Protein AF-A0A0F9AYC5-F1 (afdb_monomer)

Solvent-accessible surface area (backbone atoms only — not comparable to full-atom values): 26060 Å² total; per-residue (Å²): 105,60,63,74,72,41,50,49,54,46,50,55,50,34,51,52,49,29,73,63,34,49,80,50,63,61,68,61,50,50,51,48,46,47,48,50,52,51,50,44,52,50,49,51,49,54,47,21,60,77,69,74,45,88,66,80,61,65,71,42,62,68,53,42,28,44,46,46,37,63,72,67,58,41,81,72,24,74,43,34,25,76,64,33,43,73,74,34,75,64,17,49,72,69,50,29,37,83,46,49,92,22,28,37,76,47,64,68,44,44,49,55,38,32,73,77,52,73,48,92,62,52,61,46,45,43,51,46,45,52,45,49,48,49,37,37,58,48,37,55,26,75,75,101,34,28,49,54,81,50,44,46,96,88,40,23,36,54,62,81,66,69,88,80,73,49,102,63,80,52,65,22,23,29,46,58,85,39,24,39,38,35,54,71,23,79,39,44,71,87,77,64,57,78,64,39,53,26,37,14,42,34,64,87,79,63,20,26,38,82,24,40,27,74,43,78,48,72,52,74,41,61,54,21,27,38,35,40,76,82,51,103,47,99,72,47,56,65,45,66,24,24,58,61,18,26,31,31,26,26,37,100,88,37,86,52,44,79,42,41,35,65,75,34,32,84,89,54,68,52,23,39,34,30,30,36,36,46,71,65,66,28,81,50,96,54,51,36,56,57,30,21,51,46,24,33,47,67,60,59,32,42,83,43,72,46,98,85,72,48,31,24,39,36,36,68,46,62,52,69,68,48,50,51,53,48,52,66,62,40,72,90,49,80,63,48,78,48,78,47,101,79,65,34,41,36,40,38,32,43,51,91,62,31,40,86,46,49,70,58,60,35,61,89,37,31,28,31,48,61,56,27,31,25,65,64,16,48,50,33,18,50,53,31,36,44,57,63,51,34,46,81,41,84,53,104,85,49,78,37,40,31,40,62,32,66,51,65,45,56,42,52,26,50,53,52,46,36,30,45,68,26,35,15,51,38,57,45,80,36,80,95,76,53,33,36,37,36,39,40,40,89,55,34,55,44,44,26,20,48,41,78,51,62,90,87,54,72,65,45,60,22,32,37,52,29,33,75,52,47,20,33,35,36,36,41,96,58,32,46,32,37,31,34,31,40,67,83,79,81,92,72,134

Structure (mmCIF, N/CA/C/O backbone):
data_AF-A0A0F9AYC5-F1
#
_entry.id   AF-A0A0F9AYC5-F1
#
loop_
_atom_site.group_PDB
_atom_site.id
_atom_site.type_symbol
_atom_site.label_atom_id
_atom_site.label_alt_id
_atom_site.label_comp_id
_atom_site.label_asym_id
_atom_site.label_entity_id
_atom_site.label_seq_id
_atom_site.pdbx_PDB_ins_code
_atom_site.Cartn_x
_atom_site.Cartn_y
_atom_site.Cartn_z
_atom_site.occupancy
_atom_site.B_iso_or_equiv
_atom_site.auth_seq_id
_atom_site.auth_comp_id
_atom_site.auth_asym_id
_atom_site.auth_atom_id
_atom_site.pdbx_PDB_model_num
ATOM 1 N N . TRP A 1 1 ? 1.144 -31.407 -7.374 1.00 57.25 1 TRP A N 1
ATOM 2 C CA . TRP A 1 1 ? 0.155 -31.360 -8.473 1.00 57.25 1 TRP A CA 1
ATOM 3 C C . TRP A 1 1 ? 0.592 -30.400 -9.582 1.00 57.25 1 TRP A C 1
ATOM 5 O O . TRP A 1 1 ? 0.811 -30.867 -10.691 1.00 57.25 1 TRP A O 1
ATOM 15 N N . VAL A 1 2 ? 0.846 -29.119 -9.272 1.00 44.66 2 VAL A N 1
ATOM 16 C CA . VAL A 1 2 ? 1.325 -28.078 -10.215 1.00 44.66 2 VAL A CA 1
ATOM 17 C C . VAL A 1 2 ? 2.497 -28.538 -11.087 1.00 44.66 2 VAL A C 1
ATOM 19 O O . VAL A 1 2 ? 2.420 -28.449 -12.305 1.00 44.66 2 VAL A O 1
ATOM 22 N N . TYR A 1 3 ? 3.537 -29.134 -10.496 1.00 45.19 3 TYR A N 1
ATOM 23 C CA . TYR A 1 3 ? 4.684 -29.637 -11.261 1.00 45.19 3 TYR A CA 1
ATOM 24 C C . TYR A 1 3 ? 4.287 -30.627 -12.372 1.00 45.19 3 TYR A C 1
ATOM 26 O O . TYR A 1 3 ? 4.729 -30.508 -13.511 1.00 45.19 3 TYR A O 1
ATOM 34 N N . ARG A 1 4 ? 3.406 -31.586 -12.060 1.00 46.69 4 ARG A N 1
ATOM 35 C CA . ARG A 1 4 ? 3.007 -32.651 -12.993 1.00 46.69 4 ARG A CA 1
ATOM 36 C C . ARG A 1 4 ? 1.921 -32.220 -13.980 1.00 46.69 4 ARG A C 1
ATOM 38 O O . ARG A 1 4 ? 1.931 -32.705 -15.104 1.00 46.69 4 ARG A O 1
ATOM 45 N N . ASN A 1 5 ? 1.026 -31.320 -13.574 1.00 62.94 5 ASN A N 1
ATOM 46 C CA . ASN A 1 5 ? -0.180 -30.968 -14.335 1.00 62.94 5 ASN A CA 1
ATOM 47 C C . ASN A 1 5 ? -0.142 -29.570 -14.969 1.00 62.94 5 ASN A C 1
ATOM 49 O O . ASN A 1 5 ? -0.966 -29.282 -15.827 1.00 62.94 5 ASN A O 1
ATOM 53 N N . ILE A 1 6 ? 0.812 -28.718 -14.584 1.00 57.12 6 ILE A N 1
ATOM 54 C CA . ILE A 1 6 ? 1.003 -27.378 -15.155 1.00 57.12 6 ILE A CA 1
ATOM 55 C C . ILE A 1 6 ? 2.431 -27.230 -15.658 1.00 57.12 6 ILE A C 1
ATOM 57 O O . ILE A 1 6 ? 2.618 -27.029 -16.848 1.00 57.12 6 ILE A O 1
ATOM 61 N N . SER A 1 7 ? 3.448 -27.388 -14.805 1.00 59.41 7 SER A N 1
ATOM 62 C CA . SER A 1 7 ? 4.835 -27.111 -15.200 1.00 59.41 7 SER A CA 1
ATOM 63 C C . SER A 1 7 ? 5.314 -28.043 -16.315 1.00 59.41 7 SER A C 1
ATOM 65 O O . SER A 1 7 ? 5.821 -27.564 -17.321 1.00 59.41 7 SER A O 1
ATOM 67 N N . ILE A 1 8 ? 5.107 -29.360 -16.196 1.00 62.12 8 ILE A N 1
ATOM 68 C CA . ILE A 1 8 ? 5.484 -30.316 -17.252 1.00 62.12 8 ILE A CA 1
ATOM 69 C C . ILE A 1 8 ? 4.686 -30.080 -18.553 1.00 62.12 8 ILE A C 1
ATOM 71 O O . ILE A 1 8 ? 5.314 -30.003 -19.612 1.00 62.12 8 ILE A O 1
ATOM 75 N N . PRO A 1 9 ? 3.345 -29.933 -18.536 1.00 72.12 9 P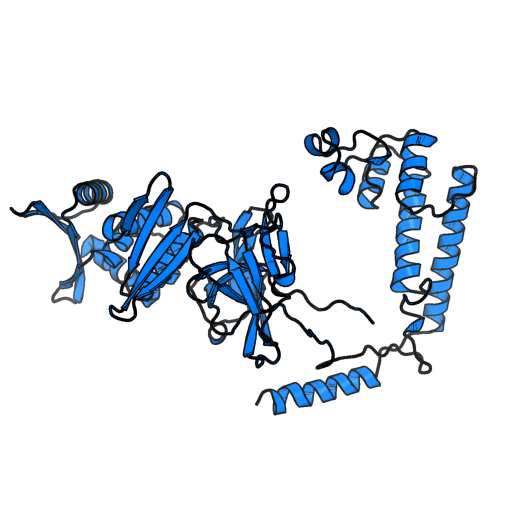RO A N 1
ATOM 76 C CA . PRO A 1 9 ? 2.588 -29.583 -19.739 1.00 72.12 9 PRO A CA 1
ATOM 77 C C . PRO A 1 9 ? 2.984 -28.237 -20.352 1.00 72.12 9 PRO A C 1
ATOM 79 O O . PRO A 1 9 ? 3.137 -28.155 -21.566 1.00 72.12 9 PRO A O 1
ATOM 82 N N . LEU A 1 10 ? 3.222 -27.209 -19.536 1.00 64.62 10 LEU A N 1
ATOM 83 C CA . LEU A 1 10 ? 3.634 -25.881 -19.986 1.00 64.62 10 LEU A CA 1
ATOM 84 C C . LEU A 1 10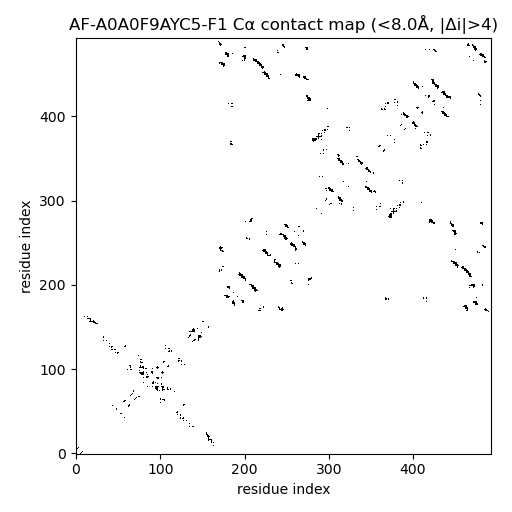 ? 5.027 -25.909 -20.603 1.00 64.62 10 LEU A C 1
ATOM 86 O O . LEU A 1 10 ? 5.206 -25.323 -21.660 1.00 64.62 10 LEU A O 1
ATOM 90 N N . ILE A 1 11 ? 5.985 -26.623 -20.005 1.00 64.38 11 ILE A N 1
ATOM 91 C CA . ILE A 1 11 ? 7.311 -26.835 -20.601 1.00 64.38 11 ILE A CA 1
ATOM 92 C C . ILE A 1 11 ? 7.153 -27.509 -21.964 1.00 64.38 11 ILE A C 1
ATOM 94 O O . ILE A 1 11 ? 7.730 -27.044 -22.936 1.00 64.38 11 ILE A O 1
ATOM 98 N N . ARG A 1 12 ? 6.307 -28.540 -22.079 1.00 73.81 12 ARG A N 1
ATOM 99 C CA . ARG A 1 12 ? 6.036 -29.197 -23.369 1.00 73.81 12 ARG A CA 1
ATOM 100 C C . ARG A 1 12 ? 5.403 -28.243 -24.388 1.00 73.81 12 ARG A C 1
ATOM 102 O O . ARG A 1 12 ? 5.756 -28.302 -25.562 1.00 73.81 12 ARG A O 1
ATOM 109 N N . CYS A 1 13 ? 4.488 -27.370 -23.968 1.00 74.12 13 CYS A N 1
ATOM 110 C CA . CYS A 1 13 ? 3.899 -26.342 -24.829 1.00 74.12 13 CYS A CA 1
ATOM 111 C C . CYS A 1 13 ? 4.930 -25.285 -25.243 1.00 74.12 13 CYS A C 1
ATOM 113 O O . CYS A 1 13 ? 5.028 -24.972 -26.423 1.00 74.12 13 CYS A O 1
ATOM 115 N N . ALA A 1 14 ? 5.724 -24.781 -24.300 1.00 70.19 14 ALA A N 1
ATOM 116 C CA . ALA A 1 14 ? 6.788 -23.810 -24.520 1.00 70.19 14 ALA A CA 1
ATOM 117 C C . ALA A 1 14 ? 7.842 -24.358 -25.486 1.00 70.19 14 ALA A C 1
ATOM 119 O O . ALA A 1 14 ? 8.167 -23.689 -26.456 1.00 70.19 14 ALA A O 1
ATOM 120 N N . THR A 1 15 ? 8.282 -25.608 -25.310 1.00 69.31 15 THR A N 1
ATOM 121 C CA . THR A 1 15 ? 9.172 -26.295 -26.256 1.00 69.31 15 THR A CA 1
ATOM 122 C C . THR A 1 15 ? 8.555 -26.356 -27.650 1.00 69.31 15 THR A C 1
ATOM 124 O O . THR A 1 15 ? 9.210 -25.985 -28.616 1.00 69.31 15 THR A O 1
ATOM 127 N N . LYS A 1 16 ? 7.269 -26.711 -27.774 1.00 78.38 16 LYS A N 1
ATOM 128 C CA . LYS A 1 16 ? 6.584 -26.709 -29.076 1.00 78.38 16 LYS A CA 1
ATOM 129 C C . LYS A 1 16 ? 6.458 -25.309 -29.689 1.00 78.38 16 LYS A C 1
ATOM 131 O O . LYS A 1 16 ? 6.497 -25.185 -30.909 1.00 78.38 16 LYS A O 1
ATOM 136 N N . LEU A 1 17 ? 6.294 -24.261 -28.880 1.00 77.56 17 LEU A N 1
ATOM 137 C CA . LEU A 1 17 ? 6.263 -22.867 -29.340 1.00 77.56 17 LEU A CA 1
ATOM 138 C C . LEU A 1 17 ? 7.651 -22.388 -29.790 1.00 77.56 17 LEU A C 1
ATOM 140 O O . LEU A 1 17 ? 7.750 -21.741 -30.832 1.00 77.56 17 LEU A O 1
ATOM 144 N N . GLU A 1 18 ? 8.706 -22.736 -29.045 1.00 74.94 18 GLU A N 1
ATOM 145 C CA . GLU A 1 18 ? 10.106 -22.490 -29.416 1.00 74.94 18 GLU A CA 1
ATOM 146 C C . GLU A 1 18 ? 10.457 -23.181 -30.730 1.00 74.94 18 GLU A C 1
ATOM 148 O O . GLU A 1 18 ? 10.979 -22.539 -31.635 1.00 74.94 18 GLU A O 1
ATOM 153 N N . GLU A 1 19 ? 10.156 -24.475 -30.851 1.00 77.12 19 GLU A N 1
ATOM 154 C CA . GLU A 1 19 ? 10.407 -25.270 -32.056 1.00 77.12 19 GLU A CA 1
ATOM 155 C C . GLU A 1 19 ? 9.624 -24.724 -33.245 1.00 77.12 19 GLU A C 1
ATOM 157 O O . GLU A 1 19 ? 10.171 -24.590 -34.337 1.00 77.12 19 GLU A O 1
ATOM 162 N N . ARG A 1 20 ? 8.350 -24.367 -33.034 1.00 87.88 20 ARG A N 1
ATOM 163 C CA . ARG A 1 20 ? 7.496 -23.864 -34.107 1.00 87.88 20 ARG A CA 1
ATOM 164 C C . ARG A 1 20 ? 7.942 -22.496 -34.594 1.00 87.88 20 ARG A C 1
ATOM 166 O O . ARG A 1 20 ? 7.904 -22.289 -35.797 1.00 87.88 20 ARG A O 1
ATOM 173 N N . GLY A 1 21 ? 8.288 -21.565 -33.707 1.00 85.06 21 GLY A N 1
ATOM 174 C CA . GLY A 1 21 ? 8.652 -20.194 -34.070 1.00 85.06 21 GLY A CA 1
ATOM 175 C C . GLY A 1 21 ? 7.550 -19.407 -34.802 1.00 85.06 21 GLY A C 1
ATOM 176 O O . GLY A 1 21 ? 6.527 -19.937 -35.261 1.00 85.06 21 GLY A O 1
ATOM 177 N N . VAL A 1 22 ? 7.767 -18.104 -34.950 1.00 87.19 22 VAL A N 1
ATOM 178 C CA . VAL A 1 22 ? 6.884 -17.208 -35.709 1.00 87.19 22 VAL A CA 1
ATOM 179 C C . VAL A 1 22 ? 7.478 -16.995 -37.092 1.00 87.19 22 VAL A C 1
ATOM 181 O O . VAL A 1 22 ? 8.618 -16.555 -37.212 1.00 87.19 22 VAL A O 1
ATOM 184 N N . TYR A 1 23 ? 6.717 -17.337 -38.131 1.00 91.62 23 TYR A N 1
ATOM 185 C CA . TYR A 1 23 ? 7.157 -17.156 -39.510 1.00 91.62 23 TYR A CA 1
ATOM 186 C C . TYR A 1 23 ? 7.268 -15.675 -39.859 1.00 91.62 23 TYR A C 1
ATOM 188 O O . TYR A 1 23 ? 6.360 -14.901 -39.553 1.00 91.62 23 TYR A O 1
ATOM 196 N N . ILE A 1 24 ? 8.367 -15.311 -40.518 1.00 88.31 24 ILE A N 1
ATOM 197 C CA . ILE A 1 24 ? 8.591 -13.975 -41.051 1.00 88.31 24 ILE A CA 1
ATOM 198 C C . ILE A 1 24 ? 8.628 -14.068 -42.571 1.00 88.31 24 ILE A C 1
ATOM 200 O O .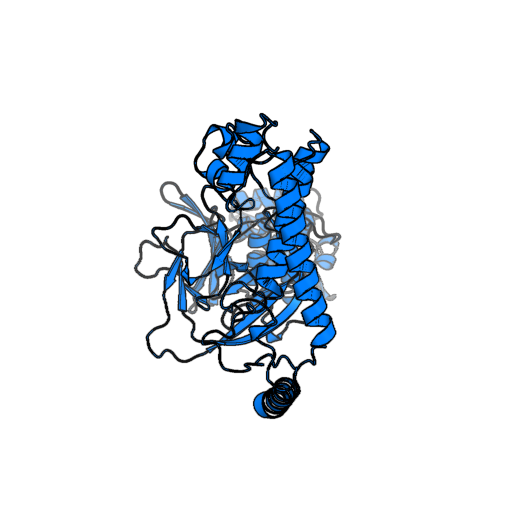 ILE A 1 24 ? 9.457 -14.776 -43.144 1.00 88.31 24 ILE A O 1
ATOM 204 N N . ASP A 1 25 ? 7.752 -13.309 -43.220 1.00 90.69 25 ASP A N 1
ATOM 205 C CA . ASP A 1 25 ? 7.832 -13.078 -44.658 1.00 90.69 25 ASP A CA 1
ATOM 206 C C . ASP A 1 25 ? 9.119 -12.296 -44.962 1.00 90.69 25 ASP A C 1
ATOM 208 O O . ASP A 1 25 ? 9.213 -11.091 -44.718 1.00 90.69 25 ASP A O 1
ATOM 212 N N . GLN A 1 26 ? 10.132 -13.004 -45.459 1.00 84.06 26 GLN A N 1
ATOM 213 C CA . GLN A 1 26 ? 11.471 -12.465 -45.701 1.00 84.06 26 GLN A CA 1
ATOM 214 C C . GLN A 1 26 ? 11.497 -11.406 -46.791 1.00 84.06 26 GLN A C 1
ATOM 216 O O . GLN A 1 26 ? 12.275 -10.449 -46.719 1.00 84.06 26 GLN A O 1
ATOM 221 N N . GLU A 1 27 ? 10.667 -11.587 -47.814 1.00 89.12 27 GLU A N 1
ATOM 222 C CA . GLU A 1 27 ? 10.610 -10.676 -48.942 1.00 89.12 27 GLU A CA 1
ATOM 223 C C . GLU A 1 27 ? 9.975 -9.363 -48.490 1.00 89.12 27 GLU A C 1
ATOM 225 O O . GLU A 1 27 ? 10.550 -8.290 -48.697 1.00 89.12 27 GLU A O 1
ATOM 230 N N . HIS A 1 28 ? 8.838 -9.446 -47.794 1.00 89.31 28 HIS A N 1
ATOM 231 C CA . HIS A 1 28 ? 8.188 -8.281 -47.211 1.00 89.31 28 HIS A CA 1
ATOM 232 C C . HIS A 1 28 ? 9.082 -7.597 -46.173 1.00 89.31 28 HIS A C 1
ATOM 234 O O . HIS A 1 28 ? 9.269 -6.383 -46.229 1.00 89.31 28 HIS A O 1
ATOM 240 N N . PHE A 1 29 ? 9.702 -8.359 -45.271 1.00 87.44 29 PHE A N 1
ATOM 241 C CA . PHE A 1 29 ? 10.587 -7.823 -44.240 1.00 87.44 29 PHE A CA 1
ATOM 242 C C . PHE A 1 29 ? 11.813 -7.126 -44.845 1.00 87.44 29 PHE A C 1
ATOM 244 O O . PHE A 1 29 ? 12.192 -6.038 -44.414 1.00 87.44 29 PHE A O 1
ATOM 251 N N . SER A 1 30 ? 12.399 -7.684 -45.906 1.00 85.94 30 SER A N 1
ATOM 252 C CA . SER A 1 30 ? 13.521 -7.056 -46.609 1.00 85.94 30 SER A CA 1
ATOM 253 C C . SER A 1 30 ? 13.123 -5.790 -47.354 1.00 85.94 30 SER A C 1
ATOM 255 O O . SER A 1 30 ? 13.856 -4.797 -47.291 1.00 85.94 30 SER A O 1
ATOM 257 N N . LYS A 1 31 ? 11.947 -5.787 -47.996 1.00 89.38 31 LYS A N 1
ATOM 258 C CA . LYS A 1 31 ? 11.353 -4.577 -48.581 1.00 89.38 31 LYS A CA 1
ATOM 259 C C . LYS A 1 31 ? 11.111 -3.515 -47.513 1.00 89.38 31 LYS A C 1
ATOM 261 O O . LYS A 1 31 ? 11.447 -2.358 -47.740 1.00 89.38 31 LYS A O 1
ATOM 266 N N . LEU A 1 32 ? 10.616 -3.905 -46.340 1.00 88.06 32 LEU A N 1
ATOM 267 C CA . LEU A 1 32 ? 10.364 -3.011 -45.215 1.00 88.06 32 LEU A CA 1
ATOM 268 C C . LEU A 1 32 ? 11.666 -2.400 -44.677 1.00 88.06 32 LEU A C 1
ATOM 270 O O . LEU A 1 32 ? 11.770 -1.182 -44.560 1.00 88.06 32 LEU A O 1
ATOM 274 N N . CYS A 1 33 ? 12.698 -3.210 -44.422 1.00 86.25 33 CYS A N 1
ATOM 275 C CA . CYS A 1 33 ? 14.011 -2.715 -43.998 1.00 86.25 33 CYS A CA 1
ATOM 276 C C . CYS A 1 33 ? 14.603 -1.730 -45.012 1.00 86.25 33 CYS A C 1
ATOM 278 O O . CYS A 1 33 ? 15.106 -0.678 -44.620 1.00 86.25 33 CYS A O 1
ATOM 280 N N . ARG A 1 34 ? 14.526 -2.054 -46.309 1.00 88.19 34 ARG A N 1
ATOM 281 C CA . ARG A 1 34 ? 14.991 -1.166 -47.378 1.00 88.19 34 ARG A CA 1
ATOM 282 C C . ARG A 1 34 ? 14.186 0.129 -47.413 1.00 88.19 34 ARG A C 1
ATOM 284 O O . ARG A 1 34 ? 14.785 1.193 -47.446 1.00 88.19 34 ARG A O 1
ATOM 291 N N . TYR A 1 35 ? 12.861 0.044 -47.321 1.00 89.56 35 TYR A N 1
ATOM 292 C CA . TYR A 1 35 ? 11.978 1.205 -47.267 1.00 89.56 35 TYR A CA 1
ATOM 293 C C . TYR A 1 35 ? 12.368 2.160 -46.135 1.00 89.56 35 TYR A C 1
ATOM 295 O O . TYR A 1 35 ? 12.577 3.344 -46.386 1.00 89.56 35 TYR A O 1
ATOM 303 N N . TYR A 1 36 ? 12.539 1.660 -44.907 1.00 88.62 36 TYR A N 1
ATOM 304 C CA . TYR A 1 36 ? 12.936 2.499 -43.774 1.00 88.62 36 TYR A CA 1
ATOM 305 C C . TYR A 1 36 ? 14.351 3.063 -43.929 1.00 88.62 36 TYR A C 1
ATOM 307 O O . TYR A 1 36 ? 14.572 4.226 -43.598 1.00 88.62 36 TYR A O 1
ATOM 315 N N . LYS A 1 37 ? 15.299 2.274 -44.450 1.00 87.56 37 LYS A N 1
ATOM 316 C CA . LYS A 1 37 ? 16.677 2.717 -44.700 1.00 87.56 37 LYS A CA 1
ATOM 317 C C . LYS A 1 37 ? 16.738 3.833 -45.742 1.00 87.56 37 LYS A C 1
ATOM 319 O O . LYS A 1 37 ? 17.366 4.860 -45.492 1.00 87.56 37 LYS A O 1
ATOM 324 N N . ASP A 1 38 ? 16.077 3.634 -46.877 1.00 90.94 38 ASP A N 1
ATOM 325 C CA . ASP A 1 38 ? 16.048 4.583 -47.989 1.00 90.94 38 ASP A CA 1
ATOM 326 C C . ASP A 1 38 ? 15.300 5.854 -47.558 1.00 90.94 38 ASP A C 1
ATOM 328 O O . ASP A 1 38 ? 15.823 6.953 -47.711 1.00 90.94 38 ASP A O 1
ATOM 332 N N . THR A 1 39 ? 14.151 5.713 -46.886 1.00 92.06 39 THR A N 1
ATOM 333 C CA . THR A 1 39 ? 13.386 6.848 -46.334 1.00 92.06 39 THR A CA 1
ATOM 334 C C . THR A 1 39 ? 14.210 7.645 -45.324 1.00 92.06 39 THR A C 1
ATOM 336 O O . THR A 1 39 ? 14.217 8.874 -45.355 1.00 92.06 39 THR A O 1
ATOM 339 N N . LEU A 1 40 ? 14.944 6.966 -44.438 1.00 90.88 40 LEU A N 1
ATOM 340 C CA . LEU A 1 40 ? 15.828 7.616 -43.476 1.00 90.88 40 LEU A CA 1
ATOM 341 C C . LEU A 1 40 ? 16.963 8.380 -44.175 1.00 90.88 40 LEU A C 1
ATOM 343 O O . LEU A 1 40 ? 17.291 9.492 -43.761 1.00 90.88 40 LEU A O 1
ATOM 347 N N . ALA A 1 41 ? 17.557 7.806 -45.224 1.00 91.06 41 ALA A N 1
ATOM 348 C CA . ALA A 1 41 ? 18.588 8.467 -46.021 1.00 91.06 41 ALA A CA 1
ATOM 349 C C . ALA A 1 41 ? 18.034 9.705 -46.743 1.00 91.06 41 ALA A C 1
ATOM 351 O O . ALA A 1 41 ? 18.644 10.771 -46.667 1.00 91.06 41 ALA A O 1
ATOM 352 N N . THR A 1 42 ? 16.851 9.596 -47.356 1.00 94.44 42 THR A N 1
ATOM 353 C CA . THR A 1 42 ? 16.145 10.717 -47.991 1.00 94.44 42 THR A CA 1
ATOM 354 C C . THR A 1 42 ? 15.860 11.831 -46.990 1.00 94.44 42 THR A C 1
ATOM 356 O O . THR A 1 42 ? 16.248 12.970 -47.227 1.00 94.44 42 THR A O 1
ATOM 359 N N . ARG A 1 43 ? 15.279 11.517 -45.824 1.00 94.38 43 ARG A N 1
ATOM 360 C CA . ARG A 1 43 ? 14.992 12.524 -44.788 1.00 94.38 43 ARG A CA 1
ATOM 361 C C . ARG A 1 43 ? 16.257 13.200 -44.261 1.00 94.38 43 ARG A C 1
ATOM 363 O O . ARG A 1 43 ? 16.250 14.405 -44.025 1.00 94.38 43 ARG A O 1
ATOM 370 N N . LYS A 1 44 ? 17.365 12.463 -44.116 1.00 93.62 44 LYS A N 1
ATOM 371 C CA . LYS A 1 44 ? 18.669 13.046 -43.754 1.00 93.62 44 LYS A CA 1
ATOM 372 C C . LYS A 1 44 ? 19.220 13.969 -44.842 1.00 93.62 44 LYS A C 1
ATOM 374 O O . LYS A 1 44 ? 19.770 15.012 -44.505 1.00 93.62 44 LYS A O 1
ATOM 379 N N . ALA A 1 45 ? 19.072 13.612 -46.117 1.00 93.88 45 ALA A N 1
ATOM 380 C CA . ALA A 1 45 ? 19.483 14.463 -47.231 1.00 93.88 45 ALA A CA 1
ATOM 381 C C . ALA A 1 45 ? 18.652 15.755 -47.289 1.00 93.88 45 ALA A C 1
ATOM 383 O O . ALA A 1 45 ? 19.230 16.836 -47.359 1.00 93.88 45 ALA A O 1
ATOM 384 N N . GLU A 1 46 ? 17.327 15.655 -47.148 1.00 95.25 46 GLU A N 1
ATOM 385 C CA . GLU A 1 46 ? 16.425 16.813 -47.058 1.00 95.25 46 GLU A CA 1
ATOM 386 C C . GLU A 1 46 ? 16.786 17.723 -45.875 1.00 95.25 46 GLU A C 1
ATOM 388 O O . GLU A 1 46 ? 16.802 18.948 -46.000 1.00 95.25 46 GLU A O 1
ATOM 393 N N . LEU A 1 47 ? 17.116 17.134 -44.719 1.00 94.56 47 LEU A N 1
ATOM 394 C CA . LEU A 1 47 ? 17.587 17.887 -43.560 1.00 94.56 47 LEU A CA 1
ATOM 395 C C . LEU A 1 47 ? 18.902 18.622 -43.870 1.00 94.56 47 LEU A C 1
ATOM 397 O O . LEU A 1 47 ? 19.017 19.808 -43.566 1.00 94.56 47 LEU A O 1
ATOM 401 N N . ASN A 1 48 ? 19.876 17.944 -44.481 1.00 93.56 48 ASN A N 1
ATOM 402 C CA . ASN A 1 48 ? 21.166 18.539 -44.841 1.00 93.56 48 ASN A CA 1
ATOM 403 C C . ASN A 1 48 ? 21.011 19.686 -45.849 1.00 93.56 48 ASN A C 1
ATOM 405 O O . ASN A 1 48 ? 21.681 20.707 -45.713 1.00 93.56 48 ASN A O 1
ATOM 409 N N . GLU A 1 49 ? 20.115 19.544 -46.827 1.00 94.25 49 GLU A N 1
ATOM 410 C CA . GLU A 1 49 ? 19.797 20.591 -47.801 1.00 94.25 49 GLU A CA 1
ATOM 411 C C . GLU A 1 49 ? 19.192 21.818 -47.112 1.00 94.25 49 GLU A C 1
ATOM 413 O O . GLU A 1 49 ? 19.680 22.932 -47.296 1.00 94.25 49 GLU A O 1
ATOM 418 N N . LYS A 1 50 ? 18.186 21.623 -46.246 1.00 92.38 50 LYS A N 1
ATOM 419 C CA . LYS A 1 50 ? 17.550 22.732 -45.514 1.00 92.38 50 LYS A CA 1
ATOM 420 C C . LYS A 1 50 ? 18.494 23.449 -44.557 1.00 92.38 50 LYS A C 1
ATOM 422 O O . LYS A 1 50 ? 18.317 24.637 -44.308 1.00 92.38 50 LYS A O 1
ATOM 427 N N . VAL A 1 51 ? 19.458 22.729 -43.993 1.00 92.00 51 VAL A N 1
ATOM 428 C CA . VAL A 1 51 ? 20.457 23.291 -43.075 1.00 92.00 51 VAL A CA 1
ATOM 429 C C . VAL A 1 51 ? 21.675 23.845 -43.836 1.00 92.00 51 VAL A C 1
ATOM 431 O O . VAL A 1 51 ? 22.452 24.612 -43.274 1.00 92.00 51 VAL A O 1
ATOM 434 N N . GLY A 1 52 ? 21.842 23.505 -45.119 1.00 90.94 52 GLY A N 1
ATOM 435 C CA . GLY A 1 52 ? 22.941 23.964 -45.974 1.00 90.94 52 GLY A CA 1
ATOM 436 C C . GLY A 1 52 ? 24.292 23.291 -45.700 1.00 90.94 52 GLY A C 1
ATOM 437 O O . GLY A 1 52 ? 25.322 23.757 -46.185 1.00 90.94 52 GLY A O 1
ATOM 438 N N . ARG A 1 53 ? 24.318 22.215 -44.904 1.00 90.75 53 ARG A N 1
ATOM 439 C CA . ARG A 1 53 ? 25.525 21.439 -44.576 1.00 90.75 53 ARG A CA 1
ATOM 440 C C . ARG A 1 53 ? 25.168 20.037 -44.100 1.00 90.75 53 ARG A C 1
ATOM 442 O O . ARG A 1 53 ? 24.072 19.793 -43.604 1.00 90.75 53 ARG A O 1
ATOM 449 N N . GLU A 1 54 ? 26.133 19.128 -44.174 1.00 90.19 54 GLU A N 1
ATOM 450 C CA . GLU A 1 54 ? 25.973 17.778 -43.639 1.00 90.19 54 GLU A CA 1
ATOM 451 C C . GLU A 1 54 ? 25.969 17.772 -42.099 1.00 90.19 54 GLU A C 1
ATOM 453 O O . GLU A 1 54 ? 26.901 18.259 -41.447 1.00 90.19 54 GLU A O 1
ATOM 458 N N . LEU A 1 55 ? 24.927 17.182 -41.505 1.00 86.56 55 LEU A N 1
ATOM 459 C CA . LEU A 1 55 ? 24.809 16.992 -40.061 1.00 86.56 55 LEU A CA 1
ATOM 460 C C . LEU A 1 55 ? 25.160 15.561 -39.656 1.00 86.56 55 LEU A C 1
ATOM 462 O O . LEU A 1 55 ? 24.397 14.616 -39.866 1.00 86.56 55 LEU A O 1
ATOM 466 N N . LYS A 1 56 ? 26.297 15.404 -38.974 1.00 84.56 56 LYS A N 1
ATOM 467 C CA . LYS A 1 56 ? 26.661 14.131 -38.341 1.00 84.56 56 LYS A CA 1
ATOM 468 C C . LYS A 1 56 ? 25.768 13.874 -37.126 1.00 84.56 56 LYS A C 1
ATOM 470 O O . LYS A 1 56 ? 25.646 14.729 -36.251 1.00 84.56 56 LYS A O 1
ATOM 475 N N . SER A 1 57 ? 25.175 12.683 -37.051 1.00 84.44 57 SER A N 1
ATOM 476 C CA . SER A 1 57 ? 24.302 12.244 -35.946 1.00 84.44 57 SER A CA 1
ATOM 477 C C . SER A 1 57 ? 23.182 13.251 -35.619 1.00 84.44 57 SER A C 1
ATOM 479 O O . SER A 1 57 ? 23.159 13.811 -34.518 1.00 84.44 57 SER A O 1
ATOM 481 N N . PRO A 1 58 ? 22.243 13.493 -36.554 1.00 85.81 58 PRO A N 1
ATOM 482 C CA . PRO A 1 58 ? 21.222 14.541 -36.438 1.00 85.81 58 PRO A CA 1
ATOM 483 C C . PRO A 1 58 ? 20.179 14.283 -35.338 1.00 85.81 58 PRO A C 1
ATOM 485 O O . PRO A 1 58 ? 19.355 15.143 -35.054 1.00 85.81 58 PRO A O 1
ATOM 488 N N . THR A 1 59 ? 20.205 13.115 -34.696 1.00 84.62 59 THR A N 1
ATOM 489 C CA . THR A 1 59 ? 19.301 12.736 -33.600 1.00 84.62 59 THR A CA 1
ATOM 490 C C . THR A 1 59 ? 19.943 12.848 -32.218 1.00 84.62 59 THR A C 1
ATOM 492 O O . THR A 1 59 ? 19.229 12.822 -31.206 1.00 84.62 59 THR A O 1
ATOM 495 N N . TYR A 1 60 ? 21.269 13.021 -32.158 1.00 88.75 60 TYR A N 1
ATOM 496 C CA . TYR A 1 60 ? 22.007 13.193 -30.913 1.00 88.75 60 TYR A CA 1
ATOM 497 C C . TYR A 1 60 ? 21.641 14.526 -30.256 1.00 88.75 60 TYR A C 1
ATOM 499 O O . TYR A 1 60 ? 21.688 15.584 -30.883 1.00 88.75 60 TYR A O 1
ATOM 507 N N . TYR A 1 61 ? 21.271 14.476 -28.976 1.00 84.19 61 TYR A N 1
ATOM 508 C CA . TYR A 1 61 ? 20.590 15.584 -28.304 1.00 84.19 61 TYR A CA 1
ATOM 509 C C . TYR A 1 61 ? 21.380 16.902 -28.328 1.00 84.19 61 TYR A C 1
ATOM 511 O O . TYR A 1 61 ? 20.777 17.951 -28.529 1.00 84.19 61 TYR A O 1
ATOM 519 N N . GLN A 1 62 ? 22.711 16.867 -28.196 1.00 89.62 62 GLN A N 1
ATOM 520 C CA . GLN A 1 62 ? 23.537 18.083 -28.228 1.00 89.62 62 GLN A CA 1
ATOM 521 C C . GLN A 1 62 ? 23.581 18.713 -29.625 1.00 89.62 62 GLN A C 1
ATOM 523 O O . GLN A 1 62 ? 23.567 19.936 -29.744 1.00 89.62 62 GLN A O 1
ATOM 528 N N . ASN A 1 63 ? 23.590 17.893 -30.681 1.00 91.62 63 ASN A N 1
ATOM 529 C CA . ASN A 1 63 ? 23.587 18.381 -32.062 1.00 91.62 63 ASN A CA 1
ATOM 530 C C . ASN A 1 63 ? 22.246 19.038 -32.392 1.00 91.62 63 ASN A C 1
ATOM 532 O O . ASN A 1 63 ? 22.225 20.125 -32.961 1.00 91.62 63 ASN A O 1
ATOM 536 N N . VAL A 1 64 ? 21.140 18.430 -31.948 1.00 93.25 64 VAL A N 1
ATOM 537 C CA . VAL A 1 64 ? 19.794 19.004 -32.088 1.00 93.25 64 VAL A CA 1
ATOM 538 C C . VAL A 1 64 ? 19.673 20.322 -31.316 1.00 93.25 64 VAL A C 1
ATOM 540 O O . VAL A 1 64 ? 19.206 21.309 -31.873 1.00 93.25 64 VAL A O 1
ATOM 543 N N . GLN A 1 65 ? 20.132 20.370 -30.059 1.00 94.31 65 GLN A N 1
ATOM 544 C CA . GLN A 1 65 ? 20.104 21.591 -29.244 1.00 94.31 65 GLN A CA 1
ATOM 545 C C . GLN A 1 65 ? 20.914 22.732 -29.872 1.00 94.31 65 GLN A C 1
ATOM 547 O O . GLN A 1 65 ? 20.462 23.876 -29.886 1.00 94.31 65 GLN A O 1
ATOM 552 N N . ASN A 1 66 ? 22.116 22.435 -30.375 1.00 94.44 66 ASN A N 1
ATOM 553 C CA . ASN A 1 66 ? 22.959 23.434 -31.027 1.00 94.44 66 ASN A CA 1
ATOM 554 C C . ASN A 1 66 ? 22.303 23.954 -32.313 1.00 94.44 66 ASN A C 1
ATOM 556 O O . ASN A 1 66 ? 22.181 25.165 -32.477 1.00 94.44 66 ASN A O 1
ATOM 560 N N . LEU A 1 67 ? 21.818 23.056 -33.171 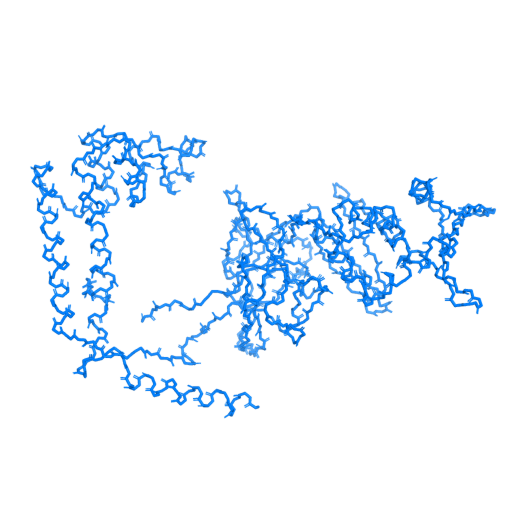1.00 94.31 67 LEU A N 1
ATOM 561 C CA . LEU A 1 67 ? 21.175 23.434 -34.425 1.00 94.31 67 LEU A CA 1
ATOM 562 C C . LEU A 1 67 ? 19.924 24.290 -34.193 1.00 94.31 67 LEU A C 1
ATOM 564 O O . LEU A 1 67 ? 19.823 25.391 -34.723 1.00 94.31 67 LEU A O 1
ATOM 568 N N . LEU A 1 68 ? 18.973 23.804 -33.391 1.00 95.31 68 LEU A N 1
ATOM 569 C CA . LEU A 1 68 ? 17.673 24.460 -33.250 1.00 95.31 68 LEU A CA 1
ATOM 570 C C . LEU A 1 68 ? 17.769 25.776 -32.475 1.00 95.31 68 LEU A C 1
ATOM 572 O O . LEU A 1 68 ? 17.215 26.783 -32.904 1.00 95.31 68 LEU A O 1
ATOM 576 N N . PHE A 1 69 ? 18.479 25.784 -31.347 1.00 96.12 69 PHE A N 1
ATOM 577 C CA . PHE A 1 69 ? 18.410 26.908 -30.409 1.00 96.12 69 PHE A CA 1
ATOM 578 C C . PHE A 1 69 ? 19.576 27.888 -30.528 1.00 96.12 69 PHE A C 1
ATOM 580 O O . PHE A 1 69 ? 19.441 29.028 -30.094 1.00 96.12 69 PHE A O 1
ATOM 587 N N . LYS A 1 70 ? 20.735 27.465 -31.057 1.00 93.56 70 LYS A N 1
ATOM 588 C CA . LYS A 1 70 ? 21.890 28.364 -31.229 1.00 93.56 70 LYS A CA 1
ATOM 589 C C . LYS A 1 70 ? 22.040 28.838 -32.666 1.00 93.56 70 LYS A C 1
ATOM 591 O O . LYS A 1 70 ? 22.207 30.030 -32.873 1.00 93.56 70 LYS A O 1
ATOM 596 N N . GLU A 1 71 ? 22.002 27.924 -33.633 1.00 93.50 71 GLU A N 1
ATOM 597 C CA . GLU A 1 71 ? 22.226 28.267 -35.045 1.00 93.50 71 GLU A CA 1
ATOM 598 C C . GLU A 1 71 ? 20.973 28.876 -35.682 1.00 93.50 71 GLU A C 1
ATOM 600 O O . GLU A 1 71 ? 21.045 29.950 -36.269 1.00 93.50 71 GLU A O 1
ATOM 605 N N . LEU A 1 72 ? 19.818 28.224 -35.524 1.00 92.56 72 LEU A N 1
ATOM 606 C CA . LEU A 1 72 ? 18.544 28.693 -36.084 1.00 92.56 72 LEU A CA 1
ATOM 607 C C . LEU A 1 72 ? 17.814 29.701 -35.183 1.00 92.56 72 LEU A C 1
ATOM 609 O O . LEU A 1 72 ? 16.825 30.293 -35.604 1.00 92.56 72 LEU A O 1
ATOM 613 N N . GLY A 1 73 ? 18.280 29.888 -33.944 1.00 93.38 73 GLY A N 1
ATOM 614 C CA . GLY A 1 73 ? 17.722 30.865 -33.007 1.00 93.38 73 GLY A CA 1
ATOM 615 C C . GLY A 1 73 ? 16.264 30.610 -32.610 1.00 93.38 73 GLY A C 1
ATOM 616 O O . GLY A 1 73 ? 15.572 31.548 -32.212 1.00 93.38 73 GLY A O 1
ATOM 617 N N . LEU A 1 74 ? 15.778 29.367 -32.717 1.00 95.50 74 LEU A N 1
ATOM 618 C CA . LEU A 1 74 ? 14.417 29.025 -32.308 1.00 95.50 74 LEU A CA 1
ATOM 619 C C . LEU A 1 74 ? 14.243 29.189 -30.792 1.00 95.50 74 LEU A C 1
ATOM 621 O O . LEU A 1 74 ? 15.197 28.989 -30.028 1.00 95.50 74 LEU A O 1
ATOM 625 N N . PRO A 1 75 ? 13.018 29.500 -30.328 1.00 95.12 75 PRO A N 1
ATOM 626 C CA . PRO A 1 75 ? 12.738 29.537 -28.904 1.00 95.12 75 PRO A CA 1
ATOM 627 C C . PRO A 1 75 ? 12.990 28.166 -28.272 1.00 95.12 75 PRO A C 1
ATOM 629 O O . PRO A 1 75 ? 12.820 27.119 -28.895 1.00 95.12 75 PRO A O 1
ATOM 632 N N . LEU A 1 76 ? 13.385 28.169 -27.002 1.00 95.94 76 LEU A N 1
ATOM 633 C CA . LEU A 1 76 ? 13.616 26.931 -26.264 1.00 95.94 76 LEU A CA 1
ATOM 634 C C . LEU A 1 76 ? 12.302 26.162 -26.074 1.00 95.94 76 LEU A C 1
ATOM 636 O O . LEU A 1 76 ? 11.244 26.769 -25.908 1.00 95.94 76 LEU A O 1
ATOM 640 N N . THR A 1 77 ? 12.360 24.832 -26.032 1.00 92.62 77 THR A N 1
ATOM 641 C CA . THR A 1 77 ? 11.194 23.991 -25.698 1.00 92.62 77 THR A CA 1
ATOM 642 C C . THR A 1 77 ? 10.596 24.366 -24.345 1.00 92.62 77 THR A C 1
ATOM 644 O O . THR A 1 77 ? 11.315 24.834 -23.461 1.00 92.62 77 THR A O 1
ATOM 647 N N . ALA A 1 78 ? 9.302 24.112 -24.125 1.00 90.69 78 ALA A N 1
ATOM 648 C CA . ALA A 1 78 ? 8.676 24.402 -22.829 1.00 90.69 78 ALA A CA 1
ATOM 649 C C . ALA A 1 78 ? 9.351 23.667 -21.656 1.00 90.69 78 ALA A C 1
ATOM 651 O O . ALA A 1 78 ? 9.393 24.172 -20.531 1.00 90.69 78 ALA A O 1
ATOM 652 N N . GLN A 1 79 ? 9.904 22.483 -21.928 1.00 91.69 79 GLN A N 1
ATOM 653 C CA . GLN A 1 79 ? 10.466 21.581 -20.933 1.00 91.69 79 GLN A CA 1
ATOM 654 C C . GLN A 1 79 ? 11.999 21.577 -20.951 1.00 91.69 79 GLN A C 1
ATOM 656 O O . GLN A 1 79 ? 12.637 21.446 -21.999 1.00 91.69 79 GLN A O 1
ATOM 661 N N . ALA A 1 80 ? 12.607 21.663 -19.763 1.00 90.81 80 ALA A N 1
ATOM 662 C CA . ALA A 1 80 ? 14.042 21.434 -19.590 1.00 90.81 80 ALA A CA 1
ATOM 663 C C . ALA A 1 80 ? 14.381 19.931 -19.535 1.00 90.81 80 ALA A C 1
ATOM 665 O O . ALA A 1 80 ? 13.566 19.133 -19.057 1.00 90.81 80 ALA A O 1
ATOM 666 N N . THR A 1 81 ? 15.599 19.544 -19.934 1.00 88.06 81 THR A N 1
ATOM 667 C CA . THR A 1 81 ? 16.120 18.174 -19.799 1.00 88.06 81 THR A CA 1
ATOM 668 C C . THR A 1 81 ? 16.151 17.724 -18.337 1.00 88.06 81 THR A C 1
ATOM 670 O O . THR A 1 81 ? 16.285 18.527 -17.408 1.00 88.06 81 THR A O 1
ATOM 673 N N . LYS A 1 82 ? 16.075 16.406 -18.110 1.00 83.12 82 LYS A N 1
ATOM 674 C CA . LYS A 1 82 ? 16.128 15.823 -16.757 1.00 83.12 82 LYS A CA 1
ATOM 675 C C . LYS A 1 82 ? 17.408 16.212 -16.001 1.00 83.12 82 LYS A C 1
ATOM 677 O O . LYS A 1 82 ? 17.338 16.495 -14.807 1.00 83.12 82 LYS A O 1
ATOM 682 N N . SER A 1 83 ? 18.554 16.266 -16.686 1.00 82.06 83 SER A N 1
ATOM 683 C CA . SER A 1 83 ? 19.829 16.714 -16.107 1.00 82.06 83 SER A CA 1
ATOM 684 C C . SER A 1 83 ? 19.805 18.205 -15.765 1.00 82.06 83 SER A C 1
ATOM 686 O O . SER A 1 83 ? 20.130 18.571 -14.638 1.00 82.06 83 SER A O 1
ATOM 688 N N . ALA A 1 84 ? 19.306 19.065 -16.658 1.00 84.56 84 ALA A N 1
ATOM 689 C CA . ALA A 1 84 ? 19.205 20.498 -16.388 1.00 84.56 84 ALA A CA 1
ATOM 690 C C . ALA A 1 84 ? 18.277 20.824 -15.208 1.00 84.56 84 ALA A C 1
ATOM 692 O O . ALA A 1 84 ? 18.607 21.676 -14.388 1.00 84.56 84 ALA A O 1
ATOM 693 N N . ARG A 1 85 ? 17.155 20.109 -15.042 1.00 82.81 85 ARG A N 1
ATOM 694 C CA . ARG A 1 85 ? 16.291 20.255 -13.850 1.00 82.81 85 ARG A CA 1
ATOM 695 C C . ARG A 1 85 ? 16.986 19.840 -12.553 1.00 82.81 85 ARG A C 1
ATOM 697 O O . ARG A 1 85 ? 16.634 20.319 -11.476 1.00 82.81 85 ARG A O 1
ATOM 704 N N . LYS A 1 86 ? 17.959 18.932 -12.643 1.00 80.25 86 LYS A N 1
ATOM 705 C CA . LYS A 1 86 ? 18.724 18.430 -11.499 1.00 80.25 86 LYS A CA 1
ATOM 706 C C . LYS A 1 86 ? 19.869 19.371 -11.113 1.00 80.25 86 LYS A C 1
ATOM 708 O O . LYS A 1 86 ? 20.136 19.517 -9.917 1.00 80.25 86 LYS A O 1
ATOM 713 N N . GLU A 1 87 ? 20.528 19.969 -12.103 1.00 85.31 87 GLU A N 1
ATOM 714 C CA . GLU A 1 87 ? 21.825 20.649 -11.962 1.00 85.31 87 GLU A CA 1
ATOM 715 C C . GLU A 1 87 ? 21.742 22.180 -12.103 1.00 85.31 87 GLU A C 1
ATOM 717 O O . GLU A 1 87 ? 22.581 22.884 -11.548 1.00 85.31 87 GLU A O 1
ATOM 722 N N . CYS A 1 88 ? 20.706 22.729 -12.749 1.00 88.12 88 CYS A N 1
ATOM 723 C CA . CYS A 1 88 ? 20.521 24.172 -12.914 1.00 88.12 88 CYS A CA 1
ATOM 724 C C . CYS A 1 88 ? 19.427 24.727 -11.987 1.00 88.12 88 CYS A C 1
ATOM 726 O O . CYS A 1 88 ? 18.252 24.366 -12.081 1.00 88.12 88 CYS A O 1
ATOM 728 N N . ASN A 1 89 ? 19.797 25.679 -11.124 1.00 87.12 89 ASN A N 1
ATOM 729 C CA . ASN A 1 89 ? 18.881 26.302 -10.162 1.00 87.12 89 ASN A CA 1
ATOM 730 C C . ASN A 1 89 ? 17.699 27.036 -10.819 1.00 87.12 89 ASN A C 1
ATOM 732 O O . ASN A 1 89 ? 16.599 27.001 -10.271 1.00 87.12 89 ASN A O 1
ATOM 736 N N . GLN A 1 90 ? 17.912 27.690 -11.966 1.00 86.69 90 GLN A N 1
ATOM 737 C CA . GLN A 1 90 ? 16.857 28.422 -12.671 1.00 86.69 90 GLN A CA 1
ATOM 738 C C . GLN A 1 90 ? 15.863 27.454 -13.322 1.00 86.69 90 GLN A C 1
ATOM 740 O O . GLN A 1 90 ? 14.676 27.522 -13.019 1.00 86.69 90 GLN A O 1
ATOM 745 N N . CYS A 1 91 ? 16.357 26.467 -14.082 1.00 88.81 91 CYS A N 1
ATOM 746 C CA . CYS A 1 91 ? 15.516 25.443 -14.720 1.00 88.81 91 CYS A CA 1
ATOM 747 C C . CYS A 1 91 ? 14.713 24.616 -13.708 1.00 88.81 91 CYS A C 1
ATOM 749 O O . CYS A 1 91 ? 13.592 24.204 -13.988 1.00 88.81 91 CYS A O 1
ATOM 751 N N . ARG A 1 92 ? 15.273 24.370 -12.516 1.00 87.19 92 ARG A N 1
ATOM 752 C CA . ARG A 1 92 ? 14.581 23.658 -11.433 1.00 87.19 92 ARG A CA 1
ATOM 753 C C . ARG A 1 92 ? 13.385 24.434 -10.876 1.00 87.19 92 ARG A C 1
ATOM 755 O O . ARG A 1 92 ? 12.429 23.812 -10.432 1.00 87.19 92 ARG A O 1
ATOM 762 N N . LYS A 1 93 ? 13.452 25.769 -10.851 1.00 86.19 93 LYS A N 1
ATOM 763 C CA . LYS A 1 93 ? 12.383 26.626 -10.313 1.00 86.19 93 LYS A CA 1
ATOM 764 C C . LYS A 1 93 ? 11.271 26.860 -11.330 1.00 86.19 93 LYS A C 1
ATOM 766 O O . LYS A 1 93 ? 10.105 26.802 -10.966 1.00 86.19 93 LYS A O 1
ATOM 771 N N . THR A 1 94 ? 11.633 27.130 -12.582 1.00 83.31 94 THR A N 1
ATOM 772 C CA . THR A 1 94 ? 10.674 27.487 -13.638 1.00 83.31 94 THR A CA 1
ATOM 773 C C . THR A 1 94 ? 10.159 26.285 -14.420 1.00 83.31 94 THR A C 1
ATOM 775 O O . THR A 1 94 ? 9.226 26.445 -15.192 1.00 83.31 94 THR A O 1
ATOM 778 N N . TYR A 1 95 ? 10.776 25.103 -14.281 1.00 81.25 95 TYR A N 1
ATOM 779 C CA . TYR A 1 95 ? 10.563 23.896 -15.106 1.00 81.25 95 TYR A CA 1
ATOM 780 C C . TYR A 1 95 ? 10.873 24.061 -16.608 1.00 81.25 95 TYR A C 1
ATOM 782 O O . TYR A 1 95 ? 11.067 23.068 -17.316 1.00 81.25 95 TYR A O 1
ATOM 790 N N . SER A 1 96 ? 11.033 25.301 -17.064 1.00 87.94 96 SER A N 1
ATOM 791 C CA . SER A 1 96 ? 11.472 25.684 -18.400 1.00 87.94 96 SER A CA 1
ATOM 792 C C . SER A 1 96 ? 12.990 25.853 -18.495 1.00 87.94 96 SER A C 1
ATOM 794 O O . SER A 1 96 ? 13.637 26.245 -17.517 1.00 87.94 96 SER A O 1
ATOM 796 N N . PRO A 1 97 ? 13.584 25.557 -19.660 1.00 92.38 97 PRO A N 1
ATOM 797 C CA . PRO A 1 97 ? 15.020 25.663 -19.864 1.00 92.38 97 PRO A CA 1
ATOM 798 C C . PRO A 1 97 ? 15.474 27.125 -19.845 1.00 92.38 97 PRO A C 1
ATOM 800 O O . PRO A 1 97 ? 14.864 27.991 -20.461 1.00 92.38 97 PRO A O 1
ATOM 803 N N . CYS A 1 98 ? 16.580 27.399 -19.156 1.00 92.31 98 CYS A N 1
ATOM 804 C CA . CYS A 1 98 ? 17.193 28.729 -19.107 1.00 92.31 98 CYS A CA 1
ATOM 805 C C . CYS A 1 98 ? 18.293 28.923 -20.163 1.00 92.31 98 CYS A C 1
ATOM 807 O O . CYS A 1 98 ? 18.890 29.991 -20.239 1.00 92.31 98 CYS A O 1
ATOM 809 N N . SER A 1 99 ? 18.630 27.875 -20.922 1.00 93.00 99 SER A N 1
ATOM 810 C CA . SER A 1 99 ? 19.646 27.917 -21.973 1.00 93.00 99 SER A CA 1
ATOM 811 C C . SER A 1 99 ? 19.417 26.809 -23.016 1.00 93.00 99 SER A C 1
ATOM 813 O O . SER A 1 99 ? 18.782 25.797 -22.701 1.00 93.00 99 SER A O 1
ATOM 815 N N . PRO A 1 100 ? 19.987 26.939 -24.229 1.00 93.69 100 PRO A N 1
ATOM 816 C CA . PRO A 1 100 ? 19.972 25.903 -25.267 1.00 93.69 100 PRO A CA 1
ATOM 817 C C . PRO A 1 100 ? 20.390 24.504 -24.800 1.00 93.69 100 PRO A C 1
ATOM 819 O O . PRO A 1 100 ? 19.749 23.514 -25.136 1.00 93.69 100 PRO A O 1
ATOM 822 N N . ALA A 1 101 ? 21.441 24.410 -23.978 1.00 90.69 101 ALA A N 1
ATOM 823 C CA . ALA A 1 101 ? 21.942 23.130 -23.468 1.00 90.69 101 ALA A CA 1
ATOM 824 C C . ALA A 1 101 ? 20.961 22.456 -22.491 1.00 90.69 101 ALA A C 1
ATOM 826 O O . ALA A 1 101 ? 21.035 21.251 -22.239 1.00 90.69 101 ALA A O 1
ATOM 827 N N . HIS A 1 102 ? 20.039 23.237 -21.927 1.00 93.06 102 HIS A N 1
ATOM 828 C CA . HIS A 1 102 ? 19.053 22.773 -20.965 1.00 93.06 102 HIS A CA 1
ATOM 829 C C . HIS A 1 102 ? 17.713 22.408 -21.604 1.00 93.06 102 HIS A C 1
ATOM 831 O O . HIS A 1 102 ? 16.898 21.791 -20.925 1.00 93.06 102 HIS A O 1
ATOM 837 N N . ALA A 1 103 ? 17.469 22.750 -22.870 1.00 93.56 103 ALA A N 1
ATOM 838 C CA . ALA A 1 103 ? 16.213 22.461 -23.557 1.00 93.56 103 ALA A CA 1
ATOM 839 C C . ALA A 1 103 ? 16.081 20.976 -23.914 1.00 93.56 103 ALA A C 1
ATOM 841 O O . ALA A 1 103 ? 17.028 20.348 -24.393 1.00 93.56 103 ALA A O 1
ATOM 842 N N . SER A 1 104 ? 14.912 20.394 -23.657 1.00 91.25 104 SER A N 1
ATOM 843 C CA . SER A 1 104 ? 14.623 19.022 -24.065 1.00 91.25 104 SER A CA 1
ATOM 844 C C . SER A 1 104 ? 14.539 18.902 -25.589 1.00 91.25 104 SER A C 1
ATOM 846 O O . SER A 1 104 ? 14.233 19.856 -26.290 1.00 91.25 104 SER A O 1
ATOM 848 N N . THR A 1 105 ? 14.854 17.721 -26.118 1.00 91.94 105 THR A N 1
ATOM 849 C CA . THR A 1 105 ? 14.771 17.413 -27.562 1.00 91.94 105 THR A CA 1
ATOM 850 C C . THR A 1 105 ? 14.096 16.059 -27.795 1.00 91.94 105 THR A C 1
ATOM 852 O O . THR A 1 105 ? 14.469 15.289 -28.693 1.00 91.94 105 THR A O 1
ATOM 855 N N . SER A 1 106 ? 13.139 15.730 -26.918 1.00 88.19 106 SER A N 1
ATOM 856 C CA . SER A 1 106 ? 12.245 14.585 -27.103 1.00 88.19 106 SER A CA 1
ATOM 857 C C . SER A 1 106 ? 11.294 14.844 -28.277 1.00 88.19 106 SER A C 1
ATOM 859 O O . SER A 1 106 ? 11.134 15.988 -28.698 1.00 88.19 106 SER A O 1
ATOM 861 N N . ALA A 1 107 ? 10.687 13.793 -28.833 1.00 85.19 107 ALA A N 1
ATOM 862 C CA . ALA A 1 107 ? 9.745 13.958 -29.940 1.00 85.19 107 ALA A CA 1
ATOM 863 C C . ALA A 1 107 ? 8.558 14.851 -29.538 1.00 85.19 107 ALA A C 1
ATOM 865 O O . ALA A 1 107 ? 8.215 15.762 -30.284 1.00 85.19 107 ALA A O 1
ATOM 866 N N . ASP A 1 108 ? 8.013 14.653 -28.336 1.00 86.44 108 ASP A N 1
ATOM 867 C CA . ASP A 1 108 ? 6.868 15.417 -27.827 1.00 86.44 108 ASP A CA 1
ATOM 868 C C . ASP A 1 108 ? 7.227 16.896 -27.619 1.00 86.44 108 ASP A C 1
ATOM 870 O O . ASP A 1 108 ? 6.497 17.781 -28.055 1.00 86.44 108 ASP A O 1
ATOM 874 N N . ASP A 1 109 ? 8.399 17.177 -27.037 1.00 91.88 109 ASP A N 1
ATOM 875 C CA . ASP A 1 109 ? 8.851 18.557 -26.801 1.00 91.88 109 ASP A CA 1
ATOM 876 C C . ASP A 1 109 ? 9.171 19.296 -28.111 1.00 91.88 109 ASP A C 1
ATOM 878 O O . ASP A 1 109 ? 8.948 20.499 -28.226 1.00 91.88 109 ASP A O 1
ATOM 882 N N . LEU A 1 110 ? 9.709 18.589 -29.112 1.00 92.81 110 LEU A N 1
ATOM 883 C CA . LEU A 1 110 ? 9.950 19.164 -30.437 1.00 92.81 110 LEU A CA 1
ATOM 884 C C . LEU A 1 110 ? 8.646 19.367 -31.218 1.00 92.81 110 LEU A C 1
ATOM 886 O O . LEU A 1 110 ? 8.565 20.308 -32.003 1.00 92.81 110 LEU A O 1
ATOM 890 N N . THR A 1 111 ? 7.639 18.518 -30.995 1.00 92.75 111 THR A N 1
ATOM 891 C CA . THR A 1 111 ? 6.301 18.678 -31.582 1.00 92.75 111 THR A CA 1
ATOM 892 C C . THR A 1 111 ? 5.634 19.930 -31.017 1.00 92.75 111 THR A C 1
ATOM 894 O O . THR A 1 111 ? 5.269 20.810 -31.787 1.00 92.75 111 THR A O 1
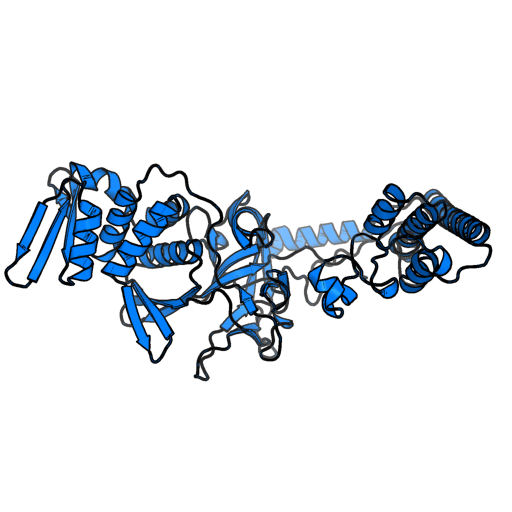ATOM 897 N N . GLU A 1 112 ? 5.617 20.087 -29.686 1.00 94.44 112 GLU A N 1
ATOM 898 C CA . GLU A 1 112 ? 5.124 21.302 -29.012 1.00 94.44 112 GLU A CA 1
ATOM 899 C C . GLU A 1 112 ? 5.825 22.567 -29.514 1.00 94.44 112 GLU A C 1
ATOM 901 O O . GLU A 1 112 ? 5.180 23.573 -29.817 1.00 94.44 112 GLU A O 1
ATOM 906 N N . LEU A 1 113 ? 7.154 22.517 -29.641 1.00 94.44 113 LEU A N 1
ATOM 907 C CA . LEU A 1 113 ? 7.927 23.630 -30.177 1.00 94.44 113 LEU A CA 1
ATOM 908 C C . LEU A 1 113 ? 7.526 23.969 -31.613 1.00 94.44 113 LEU A C 1
ATOM 910 O O . LEU A 1 113 ? 7.412 25.148 -31.935 1.00 94.44 113 LEU A O 1
ATOM 914 N N . ASN A 1 114 ? 7.336 22.965 -32.469 1.00 95.06 114 ASN A N 1
ATOM 915 C CA . ASN A 1 114 ? 6.947 23.184 -33.856 1.00 95.06 114 ASN A CA 1
ATOM 916 C C . ASN A 1 114 ? 5.517 23.725 -33.977 1.00 95.06 114 ASN A C 1
ATOM 918 O O . ASN A 1 114 ? 5.265 24.556 -34.841 1.00 95.06 114 ASN A O 1
ATOM 922 N N . ASP A 1 115 ? 4.605 23.314 -33.100 1.00 93.56 115 ASP A N 1
ATOM 923 C CA . ASP A 1 115 ? 3.241 23.850 -33.067 1.00 93.56 115 ASP A CA 1
ATOM 924 C C . ASP A 1 115 ? 3.242 25.328 -32.655 1.00 93.56 115 ASP A C 1
ATOM 926 O O . ASP A 1 115 ? 2.539 26.156 -33.237 1.00 93.56 115 ASP A O 1
ATOM 930 N N . ARG A 1 116 ? 4.081 25.685 -31.675 1.00 94.06 116 ARG A N 1
ATOM 931 C CA . ARG A 1 116 ? 4.220 27.065 -31.191 1.00 94.06 116 ARG A CA 1
ATOM 932 C C . ARG A 1 116 ? 5.024 27.952 -32.140 1.00 94.06 116 ARG A C 1
ATOM 934 O O . ARG A 1 116 ? 4.802 29.160 -32.214 1.00 94.06 116 ARG A O 1
ATOM 941 N N . THR A 1 117 ? 6.026 27.396 -32.807 1.00 92.56 117 THR A N 1
ATOM 942 C CA . THR A 1 117 ? 6.925 28.118 -33.711 1.00 92.56 117 THR A CA 1
ATOM 943 C C . THR A 1 117 ? 7.282 27.213 -34.890 1.00 92.56 117 THR A C 1
ATOM 945 O O . THR A 1 117 ? 8.336 26.569 -34.873 1.00 92.56 117 THR A O 1
ATOM 948 N N . PRO A 1 118 ? 6.411 27.159 -35.917 1.00 93.88 118 PRO A N 1
ATOM 949 C CA . PRO A 1 118 ? 6.611 26.293 -37.070 1.00 93.88 118 PRO A CA 1
ATOM 950 C C . PRO A 1 118 ? 7.936 26.572 -37.766 1.00 93.88 118 PRO 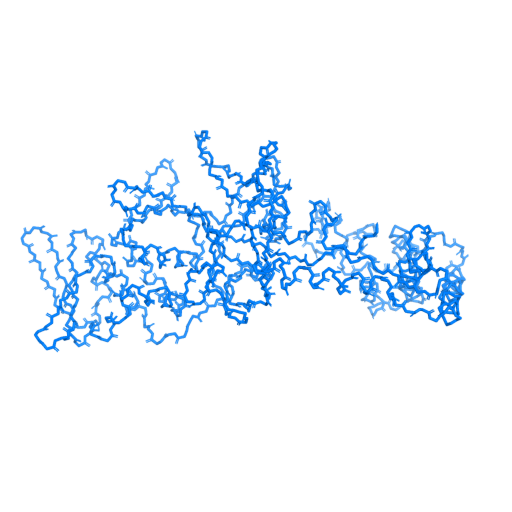A C 1
ATOM 952 O O . PRO A 1 118 ? 8.226 27.707 -38.148 1.00 93.88 118 PRO A O 1
ATOM 955 N N . HIS A 1 119 ? 8.737 25.527 -37.959 1.00 94.81 119 HIS A N 1
ATOM 956 C CA . HIS A 1 119 ? 10.006 25.643 -38.666 1.00 94.81 119 HIS A CA 1
ATOM 957 C C . HIS A 1 119 ? 10.273 24.394 -39.516 1.00 94.81 119 HIS A C 1
ATOM 959 O O . HIS A 1 119 ? 10.220 23.281 -38.995 1.00 94.81 119 HIS A O 1
ATOM 965 N N . PRO A 1 120 ? 10.647 24.530 -40.804 1.00 93.25 120 PRO A N 1
ATOM 966 C CA . PRO A 1 120 ? 10.710 23.405 -41.747 1.00 93.25 120 PRO A CA 1
ATOM 967 C C . PRO A 1 120 ? 11.754 22.326 -41.404 1.00 93.25 120 PRO A C 1
ATOM 969 O O . PRO A 1 120 ? 11.724 21.242 -41.978 1.00 93.25 120 PRO A O 1
ATOM 972 N N . VAL A 1 121 ? 12.681 22.610 -40.484 1.00 94.12 121 VAL A N 1
ATOM 973 C CA . VAL A 1 121 ? 13.695 21.658 -39.988 1.00 94.12 121 VAL A CA 1
ATOM 974 C C . VAL A 1 121 ? 13.178 20.784 -38.835 1.00 94.12 121 VAL A C 1
ATOM 976 O O . VAL A 1 121 ? 13.627 19.649 -38.692 1.00 94.12 121 VAL A O 1
ATOM 979 N N . VAL A 1 122 ? 12.241 21.267 -38.011 1.00 93.75 122 VAL A N 1
ATOM 980 C CA . VAL A 1 122 ? 11.830 20.557 -36.783 1.00 93.75 122 VAL A CA 1
ATOM 981 C C . VAL A 1 122 ? 11.059 19.260 -37.086 1.00 93.75 122 VAL A C 1
ATOM 983 O O . VAL A 1 122 ? 11.447 18.229 -36.529 1.00 93.75 122 VAL A O 1
ATOM 986 N N . PRO A 1 123 ? 10.074 19.235 -38.010 1.00 94.44 123 PRO A N 1
ATOM 987 C CA . PRO A 1 123 ? 9.397 17.999 -38.406 1.00 94.44 123 PRO A CA 1
ATOM 988 C C . PRO A 1 123 ? 10.362 16.948 -38.960 1.00 94.44 123 PRO A C 1
ATOM 990 O O . PRO A 1 123 ? 10.280 15.784 -38.585 1.00 94.44 123 PRO A O 1
ATOM 993 N N . LEU A 1 124 ? 11.352 17.362 -39.763 1.00 94.12 124 LEU A N 1
ATOM 994 C CA . LEU A 1 124 ? 12.362 16.447 -40.304 1.00 94.12 124 LEU A CA 1
ATOM 995 C C . LEU A 1 124 ? 13.182 15.776 -39.195 1.00 94.12 124 LEU A C 1
ATOM 997 O O . LEU A 1 124 ? 13.455 14.583 -39.270 1.00 94.12 124 LEU A O 1
ATOM 1001 N N . ILE A 1 125 ? 13.555 16.504 -38.138 1.00 93.31 125 ILE A N 1
ATOM 1002 C CA . ILE A 1 125 ? 14.280 15.920 -36.998 1.00 93.31 125 ILE A CA 1
ATOM 1003 C C . ILE A 1 125 ? 13.405 14.919 -36.233 1.00 93.31 125 ILE A C 1
ATOM 1005 O O . ILE A 1 125 ? 13.911 13.876 -35.810 1.00 93.31 125 ILE A O 1
ATOM 1009 N N . ILE A 1 126 ? 12.117 15.222 -36.041 1.00 92.50 126 ILE A N 1
ATOM 1010 C CA . ILE A 1 126 ? 11.165 14.318 -35.377 1.00 92.50 126 ILE A CA 1
ATOM 1011 C C . ILE A 1 126 ? 11.020 13.026 -36.190 1.00 92.50 126 ILE A C 1
ATOM 1013 O O . ILE A 1 126 ? 11.212 11.939 -35.636 1.00 92.50 126 ILE A O 1
ATOM 1017 N N . ASP A 1 127 ? 10.790 13.146 -37.497 1.00 92.75 127 ASP A N 1
ATOM 1018 C CA . ASP A 1 127 ? 10.672 12.018 -38.422 1.00 92.75 127 ASP A CA 1
ATOM 1019 C C . ASP A 1 127 ? 11.936 11.153 -38.405 1.00 92.75 127 ASP A C 1
ATOM 1021 O O . ASP A 1 127 ? 11.866 9.938 -38.221 1.00 92.75 127 ASP A O 1
ATOM 1025 N N . ILE A 1 128 ? 13.118 11.769 -38.520 1.00 92.19 128 ILE A N 1
ATOM 1026 C CA . ILE A 1 128 ? 14.399 11.051 -38.486 1.00 92.19 128 ILE A CA 1
ATOM 1027 C C . ILE A 1 128 ? 14.573 10.323 -37.146 1.00 92.19 128 ILE A C 1
ATOM 1029 O O . ILE A 1 128 ? 14.995 9.169 -37.144 1.00 92.19 128 ILE A O 1
ATOM 1033 N N . LYS A 1 129 ? 14.219 10.933 -36.004 1.00 89.00 129 LYS A N 1
ATOM 1034 C CA . LYS A 1 129 ? 14.281 10.271 -34.684 1.00 89.00 129 LYS A CA 1
ATOM 1035 C C . LYS A 1 129 ? 13.384 9.034 -34.614 1.00 89.00 129 LYS A C 1
ATOM 1037 O O . LYS A 1 129 ? 13.807 8.011 -34.072 1.00 89.00 129 LYS A O 1
ATOM 1042 N N . GLN A 1 130 ? 12.162 9.119 -35.135 1.00 87.50 130 GLN A N 1
ATOM 1043 C CA . GLN A 1 130 ? 11.229 7.991 -35.154 1.00 87.50 130 GLN A CA 1
ATOM 1044 C C . GLN A 1 130 ? 11.730 6.879 -36.084 1.00 87.50 130 GLN A C 1
ATOM 1046 O O . GLN A 1 130 ? 11.837 5.728 -35.659 1.00 87.50 130 GLN A O 1
ATOM 1051 N N . LEU A 1 131 ? 12.130 7.236 -37.308 1.00 87.88 131 LEU A N 1
ATOM 1052 C CA . LEU A 1 131 ? 12.654 6.308 -38.310 1.00 87.88 131 LEU A CA 1
ATOM 1053 C C . LEU A 1 131 ? 13.931 5.608 -37.834 1.00 87.88 131 LEU A C 1
ATOM 1055 O O . LEU A 1 131 ? 14.032 4.389 -37.961 1.00 87.88 131 LEU A O 1
ATOM 1059 N N . GLU A 1 132 ? 14.885 6.333 -37.237 1.00 84.94 132 GLU A N 1
ATOM 1060 C CA . GLU A 1 132 ? 16.097 5.729 -36.670 1.00 84.94 132 GLU A CA 1
ATOM 1061 C C . GLU A 1 132 ? 15.758 4.739 -35.563 1.00 84.94 132 GLU A C 1
ATOM 1063 O O . GLU A 1 132 ? 16.324 3.648 -35.540 1.00 84.94 132 GLU A O 1
ATOM 1068 N N . LYS A 1 133 ? 14.830 5.074 -34.661 1.00 80.50 133 LYS A N 1
ATOM 1069 C CA . LYS A 1 133 ? 14.426 4.180 -33.571 1.00 80.50 133 LYS A CA 1
ATOM 1070 C C . LYS A 1 133 ? 13.786 2.899 -34.110 1.00 80.50 133 LYS A C 1
ATOM 1072 O O . LYS A 1 133 ? 14.208 1.810 -33.725 1.00 80.50 133 LYS A O 1
ATOM 1077 N N . THR A 1 134 ? 12.822 3.012 -35.022 1.00 78.81 134 THR A N 1
ATOM 1078 C CA . THR A 1 134 ? 12.154 1.858 -35.646 1.00 78.81 134 THR A CA 1
ATOM 1079 C C . THR A 1 134 ? 13.148 0.996 -36.427 1.00 78.81 134 THR A C 1
ATOM 1081 O O . THR A 1 134 ? 13.230 -0.213 -36.217 1.00 78.81 134 THR A O 1
ATOM 1084 N N . TYR A 1 135 ? 13.984 1.608 -37.265 1.00 80.12 135 TYR A N 1
ATOM 1085 C CA . TYR A 1 135 ? 14.950 0.882 -38.088 1.00 80.12 135 TYR A CA 1
ATOM 1086 C C . TYR A 1 135 ? 16.060 0.206 -37.261 1.00 80.12 135 TYR A C 1
ATOM 1088 O O . TYR A 1 135 ? 16.327 -0.983 -37.444 1.00 80.12 135 TYR A O 1
ATOM 1096 N N . SER A 1 136 ? 16.682 0.934 -36.324 1.00 69.50 136 SER A N 1
ATOM 1097 C CA . SER A 1 136 ? 17.848 0.460 -35.554 1.00 69.50 136 SER A CA 1
ATOM 1098 C C . SER A 1 136 ? 17.507 -0.415 -34.350 1.00 69.50 136 SER A C 1
ATOM 1100 O O . SER A 1 136 ? 18.341 -1.202 -33.915 1.00 69.50 136 SER A O 1
ATOM 1102 N N . THR A 1 137 ? 16.320 -0.261 -33.761 1.00 63.00 137 THR A N 1
ATOM 1103 C CA . THR A 1 137 ? 15.955 -1.006 -32.545 1.00 63.00 137 THR A CA 1
ATOM 1104 C C . THR A 1 137 ? 15.071 -2.204 -32.867 1.00 63.00 137 THR A C 1
ATOM 1106 O O . THR A 1 137 ? 15.133 -3.201 -32.154 1.00 63.00 137 THR A O 1
ATOM 1109 N N . GLN A 1 138 ? 14.257 -2.125 -33.925 1.00 66.81 138 GLN A N 1
ATOM 1110 C CA . GLN A 1 138 ? 13.234 -3.133 -34.203 1.00 66.81 138 GLN A CA 1
ATOM 1111 C C . GLN A 1 138 ? 13.532 -3.935 -35.468 1.00 66.81 138 GLN A C 1
ATOM 1113 O O . GLN A 1 138 ? 13.389 -5.146 -35.443 1.00 66.81 138 GLN A O 1
ATOM 1118 N N . LEU A 1 139 ? 13.980 -3.321 -36.563 1.00 75.19 139 LEU A N 1
ATOM 1119 C CA . LEU A 1 139 ? 14.073 -4.023 -37.848 1.00 75.19 139 LEU A CA 1
ATOM 1120 C C . LEU A 1 139 ? 15.458 -4.620 -38.124 1.00 75.19 139 LEU A C 1
ATOM 1122 O O . LEU A 1 139 ? 15.688 -5.804 -37.880 1.00 75.19 139 LEU A O 1
ATOM 1126 N N . ASP A 1 140 ? 16.354 -3.806 -38.674 1.00 68.81 140 ASP A N 1
ATOM 1127 C CA . ASP A 1 140 ? 17.625 -4.251 -39.253 1.00 68.81 140 ASP A CA 1
ATOM 1128 C C . ASP A 1 140 ? 18.741 -4.258 -38.208 1.00 68.81 140 ASP A C 1
ATOM 1130 O O . ASP A 1 140 ? 19.540 -5.184 -38.161 1.00 68.81 140 ASP A O 1
ATOM 1134 N N . GLY A 1 141 ? 18.723 -3.249 -37.328 1.00 54.75 141 GLY A N 1
ATOM 1135 C CA . GLY A 1 141 ? 19.730 -3.074 -36.293 1.00 54.75 141 GLY A CA 1
ATOM 1136 C C . GLY A 1 141 ? 21.081 -2.598 -36.802 1.00 54.75 141 GLY A C 1
ATOM 1137 O O . GLY A 1 141 ? 21.624 -3.084 -37.785 1.00 54.75 141 GLY A O 1
ATOM 1138 N N . GLY A 1 142 ? 21.667 -1.628 -36.107 1.00 51.06 142 GLY A N 1
ATOM 1139 C CA . GLY A 1 142 ? 23.116 -1.455 -36.160 1.00 51.06 142 GLY A CA 1
ATOM 1140 C C . GLY A 1 142 ? 23.744 -2.363 -35.103 1.00 51.06 142 GLY A C 1
ATOM 1141 O O . GLY A 1 142 ? 23.507 -2.132 -33.917 1.00 51.06 142 GLY A O 1
ATOM 1142 N N . GLY A 1 143 ? 24.527 -3.365 -35.512 1.00 55.12 143 GLY A N 1
ATOM 1143 C CA . GLY A 1 143 ? 25.172 -4.323 -34.598 1.00 55.12 143 GLY A CA 1
ATOM 1144 C C . GLY A 1 143 ? 24.211 -5.396 -34.067 1.00 55.12 143 GLY A C 1
ATOM 1145 O O . GLY A 1 143 ? 23.343 -5.845 -34.804 1.00 55.12 143 GLY A O 1
ATOM 1146 N N . ASP A 1 144 ? 24.347 -5.772 -32.790 1.00 47.78 144 ASP A N 1
ATOM 1147 C CA . ASP A 1 144 ? 23.633 -6.891 -32.136 1.00 47.78 144 ASP A CA 1
ATOM 1148 C C . ASP A 1 144 ? 22.144 -6.614 -31.803 1.00 47.78 144 ASP A C 1
ATOM 1150 O O . ASP A 1 144 ? 21.611 -7.106 -30.802 1.00 47.78 144 ASP A O 1
ATOM 1154 N N . LYS A 1 145 ? 21.434 -5.781 -32.577 1.00 52.62 145 LYS A N 1
ATOM 1155 C CA . LYS A 1 145 ? 20.046 -5.347 -32.283 1.00 52.62 145 LYS A CA 1
ATOM 1156 C C . LYS A 1 145 ? 19.103 -5.613 -33.467 1.00 52.62 145 LYS A C 1
ATOM 1158 O O . LYS A 1 145 ? 19.559 -5.817 -34.578 1.00 52.62 145 LYS A O 1
ATOM 1163 N N . GLY A 1 146 ? 17.783 -5.599 -33.249 1.00 66.25 146 GLY A N 1
ATOM 1164 C CA . GLY A 1 146 ? 16.765 -5.749 -34.309 1.00 66.25 146 GLY A CA 1
ATOM 1165 C C . GLY A 1 146 ? 16.303 -7.189 -34.590 1.00 66.25 146 GLY A C 1
ATOM 1166 O O . GLY A 1 146 ? 16.926 -8.160 -34.171 1.00 66.25 146 GLY A O 1
ATOM 1167 N N . PHE A 1 147 ? 15.166 -7.343 -35.278 1.00 74.62 147 PHE A N 1
ATOM 1168 C CA . PHE A 1 147 ? 14.552 -8.645 -35.565 1.00 74.62 147 PHE A CA 1
ATOM 1169 C C . PHE A 1 147 ? 15.309 -9.457 -36.618 1.00 74.62 147 PHE A C 1
ATOM 1171 O O . PHE A 1 147 ? 15.282 -10.683 -36.541 1.00 74.62 147 PHE A O 1
ATOM 1178 N N . ARG A 1 148 ? 16.001 -8.814 -37.572 1.00 78.94 148 ARG A N 1
ATOM 1179 C CA . ARG A 1 148 ? 16.652 -9.498 -38.706 1.00 78.94 148 ARG A CA 1
ATOM 1180 C C . ARG A 1 148 ? 17.634 -10.584 -38.271 1.00 78.94 148 ARG A C 1
ATOM 1182 O O . ARG A 1 148 ? 17.566 -11.705 -38.757 1.00 78.94 148 ARG A O 1
ATOM 1189 N N . GLN A 1 149 ? 18.502 -10.263 -37.321 1.00 75.31 149 GLN A N 1
ATOM 1190 C CA . GLN A 1 149 ? 19.487 -11.185 -36.745 1.00 75.31 149 GLN A CA 1
ATOM 1191 C C . GLN A 1 149 ? 18.866 -12.356 -35.960 1.00 75.31 149 GLN A C 1
ATOM 1193 O O . GLN A 1 149 ? 19.557 -13.314 -35.624 1.00 75.31 149 GLN A O 1
ATOM 1198 N N . HIS A 1 150 ? 17.574 -12.282 -35.625 1.00 77.31 150 HIS A N 1
ATOM 1199 C CA . HIS A 1 150 ? 16.861 -13.321 -34.880 1.00 77.31 150 HIS A CA 1
ATOM 1200 C C . HIS A 1 150 ? 16.050 -14.255 -35.777 1.00 77.31 150 HIS A C 1
ATOM 1202 O O . HIS A 1 150 ? 15.480 -15.229 -35.276 1.00 77.31 150 HIS A O 1
ATOM 1208 N N . ILE A 1 151 ? 16.000 -13.975 -37.080 1.00 84.19 151 ILE A N 1
ATOM 1209 C CA . ILE A 1 151 ? 15.404 -14.880 -38.049 1.00 84.19 151 ILE A CA 1
ATOM 1210 C C . ILE A 1 151 ? 16.421 -15.976 -38.375 1.00 84.19 151 ILE A C 1
ATOM 1212 O O . ILE A 1 151 ? 17.550 -15.684 -38.768 1.00 84.19 151 ILE A O 1
ATOM 1216 N N . ARG A 1 152 ? 16.032 -17.238 -38.189 1.00 82.56 152 ARG A N 1
ATOM 1217 C CA . ARG A 1 152 ? 16.870 -18.400 -38.510 1.00 82.56 152 ARG A CA 1
ATOM 1218 C C . ARG A 1 152 ? 16.734 -18.806 -39.981 1.00 82.56 152 ARG A C 1
ATOM 1220 O O . ARG A 1 152 ? 15.934 -18.244 -40.726 1.00 82.56 152 ARG A O 1
ATOM 1227 N N . GLU A 1 153 ? 17.512 -19.812 -40.384 1.00 83.12 153 GLU A N 1
ATOM 1228 C CA . GLU A 1 153 ? 17.525 -20.379 -41.744 1.00 83.12 153 GLU A CA 1
ATOM 1229 C C . GLU A 1 153 ? 16.154 -20.889 -42.214 1.00 83.12 153 GLU A C 1
ATOM 1231 O O . GLU A 1 153 ? 15.871 -20.886 -43.407 1.00 83.12 153 GLU A O 1
ATOM 1236 N N . ASP A 1 154 ? 15.274 -21.275 -41.287 1.00 85.31 154 ASP A N 1
ATOM 1237 C CA . ASP A 1 154 ? 13.907 -21.713 -41.585 1.00 85.31 154 ASP A CA 1
ATOM 1238 C C . ASP A 1 154 ? 12.931 -20.547 -41.859 1.00 85.31 154 ASP A C 1
ATOM 1240 O O . ASP A 1 154 ? 11.736 -20.757 -42.080 1.00 85.31 154 ASP A O 1
ATOM 1244 N N . GLY A 1 155 ? 13.431 -19.308 -41.839 1.00 87.62 155 GLY A N 1
ATOM 1245 C CA . GLY A 1 155 ? 12.657 -18.093 -42.067 1.00 87.62 155 GLY A CA 1
ATOM 1246 C C . GLY A 1 155 ? 11.796 -17.676 -40.875 1.00 87.62 155 GLY A C 1
ATOM 1247 O O . GLY A 1 155 ? 10.912 -16.829 -41.032 1.00 87.62 155 GLY A O 1
ATOM 1248 N N . ARG A 1 156 ? 12.018 -18.248 -39.686 1.00 88.25 156 ARG A N 1
ATOM 1249 C CA . ARG A 1 156 ? 11.213 -17.986 -38.490 1.00 88.25 156 ARG A CA 1
ATOM 1250 C C . ARG A 1 156 ? 12.052 -17.362 -37.385 1.00 88.25 156 ARG A C 1
ATOM 1252 O O . ARG A 1 156 ? 13.258 -17.577 -37.265 1.00 88.25 156 ARG A O 1
ATOM 1259 N N . ILE A 1 157 ? 11.388 -16.585 -36.535 1.00 83.50 157 ILE A N 1
ATOM 1260 C CA . ILE A 1 157 ? 11.949 -16.135 -35.262 1.00 83.50 157 ILE A CA 1
ATOM 1261 C C . ILE A 1 157 ? 11.500 -17.114 -34.186 1.00 83.50 157 ILE A C 1
ATOM 1263 O O . ILE A 1 157 ? 10.310 -17.253 -33.892 1.00 83.50 157 ILE A O 1
ATOM 1267 N N . HIS A 1 158 ? 12.472 -17.774 -33.570 1.00 80.50 158 HIS A N 1
ATOM 1268 C CA . HIS A 1 158 ? 12.242 -18.682 -32.453 1.00 80.50 158 HIS A CA 1
ATOM 1269 C C . HIS A 1 158 ? 12.550 -17.948 -31.161 1.00 80.50 158 HIS A C 1
ATOM 1271 O O . HIS A 1 158 ? 13.690 -17.946 -30.682 1.00 80.50 158 HIS A O 1
ATOM 1277 N N . ALA A 1 159 ? 11.526 -17.302 -30.611 1.00 66.94 159 ALA A N 1
ATOM 1278 C CA . ALA A 1 159 ? 11.600 -16.790 -29.254 1.00 66.94 159 ALA A CA 1
ATOM 1279 C C . ALA A 1 159 ? 11.961 -17.946 -28.315 1.00 66.94 159 ALA A C 1
ATOM 1281 O O . ALA A 1 159 ? 11.381 -19.024 -28.426 1.00 66.94 159 ALA A O 1
ATOM 1282 N N . ARG A 1 160 ? 12.923 -17.733 -27.413 1.00 56.16 160 ARG A N 1
ATOM 1283 C CA . ARG A 1 160 ? 13.210 -18.686 -26.339 1.00 56.16 160 ARG A CA 1
ATOM 1284 C C . ARG A 1 160 ? 12.219 -18.461 -25.205 1.00 56.16 160 ARG A C 1
ATOM 1286 O O . ARG A 1 160 ? 12.187 -17.396 -24.595 1.00 56.16 160 ARG A O 1
ATOM 1293 N N . TRP A 1 161 ? 11.457 -19.494 -24.902 1.00 54.56 161 TRP A N 1
ATOM 1294 C CA . TRP A 1 161 ? 10.523 -19.597 -23.796 1.00 54.56 161 TRP A CA 1
ATOM 1295 C C . TRP A 1 161 ? 11.232 -20.266 -22.622 1.00 54.56 161 TRP A C 1
ATOM 1297 O O . TRP A 1 161 ? 11.020 -21.421 -22.255 1.00 54.56 161 TRP A O 1
ATOM 1307 N N . SER A 1 162 ? 12.119 -19.495 -22.008 1.00 48.19 162 SER A N 1
ATOM 1308 C CA . SER A 1 162 ? 12.884 -19.943 -20.858 1.00 48.19 162 SER A CA 1
ATOM 1309 C C . SER A 1 162 ? 11.999 -20.035 -19.610 1.00 48.19 162 SER A C 1
ATOM 1311 O O . SER A 1 162 ? 11.900 -19.089 -18.832 1.00 48.19 162 SER A O 1
ATOM 1313 N N . ALA A 1 163 ? 11.399 -21.202 -19.378 1.00 48.88 163 ALA A N 1
ATOM 1314 C CA . ALA A 1 163 ? 10.665 -21.483 -18.143 1.00 48.88 163 ALA A CA 1
ATOM 1315 C C . ALA A 1 163 ? 11.578 -21.564 -16.893 1.00 48.88 163 ALA A C 1
ATOM 1317 O O . ALA A 1 163 ? 11.068 -21.620 -15.779 1.00 48.88 163 ALA A O 1
ATOM 1318 N N . ALA A 1 164 ? 12.914 -21.602 -17.060 1.00 40.25 164 ALA A N 1
ATOM 1319 C CA . ALA A 1 164 ? 13.856 -21.913 -15.972 1.00 40.25 164 ALA A CA 1
ATOM 1320 C C . ALA A 1 164 ? 15.256 -21.243 -16.033 1.00 40.25 164 ALA A C 1
ATOM 1322 O O . ALA A 1 164 ? 16.127 -21.617 -15.253 1.00 40.25 164 ALA A O 1
ATOM 1323 N N . ARG A 1 165 ? 15.545 -20.308 -16.957 1.00 34.06 165 ARG A N 1
ATOM 1324 C CA . ARG A 1 165 ? 16.940 -19.902 -17.292 1.00 34.06 165 ARG A CA 1
ATOM 1325 C C . ARG A 1 165 ? 17.322 -18.434 -17.082 1.00 34.06 165 ARG A C 1
ATOM 1327 O O . ARG A 1 165 ? 18.418 -18.045 -17.472 1.00 34.06 165 ARG A O 1
ATOM 1334 N N . ALA A 1 166 ? 16.490 -17.620 -16.444 1.00 35.09 166 ALA A N 1
ATOM 1335 C CA . ALA A 1 166 ? 17.010 -16.411 -15.810 1.00 35.09 166 ALA A CA 1
ATOM 1336 C C . ALA A 1 166 ? 17.456 -16.790 -14.392 1.00 35.09 166 ALA A C 1
ATOM 1338 O O . ALA A 1 166 ? 16.680 -17.395 -13.658 1.00 35.09 166 ALA A O 1
ATOM 1339 N N . GLY A 1 167 ? 18.650 -16.372 -13.954 1.00 37.66 167 GLY A N 1
ATOM 1340 C CA . GLY A 1 167 ? 19.013 -16.416 -12.522 1.00 37.66 167 GLY A CA 1
ATOM 1341 C C . GLY A 1 167 ? 18.039 -15.617 -11.636 1.00 37.66 167 GLY A C 1
ATOM 1342 O O . GLY A 1 167 ? 18.095 -15.674 -10.411 1.00 37.66 167 GLY A O 1
ATOM 1343 N N . THR A 1 168 ? 17.135 -14.877 -12.282 1.00 34.69 168 THR A N 1
ATOM 1344 C CA . THR A 1 168 ? 16.004 -14.152 -11.735 1.00 34.69 168 THR A CA 1
ATOM 1345 C C . THR A 1 168 ? 14.856 -14.197 -12.751 1.00 34.69 168 THR A C 1
ATOM 1347 O O . THR A 1 168 ? 14.678 -13.234 -13.489 1.00 34.69 168 THR A O 1
ATOM 1350 N N . GLY A 1 169 ? 14.055 -15.257 -12.845 1.00 36.59 169 GLY A N 1
ATOM 1351 C CA . GLY A 1 169 ? 12.799 -15.220 -13.629 1.00 36.59 169 GLY A CA 1
ATOM 1352 C C . GLY A 1 169 ? 11.773 -14.196 -13.110 1.00 36.59 169 GLY A C 1
ATOM 1353 O O . GLY A 1 169 ? 10.579 -14.428 -13.210 1.00 36.59 169 GLY A O 1
ATOM 1354 N N . ARG A 1 170 ? 12.227 -13.115 -12.471 1.00 42.75 170 ARG A N 1
ATOM 1355 C CA . ARG A 1 170 ? 11.606 -12.580 -11.281 1.00 42.75 170 ARG A CA 1
ATOM 1356 C C . ARG A 1 170 ? 10.352 -11.827 -11.638 1.00 42.75 170 ARG A C 1
ATOM 1358 O O . ARG A 1 170 ? 10.397 -10.764 -12.258 1.00 42.75 170 ARG A O 1
ATOM 1365 N N . PHE A 1 171 ? 9.290 -12.305 -11.026 1.00 43.72 171 PHE A N 1
ATOM 1366 C CA . PHE A 1 171 ? 8.430 -11.407 -10.301 1.00 43.72 171 PHE A CA 1
ATOM 1367 C C . PHE A 1 171 ? 9.159 -11.056 -8.973 1.00 43.72 171 PHE A C 1
ATOM 1369 O O . PHE A 1 171 ? 9.583 -11.893 -8.191 1.00 43.72 171 PHE A O 1
ATOM 1376 N N . ALA A 1 172 ? 9.464 -9.774 -8.799 1.00 55.81 172 ALA A N 1
ATOM 1377 C CA . ALA A 1 172 ? 9.892 -9.102 -7.574 1.00 55.81 172 ALA A CA 1
ATOM 1378 C C . ALA A 1 172 ? 9.067 -9.470 -6.306 1.00 55.81 172 ALA A C 1
ATOM 1380 O O . ALA A 1 172 ? 8.111 -8.777 -5.985 1.00 55.81 172 ALA A O 1
ATOM 1381 N N . CYS A 1 173 ? 9.440 -10.480 -5.514 1.00 76.06 173 CYS A N 1
ATOM 1382 C CA . CYS A 1 173 ? 8.519 -11.003 -4.484 1.00 76.06 173 CYS A CA 1
ATOM 1383 C C . CYS A 1 173 ? 8.983 -10.925 -3.014 1.00 76.06 173 CYS A C 1
ATOM 1385 O O . CYS A 1 173 ? 10.151 -10.642 -2.710 1.00 76.06 173 CYS A O 1
ATOM 1387 N N . VAL A 1 174 ? 8.015 -11.175 -2.127 1.00 89.62 174 VAL A N 1
ATOM 1388 C CA . VAL A 1 174 ? 8.096 -11.256 -0.657 1.00 89.62 174 VAL A CA 1
ATOM 1389 C C . VAL A 1 174 ? 7.616 -12.635 -0.182 1.00 89.62 174 VAL A C 1
ATOM 1391 O O . VAL A 1 174 ? 6.894 -13.289 -0.927 1.00 89.62 174 VAL A O 1
ATOM 1394 N N . PRO A 1 175 ? 8.016 -13.123 1.000 1.00 91.81 175 PRO A N 1
ATOM 1395 C CA . PRO A 1 175 ? 7.575 -14.424 1.523 1.00 91.81 175 PRO A CA 1
ATOM 1396 C C . PRO A 1 175 ? 6.044 -14.604 1.606 1.00 91.81 175 PRO A C 1
ATOM 1398 O O . PRO A 1 175 ? 5.312 -13.621 1.686 1.00 91.81 175 PRO A O 1
ATOM 1401 N N . LEU A 1 176 ? 5.552 -15.854 1.583 1.00 91.25 176 LEU A N 1
ATOM 1402 C CA . LEU A 1 176 ? 4.103 -16.167 1.617 1.00 91.25 176 LEU A CA 1
ATOM 1403 C C . LEU A 1 176 ? 3.370 -15.688 2.880 1.00 91.25 176 LEU A C 1
ATOM 1405 O O . LEU A 1 176 ? 2.168 -15.460 2.839 1.00 91.25 176 LEU A O 1
ATOM 1409 N N . ASP A 1 177 ? 4.082 -15.498 3.987 1.00 92.56 177 ASP A N 1
ATOM 1410 C CA . ASP A 1 177 ? 3.518 -14.946 5.220 1.00 92.56 177 ASP A CA 1
ATOM 1411 C C . ASP A 1 177 ? 3.338 -13.419 5.179 1.00 92.56 177 ASP A C 1
ATOM 1413 O O . ASP A 1 177 ? 2.855 -12.834 6.147 1.00 92.56 177 ASP A O 1
ATOM 1417 N N . ALA A 1 178 ? 3.680 -12.765 4.064 1.00 93.75 178 ALA A N 1
ATOM 1418 C CA . ALA A 1 178 ? 3.295 -11.384 3.817 1.00 93.75 178 ALA A CA 1
ATOM 1419 C C . ALA A 1 178 ? 1.801 -11.292 3.479 1.00 93.75 178 ALA A C 1
ATOM 1421 O O . ALA A 1 178 ? 1.309 -11.993 2.594 1.00 93.75 178 ALA A O 1
ATOM 1422 N N . GLU A 1 179 ? 1.111 -10.369 4.135 1.00 95.62 179 GLU A N 1
ATOM 1423 C CA . GLU A 1 179 ? -0.301 -10.060 3.928 1.00 95.62 179 GLU A CA 1
ATOM 1424 C C . GLU A 1 179 ? -0.460 -8.787 3.092 1.00 95.62 179 GLU A C 1
ATOM 1426 O O . GLU A 1 179 ? 0.370 -7.873 3.153 1.00 95.62 179 GLU A O 1
ATOM 1431 N N . ILE A 1 180 ? -1.565 -8.694 2.356 1.00 96.00 180 ILE A N 1
ATOM 1432 C CA . ILE A 1 180 ? -2.000 -7.488 1.642 1.00 96.00 180 ILE A CA 1
ATOM 1433 C C . ILE A 1 180 ? -3.229 -6.887 2.321 1.00 96.00 180 ILE A C 1
ATOM 1435 O O . ILE A 1 180 ? -4.093 -7.608 2.820 1.00 96.00 180 ILE A O 1
ATOM 1439 N N . LEU A 1 181 ? -3.319 -5.557 2.338 1.00 95.88 181 LEU A N 1
ATOM 1440 C CA . LEU A 1 181 ? -4.527 -4.869 2.787 1.00 95.88 181 LEU A CA 1
ATOM 1441 C C . LEU A 1 181 ? -5.583 -4.863 1.672 1.00 95.88 181 LEU A C 1
ATOM 1443 O O . LEU A 1 181 ? -5.351 -4.317 0.592 1.00 95.88 181 LEU A O 1
ATOM 1447 N N . THR A 1 182 ? -6.753 -5.422 1.960 1.00 94.88 182 THR A N 1
ATOM 1448 C CA . THR A 1 182 ? -7.931 -5.464 1.081 1.00 94.88 182 THR A CA 1
ATOM 1449 C C . THR A 1 182 ? -9.079 -4.640 1.659 1.00 94.88 182 THR A C 1
ATOM 1451 O O . THR A 1 182 ? -9.012 -4.193 2.806 1.00 94.88 182 THR A O 1
ATOM 1454 N N . MET A 1 183 ? -10.162 -4.459 0.898 1.00 90.94 183 MET A N 1
ATOM 1455 C CA . MET A 1 183 ? -11.385 -3.828 1.421 1.00 90.94 183 MET A CA 1
ATOM 1456 C C . MET A 1 183 ? -12.088 -4.652 2.517 1.00 90.94 183 MET A C 1
ATOM 1458 O O . MET A 1 183 ? -12.946 -4.117 3.213 1.00 90.94 183 MET A O 1
ATOM 1462 N N . GLU A 1 184 ? -11.695 -5.911 2.716 1.00 89.44 184 GLU A N 1
ATOM 1463 C CA . GLU A 1 184 ? -12.173 -6.790 3.793 1.00 89.44 184 GLU A CA 1
ATOM 1464 C C . GLU A 1 184 ? -11.159 -6.926 4.941 1.00 89.44 184 GLU A C 1
ATOM 1466 O O . GLU A 1 184 ? -11.400 -7.664 5.891 1.00 89.44 184 GLU A O 1
ATOM 1471 N N . GLY A 1 185 ? -10.034 -6.205 4.883 1.00 91.38 185 GLY A N 1
ATOM 1472 C CA . GLY A 1 185 ? -8.953 -6.288 5.864 1.00 91.38 185 GLY A CA 1
ATOM 1473 C C . GLY A 1 185 ? -7.692 -6.961 5.336 1.00 91.38 185 GLY A C 1
ATOM 1474 O O . GLY A 1 185 ? -7.473 -7.062 4.128 1.00 91.38 185 GLY A O 1
ATOM 1475 N N . TRP A 1 186 ? -6.824 -7.377 6.255 1.00 93.81 186 TRP A N 1
ATOM 1476 C CA . TRP A 1 186 ? -5.586 -8.080 5.923 1.00 93.81 186 TRP A CA 1
ATOM 1477 C C . TRP A 1 186 ? -5.887 -9.502 5.462 1.00 93.81 186 TRP A C 1
ATOM 1479 O O . TRP A 1 186 ? -6.611 -10.224 6.145 1.00 93.81 186 TRP A O 1
ATOM 1489 N N . LYS A 1 187 ? -5.326 -9.891 4.317 1.00 94.31 187 LYS A N 1
ATOM 1490 C CA . LYS A 1 187 ? -5.441 -11.247 3.774 1.00 94.31 187 LYS A CA 1
ATOM 1491 C C . LYS A 1 187 ? -4.074 -11.808 3.415 1.00 94.31 187 LYS A C 1
ATOM 1493 O O . LYS A 1 187 ? -3.203 -11.080 2.923 1.00 94.31 187 LYS A O 1
ATOM 1498 N N . HIS A 1 188 ? -3.917 -13.110 3.620 1.00 94.44 188 HIS A N 1
ATOM 1499 C CA . HIS A 1 188 ? -2.812 -13.872 3.058 1.00 94.44 188 HIS A CA 1
ATOM 1500 C C . HIS A 1 188 ? -3.071 -14.184 1.586 1.00 94.44 188 HIS A C 1
ATOM 1502 O O . HIS A 1 188 ? -4.204 -14.149 1.113 1.00 94.44 188 HIS A O 1
ATOM 1508 N N . VAL A 1 189 ? -2.007 -14.502 0.850 1.00 92.06 189 VAL A N 1
ATOM 1509 C CA . VAL A 1 189 ? -2.070 -14.750 -0.595 1.00 92.06 189 VAL A CA 1
ATOM 1510 C C . VAL A 1 189 ? -2.962 -15.937 -0.975 1.00 92.06 189 VAL A C 1
ATOM 1512 O O . VAL A 1 189 ? -3.416 -16.034 -2.114 1.00 92.06 189 VAL A O 1
ATOM 1515 N N . GLU A 1 190 ? -3.185 -16.872 -0.059 1.00 90.06 190 GLU A N 1
ATOM 1516 C CA . GLU A 1 190 ? -4.073 -18.023 -0.221 1.00 90.06 190 GLU A CA 1
ATOM 1517 C C . GLU A 1 190 ? -5.559 -17.643 -0.207 1.00 90.06 190 GLU A C 1
ATOM 1519 O O . GLU A 1 190 ? -6.351 -18.346 -0.831 1.00 90.06 190 GLU A O 1
ATOM 1524 N N . ASP A 1 191 ? -5.908 -16.529 0.439 1.00 90.69 191 ASP A N 1
ATOM 1525 C CA . ASP A 1 191 ? -7.288 -16.067 0.639 1.00 90.69 191 ASP A CA 1
ATOM 1526 C C . ASP A 1 191 ? -7.716 -15.005 -0.392 1.00 90.69 191 ASP A C 1
ATOM 1528 O O . ASP A 1 191 ? -8.781 -14.400 -0.260 1.00 90.69 191 ASP A O 1
ATOM 1532 N N . LEU A 1 192 ? -6.866 -14.743 -1.394 1.00 90.25 192 LEU A N 1
ATOM 1533 C CA . LEU A 1 192 ? -7.093 -13.710 -2.403 1.00 90.25 192 LEU A CA 1
ATOM 1534 C C . LEU A 1 192 ? -7.848 -14.226 -3.627 1.00 90.25 192 LEU A C 1
ATOM 1536 O O . LEU A 1 192 ? -7.580 -15.316 -4.142 1.00 90.25 192 LEU A O 1
ATOM 1540 N N . GLU A 1 193 ? -8.697 -13.361 -4.169 1.00 81.94 193 GLU A N 1
ATOM 1541 C CA . GLU A 1 193 ? -9.449 -13.574 -5.403 1.00 81.94 193 GLU A CA 1
ATOM 1542 C C . GLU A 1 193 ? -9.082 -12.505 -6.439 1.00 81.94 193 GLU A C 1
ATOM 1544 O O . GLU A 1 193 ? -8.977 -11.317 -6.137 1.00 81.94 193 GLU A O 1
ATOM 1549 N N . LEU A 1 194 ? -8.866 -12.914 -7.694 1.00 84.38 194 LEU A N 1
ATOM 1550 C CA . LEU A 1 194 ? -8.587 -11.957 -8.769 1.00 84.38 194 LEU A CA 1
ATOM 1551 C C . LEU A 1 194 ? -9.764 -10.995 -8.956 1.00 84.38 194 LEU A C 1
ATOM 1553 O O . LEU A 1 194 ? -10.918 -11.360 -8.747 1.00 84.38 194 LEU A O 1
ATOM 1557 N N . GLU A 1 195 ? -9.449 -9.777 -9.386 1.00 86.25 195 GLU A N 1
ATOM 1558 C CA . GLU A 1 195 ? -10.355 -8.630 -9.505 1.00 86.25 195 GLU A CA 1
ATOM 1559 C C . GLU A 1 195 ? -10.896 -8.091 -8.168 1.00 86.25 195 GLU A C 1
ATOM 1561 O O . GLU A 1 195 ? -11.589 -7.069 -8.165 1.00 86.25 195 GLU A O 1
ATOM 1566 N N . GLU A 1 196 ? -10.551 -8.692 -7.020 1.00 91.06 196 GLU A N 1
ATOM 1567 C CA . GLU A 1 196 ? -10.916 -8.112 -5.728 1.00 91.06 196 GLU A CA 1
ATOM 1568 C C . GLU A 1 196 ? -10.228 -6.755 -5.516 1.00 91.06 196 GLU A C 1
ATOM 1570 O O . GLU A 1 196 ? -9.137 -6.473 -6.025 1.00 91.06 196 GLU A O 1
ATOM 1575 N N . SER A 1 197 ? -10.874 -5.889 -4.738 1.00 93.88 197 SER A N 1
ATOM 1576 C CA . SER A 1 197 ? -10.342 -4.561 -4.459 1.00 93.88 197 SER A CA 1
ATOM 1577 C C . SER A 1 197 ? -9.320 -4.616 -3.323 1.00 93.88 197 SER A C 1
ATOM 1579 O O . SER A 1 197 ? -9.666 -4.818 -2.155 1.00 93.88 197 SER A O 1
ATOM 1581 N N . VAL A 1 198 ? -8.065 -4.331 -3.658 1.00 95.81 198 VAL A N 1
ATOM 1582 C CA . VAL A 1 198 ? -6.951 -4.205 -2.712 1.00 95.81 198 VAL A CA 1
ATOM 1583 C C . VAL A 1 198 ? -6.532 -2.750 -2.538 1.00 95.81 198 VAL A C 1
ATOM 1585 O O . VAL A 1 198 ? -6.942 -1.875 -3.301 1.00 95.81 198 VAL A O 1
ATOM 1588 N N . VAL A 1 199 ? -5.728 -2.454 -1.519 1.00 96.19 199 VAL A N 1
ATOM 1589 C CA . VAL A 1 199 ? -5.234 -1.096 -1.270 1.00 96.19 199 VAL A CA 1
ATOM 1590 C C . VAL A 1 199 ? -3.864 -0.909 -1.905 1.00 96.19 199 VAL A C 1
ATOM 1592 O O . VAL A 1 199 ? -2.870 -1.523 -1.508 1.00 96.19 199 VAL A O 1
ATOM 1595 N N . GLY A 1 200 ? -3.820 -0.005 -2.875 1.00 95.31 200 GLY A N 1
ATOM 1596 C CA . GLY A 1 200 ? -2.621 0.476 -3.537 1.00 95.31 200 GLY A CA 1
ATOM 1597 C C . GLY A 1 200 ? -2.236 1.881 -3.090 1.00 95.31 200 GLY A C 1
ATOM 1598 O O . GLY A 1 200 ? -3.006 2.584 -2.444 1.00 95.31 200 GLY A O 1
ATOM 1599 N N . TYR A 1 201 ? -1.034 2.311 -3.456 1.00 95.19 201 TYR A N 1
ATOM 1600 C CA . TYR A 1 201 ? -0.565 3.686 -3.294 1.00 95.19 201 TYR A CA 1
ATOM 1601 C C . TYR A 1 201 ? -0.390 4.353 -4.652 1.00 95.19 201 TYR A C 1
ATOM 1603 O O . TYR A 1 201 ? 0.477 3.968 -5.445 1.00 95.19 201 TYR A O 1
ATOM 1611 N N . ASP A 1 202 ? -1.182 5.382 -4.911 1.00 92.75 202 ASP A N 1
ATOM 1612 C CA . ASP A 1 202 ? -1.022 6.194 -6.103 1.00 92.75 202 ASP A CA 1
ATOM 1613 C C . ASP A 1 202 ? 0.118 7.197 -5.888 1.00 92.75 202 ASP A C 1
ATOM 1615 O O . ASP A 1 202 ? 0.020 8.153 -5.119 1.00 92.75 202 ASP A O 1
ATOM 1619 N N . MET A 1 203 ? 1.224 6.973 -6.600 1.00 87.06 203 MET A N 1
ATOM 1620 C CA . MET A 1 203 ? 2.419 7.818 -6.541 1.00 87.06 203 MET A CA 1
ATOM 1621 C C . MET A 1 203 ? 2.194 9.234 -7.100 1.00 87.06 203 MET A C 1
ATOM 1623 O O . MET A 1 203 ? 3.038 10.100 -6.876 1.00 87.06 203 MET A O 1
ATOM 1627 N N . THR A 1 204 ? 1.100 9.472 -7.830 1.00 85.50 204 THR A N 1
ATOM 1628 C CA . THR A 1 204 ? 0.753 10.784 -8.396 1.00 85.50 204 THR A CA 1
ATOM 1629 C C . THR A 1 204 ? -0.010 11.635 -7.390 1.00 85.50 204 THR A C 1
ATOM 1631 O O . THR A 1 204 ? 0.334 12.797 -7.187 1.00 85.50 204 THR A O 1
ATOM 1634 N N . THR A 1 205 ? -1.027 11.058 -6.745 1.00 89.25 205 THR A N 1
ATOM 1635 C CA . THR A 1 205 ? -1.813 11.740 -5.702 1.00 89.25 205 THR A CA 1
ATOM 1636 C C . THR A 1 205 ? -1.187 11.637 -4.311 1.00 89.25 205 THR A C 1
ATOM 1638 O O . THR A 1 205 ? -1.636 12.307 -3.386 1.00 89.25 205 THR A O 1
ATOM 1641 N N . GLU A 1 206 ? -0.145 10.816 -4.156 1.00 91.38 206 GLU A N 1
ATOM 1642 C CA . GLU A 1 206 ? 0.532 10.519 -2.891 1.00 91.38 206 GLU A CA 1
ATOM 1643 C C . GLU A 1 206 ? -0.419 9.979 -1.804 1.00 91.38 206 GLU A C 1
ATOM 1645 O O . GLU A 1 206 ? -0.215 10.215 -0.611 1.00 91.38 206 GLU A O 1
ATOM 1650 N N . SER A 1 207 ? -1.438 9.218 -2.210 1.00 94.12 207 SER A N 1
ATOM 1651 C CA . SER A 1 207 ? -2.501 8.718 -1.334 1.00 94.12 207 SER A CA 1
ATOM 1652 C C . SER A 1 207 ? -2.795 7.235 -1.565 1.00 94.12 207 SER A C 1
ATOM 1654 O O . SER A 1 207 ? -2.498 6.685 -2.630 1.00 94.12 207 SER A O 1
ATOM 1656 N N . LEU A 1 208 ? -3.360 6.565 -0.557 1.00 95.44 208 LEU A N 1
ATOM 1657 C CA . LEU A 1 208 ? -3.848 5.195 -0.719 1.00 95.44 208 LEU A CA 1
ATOM 1658 C C . LEU A 1 208 ? -5.155 5.192 -1.509 1.00 95.44 208 LEU A C 1
ATOM 1660 O O . LEU A 1 208 ? -6.014 6.038 -1.264 1.00 95.44 208 LEU A O 1
ATOM 1664 N N . GLN A 1 209 ? -5.313 4.235 -2.419 1.00 95.25 209 GLN A N 1
ATOM 1665 C CA . GLN A 1 209 ? -6.475 4.094 -3.294 1.00 95.25 209 GLN A CA 1
ATOM 1666 C C . GLN A 1 209 ? -6.889 2.621 -3.408 1.00 95.25 209 GLN A C 1
ATOM 1668 O O . GLN A 1 209 ? -6.009 1.755 -3.475 1.00 95.25 209 GLN A O 1
ATOM 1673 N N . PRO A 1 210 ? -8.197 2.312 -3.471 1.00 95.19 210 PRO A N 1
ATOM 1674 C CA . PRO A 1 210 ? -8.656 0.990 -3.864 1.00 95.19 210 PRO A CA 1
ATOM 1675 C C . PRO A 1 210 ? -8.249 0.728 -5.318 1.00 95.19 210 PRO A C 1
ATOM 1677 O O . PRO A 1 210 ? -8.332 1.611 -6.174 1.00 95.19 210 PRO A O 1
ATOM 1680 N N . THR A 1 211 ? -7.780 -0.477 -5.605 1.00 94.12 211 THR A N 1
ATOM 1681 C CA . THR A 1 211 ? -7.289 -0.868 -6.925 1.00 94.12 211 THR A CA 1
ATOM 1682 C C . THR A 1 211 ? -7.553 -2.357 -7.151 1.00 94.12 211 THR A C 1
ATOM 1684 O O . THR A 1 211 ? -7.501 -3.116 -6.182 1.00 94.12 211 THR A O 1
ATOM 1687 N N . PRO A 1 212 ? -7.865 -2.802 -8.382 1.00 93.56 212 PRO A N 1
ATOM 1688 C CA . PRO A 1 212 ? -8.117 -4.217 -8.635 1.00 93.56 212 PRO A CA 1
ATOM 1689 C C . PRO A 1 212 ? -6.839 -5.044 -8.468 1.00 93.56 212 PRO A C 1
ATOM 1691 O O . PRO A 1 212 ? -5.750 -4.601 -8.852 1.00 93.56 212 PRO A O 1
ATOM 1694 N N . LEU A 1 213 ? -6.984 -6.251 -7.921 1.00 89.38 213 LEU A N 1
ATOM 1695 C CA . LEU A 1 213 ? -5.971 -7.300 -7.950 1.00 89.38 213 LEU A CA 1
ATOM 1696 C C . LEU A 1 213 ? -6.006 -8.012 -9.308 1.00 89.38 213 LEU A C 1
ATOM 1698 O O . LEU A 1 213 ? -6.833 -8.877 -9.555 1.00 89.38 213 LEU A O 1
ATOM 1702 N N . GLU A 1 214 ? -5.099 -7.647 -10.202 1.00 86.06 214 GLU A N 1
ATOM 1703 C CA . GLU A 1 214 ? -5.083 -8.116 -11.591 1.00 86.06 214 GLU A CA 1
ATOM 1704 C C . GLU A 1 214 ? -4.429 -9.497 -11.761 1.00 86.06 214 GLU A C 1
ATOM 1706 O O . GLU A 1 214 ? -4.741 -10.221 -12.702 1.00 86.06 214 GLU A O 1
ATOM 1711 N N . ASP A 1 215 ? -3.450 -9.839 -10.917 1.00 82.12 215 ASP A N 1
ATOM 1712 C CA . ASP A 1 215 ? -2.697 -11.097 -11.018 1.00 82.12 215 ASP A CA 1
ATOM 1713 C C . ASP A 1 215 ? -1.996 -11.428 -9.690 1.00 82.12 215 ASP A C 1
ATOM 1715 O O . ASP A 1 215 ? -1.719 -10.541 -8.876 1.00 82.12 215 ASP A O 1
ATOM 1719 N N . ILE A 1 216 ? -1.655 -12.701 -9.486 1.00 84.44 216 ILE A N 1
ATOM 1720 C CA . ILE A 1 216 ? -0.896 -13.180 -8.326 1.00 84.44 216 ILE A CA 1
ATOM 1721 C C . ILE A 1 216 ? 0.239 -14.074 -8.814 1.00 84.44 216 ILE A C 1
AT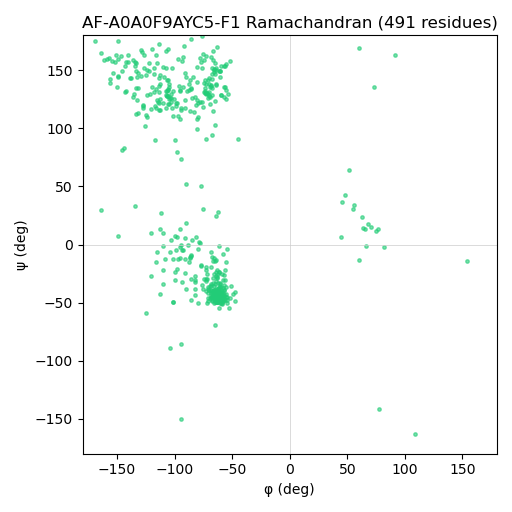OM 1723 O O . ILE A 1 216 ? 0.032 -15.204 -9.264 1.00 84.44 216 ILE A O 1
ATOM 1727 N N . HIS A 1 217 ? 1.469 -13.607 -8.632 1.00 81.50 217 HIS A N 1
ATOM 1728 C CA . HIS A 1 217 ? 2.658 -14.371 -8.979 1.00 81.50 217 HIS A CA 1
ATOM 1729 C C . HIS A 1 217 ? 3.207 -15.092 -7.752 1.00 81.50 217 HIS A C 1
ATOM 1731 O O . HIS A 1 217 ? 3.299 -14.501 -6.678 1.00 81.50 217 HIS A O 1
ATOM 1737 N N . ARG A 1 218 ? 3.594 -16.362 -7.917 1.00 82.06 218 ARG A N 1
ATOM 1738 C CA . ARG A 1 218 ? 4.236 -17.187 -6.883 1.00 82.06 218 ARG A CA 1
ATOM 1739 C C . ARG A 1 218 ? 5.470 -17.870 -7.466 1.00 82.06 218 ARG A C 1
ATOM 1741 O O . ARG A 1 218 ? 5.403 -18.432 -8.558 1.00 82.06 218 ARG A O 1
ATOM 1748 N N . GLU A 1 219 ? 6.578 -17.851 -6.737 1.00 79.12 219 GLU A N 1
ATOM 1749 C CA . GLU A 1 219 ? 7.835 -18.486 -7.143 1.00 79.12 219 GLU A CA 1
ATOM 1750 C C . GLU A 1 219 ? 8.636 -18.970 -5.925 1.00 79.12 219 GLU A C 1
ATOM 1752 O O . GLU A 1 219 ? 8.250 -18.742 -4.783 1.00 79.12 219 GLU A O 1
ATOM 1757 N N . TYR A 1 220 ? 9.753 -19.658 -6.168 1.00 80.88 220 TYR A N 1
ATOM 1758 C CA . TYR A 1 220 ? 10.756 -19.943 -5.142 1.00 80.88 220 TYR A CA 1
ATOM 1759 C C . TYR A 1 220 ? 11.972 -19.065 -5.398 1.00 80.88 220 TYR A C 1
ATOM 1761 O O . TYR A 1 220 ? 12.508 -19.046 -6.508 1.00 80.88 220 TYR A O 1
ATOM 1769 N N . ALA A 1 221 ? 12.419 -18.343 -4.374 1.00 82.06 221 ALA A N 1
ATOM 1770 C CA . ALA A 1 221 ? 13.538 -17.423 -4.500 1.00 82.06 221 ALA A CA 1
ATOM 1771 C C . ALA A 1 221 ? 14.425 -17.440 -3.256 1.00 82.06 221 ALA A C 1
ATOM 1773 O O . ALA A 1 221 ? 14.002 -17.793 -2.158 1.00 82.06 221 ALA A O 1
ATOM 1774 N N . SER A 1 222 ? 15.683 -17.036 -3.433 1.00 84.94 222 SER A N 1
ATOM 1775 C CA . SER A 1 222 ? 16.553 -16.734 -2.298 1.00 84.94 222 SER A CA 1
ATOM 1776 C C . SER A 1 222 ? 16.186 -15.355 -1.753 1.00 84.94 222 SER A C 1
ATOM 1778 O O . SER A 1 222 ? 16.200 -14.361 -2.491 1.00 84.94 222 SER A O 1
ATOM 1780 N N . VAL A 1 223 ? 15.834 -15.309 -0.472 1.00 88.81 223 VAL A N 1
ATOM 1781 C CA . VAL A 1 223 ? 15.283 -14.124 0.182 1.00 88.81 223 VAL A CA 1
ATOM 1782 C C . VAL A 1 223 ? 16.332 -13.496 1.087 1.00 88.81 223 VAL A C 1
ATOM 1784 O O . VAL A 1 223 ? 16.872 -14.128 1.991 1.00 88.81 223 VAL A O 1
ATOM 1787 N N . GLY A 1 224 ? 16.648 -12.234 0.803 1.00 91.25 224 GLY A N 1
ATOM 1788 C CA . GLY A 1 224 ? 17.429 -11.391 1.699 1.00 91.25 224 GLY A CA 1
ATOM 1789 C C . GLY A 1 224 ? 16.495 -10.560 2.567 1.00 91.25 224 GLY A C 1
ATOM 1790 O O . GLY A 1 224 ? 15.364 -10.943 2.860 1.00 91.25 224 GLY A O 1
ATOM 1791 N N . SER A 1 225 ? 16.944 -9.378 2.968 1.00 91.75 225 SER A N 1
ATOM 1792 C CA . SER A 1 225 ? 16.081 -8.452 3.691 1.00 91.75 225 SER A CA 1
ATOM 1793 C C . SER A 1 225 ? 16.468 -7.003 3.464 1.00 91.75 225 SER A C 1
ATOM 1795 O O . SER A 1 225 ? 17.612 -6.683 3.141 1.00 91.75 225 SER A O 1
ATOM 1797 N N . ILE A 1 226 ? 15.511 -6.103 3.664 1.00 90.50 226 ILE A N 1
ATOM 1798 C CA . ILE A 1 226 ? 15.810 -4.690 3.869 1.00 90.50 226 ILE A CA 1
ATOM 1799 C C . ILE A 1 226 ? 15.867 -4.413 5.368 1.00 90.50 226 ILE A C 1
ATOM 1801 O O . ILE A 1 226 ? 14.989 -4.844 6.107 1.00 90.50 226 ILE A O 1
ATOM 1805 N N . GLN A 1 227 ? 16.892 -3.704 5.831 1.00 89.12 227 GLN A N 1
ATOM 1806 C CA . GLN A 1 227 ? 17.073 -3.351 7.238 1.00 89.12 227 GLN A CA 1
ATOM 1807 C C . GLN A 1 227 ? 16.916 -1.845 7.433 1.00 89.12 227 GLN A C 1
ATOM 1809 O O . GLN A 1 227 ? 17.625 -1.067 6.793 1.00 89.12 227 GLN A O 1
ATOM 1814 N N . PHE A 1 228 ? 16.027 -1.432 8.337 1.00 84.19 228 PHE A N 1
ATOM 1815 C CA . PHE A 1 228 ? 15.724 -0.022 8.594 1.00 84.19 228 PHE A CA 1
ATOM 1816 C C . PHE A 1 228 ? 16.661 0.602 9.630 1.00 84.19 228 PHE A C 1
ATOM 1818 O O . PHE A 1 228 ? 16.955 0.012 10.670 1.00 84.19 228 PHE A O 1
ATOM 1825 N N . GLN A 1 229 ? 17.102 1.833 9.365 1.00 67.00 229 GLN A N 1
ATOM 1826 C CA . GLN A 1 229 ? 18.092 2.527 10.185 1.00 67.00 229 GLN A CA 1
ATOM 1827 C C . GLN A 1 229 ? 17.411 3.490 11.171 1.00 67.00 229 GLN A C 1
ATOM 1829 O O . GLN A 1 229 ? 17.330 4.686 10.908 1.00 67.00 229 GLN A O 1
ATOM 1834 N N . ASN A 1 230 ? 16.880 2.972 12.290 1.00 53.16 230 ASN A N 1
ATOM 1835 C CA . ASN A 1 230 ? 16.524 3.809 13.451 1.00 53.16 230 ASN A CA 1
ATOM 1836 C C . ASN A 1 230 ? 16.298 3.064 14.784 1.00 53.16 230 ASN A C 1
ATOM 1838 O O . ASN A 1 230 ? 15.524 3.513 15.627 1.00 53.16 230 ASN A O 1
ATOM 1842 N N . THR A 1 231 ? 16.960 1.935 15.015 1.00 46.66 231 THR A N 1
ATOM 1843 C CA . THR A 1 231 ? 17.084 1.394 16.372 1.00 46.66 231 THR A CA 1
ATOM 1844 C C . THR A 1 231 ? 18.541 1.474 16.776 1.00 46.66 231 THR A C 1
ATOM 1846 O O . THR A 1 231 ? 19.409 0.938 16.100 1.00 46.66 231 THR A O 1
ATOM 1849 N N . SER A 1 232 ? 18.818 2.172 17.875 1.00 37.50 232 SER A N 1
ATOM 1850 C CA . SER A 1 232 ? 20.123 2.293 18.541 1.00 37.50 232 SER A CA 1
ATOM 1851 C C . SER A 1 232 ? 20.650 0.963 19.102 1.00 37.50 232 SER A C 1
ATOM 1853 O O . SER A 1 232 ? 21.431 0.933 20.046 1.00 37.50 232 SER A O 1
ATOM 1855 N N . THR A 1 233 ? 20.204 -0.155 18.549 1.00 41.25 233 THR A N 1
ATOM 1856 C CA . THR A 1 233 ? 20.565 -1.500 18.950 1.00 41.25 233 THR A CA 1
ATOM 1857 C C . THR A 1 233 ? 20.941 -2.269 17.695 1.00 41.25 233 THR A C 1
ATOM 1859 O O . THR A 1 233 ? 20.347 -2.088 16.634 1.00 41.25 233 THR A O 1
ATOM 1862 N N . GLU A 1 234 ? 21.880 -3.199 17.826 1.00 37.91 234 GLU A N 1
ATOM 1863 C CA . GLU A 1 234 ? 22.232 -4.203 16.808 1.00 37.91 234 GLU A CA 1
ATOM 1864 C C . GLU A 1 234 ? 21.015 -5.037 16.323 1.00 37.91 234 GLU A C 1
ATOM 1866 O O . GLU A 1 234 ? 21.118 -5.814 15.379 1.00 37.91 234 GLU A O 1
ATOM 1871 N N . ARG A 1 235 ? 19.827 -4.817 16.912 1.00 45.66 235 ARG A N 1
ATOM 1872 C CA . ARG A 1 235 ? 18.497 -5.329 16.550 1.00 45.66 235 ARG A CA 1
ATOM 1873 C C . ARG A 1 235 ? 17.763 -4.391 15.576 1.00 45.66 235 ARG A C 1
ATOM 1875 O O . ARG A 1 235 ? 16.635 -3.962 15.829 1.00 45.66 235 ARG A O 1
ATOM 1882 N N . GLY A 1 236 ? 18.407 -4.019 14.474 1.00 54.88 236 GLY A N 1
ATOM 1883 C CA . GLY A 1 236 ? 17.728 -3.316 13.381 1.00 54.88 236 GLY A CA 1
ATOM 1884 C C . GLY A 1 236 ? 16.589 -4.174 12.823 1.00 54.88 236 GLY A C 1
ATOM 1885 O O . GLY A 1 236 ? 16.814 -5.339 12.499 1.00 54.88 236 GLY A O 1
ATOM 1886 N N . TYR A 1 237 ? 15.381 -3.617 12.715 1.00 72.25 237 TYR A N 1
ATOM 1887 C CA . TYR A 1 237 ? 14.238 -4.323 12.129 1.00 72.25 237 TYR A CA 1
ATOM 1888 C C . TYR A 1 237 ? 14.498 -4.614 10.653 1.00 72.25 237 TYR A C 1
ATOM 1890 O O . TYR A 1 237 ? 14.991 -3.742 9.928 1.00 72.25 237 TYR A O 1
ATOM 1898 N N . HIS A 1 238 ? 14.154 -5.822 10.224 1.00 84.69 238 HIS A N 1
ATOM 1899 C CA . HIS A 1 238 ? 14.342 -6.283 8.861 1.00 84.69 238 HIS A CA 1
ATOM 1900 C C . HIS A 1 238 ? 13.015 -6.747 8.270 1.00 84.69 238 HIS A C 1
ATOM 1902 O O . HIS A 1 238 ? 12.131 -7.181 9.000 1.00 84.69 238 HIS A O 1
ATOM 1908 N N . VAL A 1 239 ? 12.878 -6.614 6.956 1.00 90.12 239 VAL A N 1
ATOM 1909 C CA . VAL A 1 239 ? 11.718 -7.097 6.207 1.00 90.12 239 VAL A CA 1
ATOM 1910 C C . VAL A 1 239 ? 12.243 -7.957 5.081 1.00 90.12 239 VAL A C 1
ATOM 1912 O O . VAL A 1 239 ? 13.060 -7.504 4.269 1.00 90.12 239 VAL A O 1
ATOM 1915 N N . ARG A 1 240 ? 11.825 -9.219 5.085 1.00 92.31 240 ARG A N 1
ATOM 1916 C CA . ARG A 1 240 ? 12.281 -10.221 4.129 1.00 92.31 240 ARG A CA 1
ATOM 1917 C C . ARG A 1 240 ? 11.724 -9.925 2.744 1.00 92.31 240 ARG A C 1
ATOM 1919 O O . ARG A 1 240 ? 10.541 -9.645 2.579 1.00 92.31 240 ARG A O 1
ATOM 1926 N N . CYS A 1 241 ? 12.599 -9.938 1.747 1.00 91.62 241 CYS A N 1
ATOM 1927 C CA . CYS A 1 241 ? 12.220 -9.773 0.346 1.00 91.62 241 CYS A CA 1
ATOM 1928 C C . CYS A 1 241 ? 13.351 -10.218 -0.586 1.00 91.62 241 CYS A C 1
ATOM 1930 O O . CYS A 1 241 ? 14.509 -10.372 -0.187 1.00 91.62 241 CYS A O 1
ATOM 1932 N N . THR A 1 242 ? 13.023 -10.413 -1.859 1.00 88.56 242 THR A N 1
ATOM 1933 C CA . THR A 1 242 ? 14.031 -10.643 -2.899 1.00 88.56 242 THR A CA 1
ATOM 1934 C C . THR A 1 242 ? 14.764 -9.347 -3.265 1.00 88.56 242 THR A C 1
ATOM 1936 O O . THR A 1 242 ? 14.254 -8.241 -3.092 1.00 88.56 242 THR A O 1
ATOM 1939 N N . ALA A 1 243 ? 15.962 -9.463 -3.847 1.00 87.12 243 ALA A N 1
ATOM 1940 C CA . ALA A 1 243 ? 16.783 -8.301 -4.217 1.00 87.12 243 ALA A CA 1
ATOM 1941 C C . ALA A 1 243 ? 16.134 -7.398 -5.295 1.00 87.12 243 ALA A C 1
ATOM 1943 O O . ALA A 1 243 ? 16.450 -6.210 -5.384 1.00 87.12 243 ALA A O 1
ATOM 1944 N N . GLU A 1 244 ? 15.220 -7.966 -6.091 1.00 82.75 244 GLU A N 1
ATOM 1945 C CA . GLU A 1 244 ? 14.432 -7.274 -7.123 1.00 82.75 244 GLU A CA 1
ATOM 1946 C C . GLU A 1 244 ? 13.065 -6.820 -6.607 1.00 82.75 244 GLU A C 1
ATOM 1948 O O . GLU A 1 244 ? 12.322 -6.213 -7.372 1.00 82.75 244 GLU A O 1
ATOM 1953 N N . HIS A 1 245 ? 12.710 -7.069 -5.341 1.00 86.50 245 HIS A N 1
ATOM 1954 C CA . HIS A 1 245 ? 11.479 -6.509 -4.795 1.00 86.50 245 HIS A CA 1
ATOM 1955 C C . HIS A 1 245 ? 11.528 -4.979 -4.857 1.00 86.50 245 HIS A C 1
ATOM 1957 O O . HIS A 1 245 ? 12.533 -4.373 -4.471 1.00 86.50 245 HIS A O 1
ATOM 1963 N N . ARG A 1 246 ? 10.492 -4.345 -5.412 1.00 86.81 246 ARG A N 1
ATOM 1964 C CA . ARG A 1 246 ? 10.453 -2.889 -5.594 1.00 86.81 246 ARG A CA 1
ATOM 1965 C C . ARG A 1 246 ? 9.777 -2.252 -4.401 1.00 86.81 246 ARG A C 1
ATOM 1967 O O . ARG A 1 246 ? 8.712 -2.690 -4.015 1.00 86.81 246 ARG A O 1
ATOM 1974 N N . TRP A 1 247 ? 10.347 -1.171 -3.900 1.00 89.69 247 TRP A N 1
ATOM 1975 C CA . TRP A 1 247 ? 9.797 -0.389 -2.802 1.00 89.69 247 TRP A CA 1
ATOM 1976 C C . TRP A 1 247 ? 9.391 0.987 -3.298 1.00 89.69 247 TRP A C 1
ATOM 1978 O O . TRP A 1 247 ? 10.100 1.576 -4.124 1.00 89.69 247 TRP A O 1
ATOM 1988 N N . VAL A 1 248 ? 8.292 1.520 -2.761 1.00 91.56 248 VAL A N 1
ATOM 1989 C CA . VAL A 1 248 ? 7.984 2.940 -2.924 1.00 91.56 248 VAL A CA 1
ATOM 1990 C C . VAL A 1 248 ? 9.003 3.723 -2.109 1.00 91.56 248 VAL A C 1
ATOM 1992 O O . VAL A 1 248 ? 9.151 3.522 -0.905 1.00 91.56 248 VAL A O 1
ATOM 1995 N N . VAL A 1 249 ? 9.749 4.593 -2.778 1.00 90.19 249 VAL A N 1
ATOM 1996 C CA . VAL A 1 249 ? 10.806 5.405 -2.188 1.00 90.19 249 VAL A CA 1
ATOM 1997 C C . VAL A 1 249 ? 10.587 6.885 -2.462 1.00 90.19 249 VAL A C 1
ATOM 1999 O O . VAL A 1 249 ? 10.142 7.290 -3.536 1.00 90.19 249 VAL A O 1
ATOM 2002 N N . LYS A 1 250 ? 10.983 7.701 -1.494 1.00 87.12 250 LYS A N 1
ATOM 2003 C CA . LYS A 1 250 ? 11.132 9.146 -1.604 1.00 87.12 250 LYS A CA 1
ATOM 2004 C C . LYS A 1 250 ? 12.615 9.494 -1.628 1.00 87.12 250 LYS A C 1
ATOM 2006 O O . LYS A 1 250 ? 13.449 8.793 -1.057 1.00 87.12 250 LYS A O 1
ATOM 2011 N N . THR A 1 251 ? 12.951 10.600 -2.271 1.00 82.50 251 THR A N 1
ATOM 2012 C CA . THR A 1 251 ? 14.258 11.258 -2.147 1.00 82.50 251 THR A CA 1
ATOM 2013 C C . THR A 1 251 ? 14.020 12.734 -1.847 1.00 82.50 251 THR A C 1
ATOM 2015 O O . THR A 1 251 ? 12.913 13.220 -2.079 1.00 82.50 251 THR A O 1
ATOM 2018 N N . PRO A 1 252 ? 15.032 13.517 -1.436 1.00 75.44 252 PRO A N 1
ATOM 2019 C CA . PRO A 1 252 ? 14.861 14.961 -1.251 1.00 75.44 252 PRO A CA 1
ATOM 2020 C C . PRO A 1 252 ? 14.339 15.706 -2.495 1.00 75.44 252 PRO A C 1
ATOM 2022 O O . PRO A 1 252 ? 13.931 16.858 -2.392 1.00 75.44 252 PRO A O 1
ATOM 2025 N N . ARG A 1 253 ? 14.384 15.080 -3.683 1.00 71.12 253 ARG A N 1
ATOM 2026 C CA . ARG A 1 253 ? 13.977 15.671 -4.969 1.00 71.12 253 ARG A CA 1
ATOM 2027 C C . ARG A 1 253 ? 12.783 14.976 -5.629 1.00 71.12 253 ARG A C 1
ATOM 2029 O O . ARG A 1 253 ? 12.226 15.532 -6.567 1.00 71.12 253 ARG A O 1
ATOM 2036 N N . ILE A 1 254 ? 12.426 13.770 -5.191 1.00 71.12 254 ILE A N 1
ATOM 2037 C CA . ILE A 1 254 ? 11.360 12.946 -5.775 1.00 71.12 254 ILE A CA 1
ATOM 2038 C C . ILE A 1 254 ? 10.425 12.552 -4.645 1.00 71.12 254 ILE A C 1
ATOM 2040 O O . ILE A 1 254 ? 10.852 11.882 -3.706 1.00 71.12 254 ILE A O 1
ATOM 2044 N N . ARG A 1 255 ? 9.162 12.965 -4.752 1.00 73.31 255 ARG A N 1
ATOM 2045 C CA . ARG A 1 255 ? 8.166 12.719 -3.710 1.00 73.31 255 ARG A CA 1
ATOM 2046 C C . ARG A 1 255 ? 7.678 11.277 -3.661 1.00 73.31 255 ARG A C 1
ATOM 2048 O O . ARG A 1 255 ? 7.395 10.816 -2.573 1.00 73.31 255 ARG A O 1
ATOM 2055 N N . ALA A 1 256 ? 7.660 10.556 -4.781 1.00 78.88 256 ALA A N 1
ATOM 2056 C CA . ALA A 1 256 ? 7.396 9.120 -4.824 1.00 78.88 256 ALA A CA 1
ATOM 2057 C C . ALA A 1 256 ? 7.997 8.495 -6.095 1.00 78.88 256 ALA A C 1
ATOM 2059 O O . ALA A 1 256 ? 7.995 9.106 -7.163 1.00 78.88 256 ALA A O 1
ATOM 2060 N N . GLY A 1 257 ? 8.533 7.283 -5.985 1.00 81.88 257 GLY A N 1
ATOM 2061 C CA . GLY A 1 257 ? 9.042 6.490 -7.103 1.00 81.88 257 GLY A CA 1
ATOM 2062 C C . GLY A 1 257 ? 9.337 5.057 -6.669 1.00 81.88 257 GLY A C 1
ATOM 2063 O O . GLY A 1 257 ? 9.245 4.744 -5.488 1.00 81.88 257 GLY A O 1
ATOM 2064 N N . LEU A 1 258 ? 9.708 4.182 -7.603 1.00 84.38 258 LEU A N 1
ATOM 2065 C CA . LEU A 1 258 ? 10.047 2.789 -7.298 1.00 84.38 258 LEU A CA 1
ATOM 2066 C C . LEU A 1 258 ? 11.557 2.563 -7.343 1.00 84.38 258 LEU A C 1
ATOM 2068 O O . LEU A 1 258 ? 12.239 3.032 -8.255 1.00 84.38 258 LEU A O 1
ATOM 2072 N N . SER A 1 259 ? 12.078 1.797 -6.388 1.00 83.88 259 SER A N 1
ATOM 2073 C CA . SER A 1 259 ? 13.464 1.326 -6.409 1.00 83.88 259 SER A CA 1
ATOM 2074 C C . SER A 1 259 ? 13.556 -0.125 -5.964 1.00 83.88 259 SER A C 1
ATOM 2076 O O . SER A 1 259 ? 12.846 -0.549 -5.057 1.00 83.88 259 SER A O 1
ATOM 2078 N N . PHE A 1 260 ? 14.454 -0.886 -6.586 1.00 86.69 260 PHE A N 1
ATOM 2079 C CA . PHE A 1 260 ? 14.747 -2.255 -6.175 1.00 86.69 260 PHE A CA 1
ATOM 2080 C C . PHE A 1 260 ? 15.367 -2.300 -4.779 1.00 86.69 260 PHE A C 1
ATOM 2082 O O . PHE A 1 260 ? 16.162 -1.426 -4.421 1.00 86.69 260 PHE A O 1
ATOM 2089 N N . ALA A 1 261 ? 15.072 -3.365 -4.032 1.00 88.88 261 ALA A N 1
ATOM 2090 C CA . ALA A 1 261 ? 15.620 -3.612 -2.708 1.00 88.88 261 ALA A CA 1
ATOM 2091 C C . ALA A 1 261 ? 17.150 -3.520 -2.725 1.00 88.88 261 ALA A C 1
ATOM 2093 O O . ALA A 1 261 ? 17.704 -2.768 -1.932 1.00 88.88 261 ALA A O 1
ATOM 2094 N N . ARG A 1 262 ? 17.823 -4.148 -3.705 1.00 88.06 262 ARG A N 1
ATOM 2095 C CA . ARG A 1 262 ? 19.293 -4.119 -3.876 1.00 88.06 262 ARG A CA 1
ATOM 2096 C C . ARG A 1 262 ? 19.920 -2.725 -3.987 1.00 88.06 262 ARG A C 1
ATOM 2098 O O . ARG A 1 262 ? 21.114 -2.582 -3.745 1.00 88.06 262 ARG A O 1
ATOM 2105 N N . ASN A 1 263 ? 19.140 -1.709 -4.361 1.00 86.50 263 ASN A N 1
ATOM 2106 C CA . ASN A 1 263 ? 19.619 -0.332 -4.494 1.00 86.50 263 ASN A CA 1
ATOM 2107 C C . ASN A 1 263 ? 19.556 0.444 -3.166 1.00 86.50 263 ASN A C 1
ATOM 2109 O O . ASN A 1 263 ? 20.083 1.554 -3.077 1.00 86.50 263 ASN A O 1
ATOM 2113 N N . LEU A 1 264 ? 18.885 -0.095 -2.145 1.00 88.00 264 LEU A N 1
ATOM 2114 C CA . LEU A 1 264 ? 18.732 0.558 -0.849 1.00 88.00 264 LEU A CA 1
ATOM 2115 C C . LEU A 1 264 ? 20.046 0.497 -0.065 1.00 88.00 264 LEU A C 1
ATOM 2117 O O . LEU A 1 264 ? 20.659 -0.559 0.094 1.00 88.00 264 LEU A O 1
ATOM 2121 N N . SER A 1 265 ? 20.471 1.642 0.465 1.00 85.38 265 SER A N 1
ATOM 2122 C CA . SER A 1 265 ? 21.733 1.793 1.187 1.00 85.38 265 SER A CA 1
ATOM 2123 C C . SER A 1 265 ? 21.618 2.863 2.267 1.00 85.38 265 SER A C 1
ATOM 2125 O O . SER A 1 265 ? 21.028 3.918 2.047 1.00 85.38 265 SER A O 1
ATOM 2127 N N . ASN A 1 266 ? 22.293 2.645 3.399 1.00 78.06 266 ASN A N 1
ATOM 2128 C CA . ASN A 1 266 ? 22.354 3.606 4.508 1.00 78.06 266 ASN A CA 1
ATOM 2129 C C . ASN A 1 266 ? 23.042 4.931 4.131 1.00 78.06 266 ASN A C 1
ATOM 2131 O O . ASN A 1 266 ? 22.847 5.946 4.799 1.00 78.06 266 ASN A O 1
ATOM 2135 N N . LYS A 1 267 ? 23.868 4.917 3.078 1.00 75.38 267 LYS A N 1
ATOM 2136 C CA . LYS A 1 267 ? 24.582 6.098 2.567 1.00 75.38 267 LYS A CA 1
ATOM 2137 C C . LYS A 1 267 ? 23.841 6.793 1.417 1.00 75.38 267 LYS A C 1
ATOM 2139 O O . LYS A 1 267 ? 24.346 7.780 0.898 1.00 75.38 267 LYS A O 1
ATOM 2144 N N . GLY A 1 268 ? 22.698 6.252 0.991 1.00 74.00 268 GLY A N 1
ATOM 2145 C CA . GLY A 1 268 ? 21.908 6.785 -0.114 1.00 74.00 268 GLY A CA 1
ATOM 2146 C C . GLY A 1 268 ? 20.830 7.774 0.327 1.00 74.00 268 GLY A C 1
ATOM 2147 O O . GLY A 1 268 ? 20.513 7.904 1.508 1.00 74.00 268 GLY A O 1
ATOM 2148 N N . ASP A 1 269 ? 20.224 8.420 -0.669 1.00 83.00 269 ASP A N 1
ATOM 2149 C CA . ASP A 1 269 ? 19.131 9.387 -0.501 1.00 83.00 269 ASP A CA 1
ATOM 2150 C C . ASP A 1 269 ? 17.735 8.760 -0.665 1.00 83.00 269 ASP A C 1
ATOM 2152 O O . ASP A 1 269 ? 16.753 9.481 -0.835 1.00 83.00 269 ASP A O 1
ATOM 2156 N N . LEU A 1 270 ? 17.638 7.427 -0.658 1.00 84.75 270 LEU A N 1
ATOM 2157 C CA . LEU A 1 270 ? 16.376 6.702 -0.798 1.00 84.75 270 LEU A CA 1
ATOM 2158 C C . LEU A 1 270 ? 15.756 6.439 0.578 1.00 84.75 270 LEU A C 1
ATOM 2160 O O . LEU A 1 270 ? 16.371 5.813 1.444 1.00 84.75 270 LEU A O 1
ATOM 2164 N N . TYR A 1 271 ? 14.516 6.879 0.753 1.00 88.88 271 TYR A N 1
ATOM 2165 C CA . TYR A 1 271 ? 13.711 6.659 1.949 1.00 88.88 271 TYR A CA 1
ATOM 2166 C C . TYR A 1 271 ? 12.494 5.827 1.567 1.00 88.88 271 TYR A C 1
ATOM 2168 O O . TYR A 1 271 ? 11.711 6.254 0.732 1.00 88.88 271 TYR A O 1
ATOM 2176 N N . VAL A 1 272 ? 12.333 4.647 2.153 1.00 90.25 272 VAL A N 1
ATOM 2177 C CA . VAL A 1 272 ? 11.196 3.759 1.880 1.00 90.25 272 VAL A CA 1
ATOM 2178 C C . VAL A 1 272 ? 9.941 4.328 2.535 1.00 90.25 272 VAL A C 1
ATOM 2180 O O . VAL A 1 272 ? 9.971 4.656 3.724 1.00 90.25 272 VAL A O 1
ATOM 2183 N N . GLN A 1 273 ? 8.862 4.426 1.763 1.00 90.06 273 GLN A N 1
ATOM 2184 C CA . GLN A 1 273 ? 7.548 4.857 2.224 1.00 90.06 273 GLN A CA 1
ATOM 2185 C C . GLN A 1 273 ? 6.894 3.760 3.071 1.00 90.06 273 GLN A C 1
ATOM 2187 O O . GLN A 1 273 ? 6.840 2.599 2.671 1.00 90.06 273 GLN A O 1
ATOM 2192 N N . GLN A 1 274 ? 6.392 4.126 4.247 1.00 87.38 274 GLN A N 1
ATOM 2193 C CA . GLN A 1 274 ? 5.808 3.190 5.210 1.00 87.38 274 GLN A CA 1
ATOM 2194 C C . GLN A 1 274 ? 4.289 3.351 5.345 1.00 87.38 274 GLN A C 1
ATOM 2196 O O . GLN A 1 274 ? 3.595 2.354 5.511 1.00 87.38 274 GLN A O 1
ATOM 2201 N N . SER A 1 275 ? 3.757 4.569 5.220 1.00 88.44 275 SER A N 1
ATOM 2202 C CA . SER A 1 275 ? 2.315 4.846 5.320 1.00 88.44 275 SER A CA 1
ATOM 2203 C C . SER A 1 275 ? 1.903 6.026 4.444 1.00 88.44 275 SER A C 1
ATOM 2205 O O . SER A 1 275 ? 2.739 6.841 4.081 1.00 88.44 275 SER A O 1
ATOM 2207 N N . ALA A 1 276 ? 0.626 6.152 4.100 1.00 91.12 276 ALA A N 1
ATOM 2208 C CA . ALA A 1 276 ? 0.083 7.319 3.404 1.00 91.12 276 ALA A CA 1
ATOM 2209 C C . ALA A 1 276 ? -1.403 7.456 3.749 1.00 91.12 276 ALA A C 1
ATOM 2211 O O . ALA A 1 276 ? -2.040 6.435 3.988 1.00 91.12 276 ALA A O 1
ATOM 2212 N N . PRO A 1 277 ? -1.966 8.671 3.814 1.00 92.38 277 PRO A N 1
ATOM 2213 C CA . PRO A 1 277 ? -3.387 8.824 4.090 1.00 92.38 277 PRO A CA 1
ATOM 2214 C C . PRO A 1 277 ? -4.234 8.211 2.968 1.00 92.38 277 PRO A C 1
ATOM 2216 O O . PRO A 1 277 ? -3.837 8.197 1.798 1.00 92.38 277 PRO A O 1
ATOM 2219 N N . ALA A 1 278 ? -5.419 7.727 3.325 1.00 93.50 278 ALA A N 1
ATOM 2220 C CA . ALA A 1 278 ? -6.421 7.282 2.373 1.00 93.50 278 ALA A CA 1
ATOM 2221 C C . ALA A 1 278 ? -6.908 8.459 1.524 1.00 93.50 278 ALA A C 1
ATOM 2223 O O . ALA A 1 278 ? -7.418 9.444 2.050 1.00 93.50 278 ALA A O 1
ATOM 2224 N N . GLY A 1 279 ? -6.785 8.339 0.204 1.00 92.25 279 GLY A N 1
ATOM 2225 C CA . GLY A 1 279 ? -7.364 9.280 -0.753 1.00 92.25 279 GLY A CA 1
ATOM 2226 C C . GLY A 1 279 ? -8.782 8.892 -1.179 1.00 92.25 279 GLY A C 1
ATOM 2227 O O . GLY A 1 279 ? -9.257 9.358 -2.211 1.00 92.25 279 GLY A O 1
ATOM 2228 N N . PHE A 1 280 ? -9.440 8.029 -0.402 1.00 90.38 280 PHE A N 1
ATOM 2229 C CA . PHE A 1 280 ? -10.819 7.594 -0.586 1.00 90.38 280 PHE A CA 1
ATOM 2230 C C . PHE A 1 280 ? -11.583 7.663 0.740 1.00 90.38 280 PHE A C 1
ATOM 2232 O O . PHE A 1 280 ? -11.051 7.354 1.814 1.00 90.38 280 PHE A O 1
ATOM 2239 N N . SER A 1 281 ? -12.860 8.028 0.643 1.00 88.56 281 SER A N 1
ATOM 2240 C CA . SER A 1 281 ? -13.807 8.020 1.756 1.00 88.56 281 SER A CA 1
ATOM 2241 C C . SER A 1 281 ? -14.785 6.869 1.562 1.00 88.56 281 SER A C 1
ATOM 2243 O O . SER A 1 281 ? -15.303 6.671 0.458 1.00 88.56 281 SER A O 1
ATOM 2245 N N . GLY A 1 282 ? -15.004 6.083 2.611 1.00 81.44 282 GLY A N 1
ATOM 2246 C CA . GLY A 1 282 ? -16.015 5.042 2.584 1.00 81.44 282 GLY A CA 1
ATOM 2247 C C . GLY A 1 282 ? -17.433 5.623 2.639 1.00 81.44 282 GLY A C 1
ATOM 2248 O O . GLY A 1 282 ? -17.636 6.793 2.963 1.00 81.44 282 GLY A O 1
ATOM 2249 N N . LYS A 1 283 ? -18.422 4.808 2.259 1.00 82.38 283 LYS A N 1
ATOM 2250 C CA . LYS A 1 283 ? -19.839 5.207 2.164 1.00 82.38 283 LYS A CA 1
ATOM 2251 C C . LYS A 1 283 ? -20.724 4.519 3.205 1.00 82.38 283 LYS A C 1
ATOM 2253 O O . LYS A 1 283 ? -21.943 4.521 3.045 1.00 82.38 283 LYS A O 1
ATOM 2258 N N . ALA A 1 284 ? -20.135 3.882 4.221 1.00 84.31 284 ALA A N 1
ATOM 2259 C CA . ALA A 1 284 ? -20.922 3.274 5.284 1.00 84.31 284 ALA A CA 1
ATOM 2260 C C . ALA A 1 284 ? -21.811 4.348 5.937 1.00 84.31 284 ALA A C 1
ATOM 2262 O O . ALA A 1 284 ? -21.317 5.444 6.214 1.00 84.31 284 ALA A O 1
ATOM 2263 N N . PRO A 1 285 ? -23.097 4.061 6.200 1.00 88.69 285 PRO A N 1
ATOM 2264 C CA . PRO A 1 285 ? -24.005 4.985 6.873 1.00 88.69 285 PRO A CA 1
ATOM 2265 C C . PRO A 1 285 ? -23.734 4.998 8.388 1.00 88.69 285 PRO A C 1
ATOM 2267 O O . PRO A 1 285 ? -24.641 4.793 9.182 1.00 88.69 285 PRO A O 1
ATOM 2270 N N . ILE A 1 286 ? -22.468 5.169 8.774 1.00 93.00 286 ILE A N 1
ATOM 2271 C CA . ILE A 1 286 ? -21.998 5.215 10.158 1.00 93.00 286 ILE A CA 1
ATOM 2272 C C . ILE A 1 286 ? -21.490 6.631 10.397 1.00 93.00 286 ILE A C 1
ATOM 2274 O O . ILE A 1 286 ? -20.533 7.082 9.762 1.00 93.00 286 ILE A O 1
ATOM 2278 N N . SER A 1 287 ? -22.148 7.340 11.303 1.00 95.31 287 SER A N 1
ATOM 2279 C CA . SER A 1 287 ? -21.749 8.678 11.721 1.00 95.31 287 SER A CA 1
ATOM 2280 C C . SER A 1 287 ? -20.413 8.656 12.480 1.00 95.31 287 SER A C 1
ATOM 2282 O O . SER A 1 287 ? -20.035 7.633 13.062 1.00 95.31 287 SER A O 1
ATOM 2284 N N . PRO A 1 288 ? -19.694 9.791 12.555 1.00 96.88 288 PRO A N 1
ATOM 2285 C CA . PRO A 1 288 ? -18.497 9.887 13.386 1.00 96.88 288 PRO A CA 1
ATOM 2286 C C . PRO A 1 288 ? -18.743 9.516 14.854 1.00 96.88 288 PRO A C 1
ATOM 2288 O O . PRO A 1 288 ? -17.910 8.848 15.464 1.00 96.88 288 PRO A O 1
ATOM 2291 N N . THR A 1 289 ? -19.909 9.867 15.402 1.00 97.38 289 THR A N 1
ATOM 2292 C CA . THR A 1 289 ? -20.301 9.501 16.768 1.00 97.38 289 THR A CA 1
ATOM 2293 C C . THR A 1 289 ? -20.426 7.987 16.940 1.00 97.38 289 THR A C 1
ATOM 2295 O O . THR A 1 289 ? -19.845 7.425 17.867 1.00 97.38 289 THR A O 1
ATOM 2298 N N . GLU A 1 290 ? -21.117 7.300 16.027 1.00 96.75 290 GLU A N 1
ATOM 2299 C CA . GLU A 1 290 ? -21.242 5.836 16.060 1.00 96.75 290 GLU A CA 1
ATOM 2300 C C . GLU A 1 290 ? -19.883 5.145 15.900 1.00 96.75 290 GLU A C 1
ATOM 2302 O O . GLU A 1 290 ? -19.589 4.193 16.619 1.00 96.75 290 GLU A O 1
ATOM 2307 N N . ALA A 1 291 ? -19.011 5.652 15.023 1.00 96.81 291 ALA A N 1
ATOM 2308 C CA . ALA A 1 291 ? -17.658 5.126 14.855 1.00 96.81 291 ALA A CA 1
ATOM 2309 C C . ALA A 1 291 ? -16.794 5.309 16.117 1.00 96.81 291 ALA A C 1
ATOM 2311 O O . ALA A 1 291 ? -16.047 4.405 16.497 1.00 96.81 291 ALA A O 1
ATOM 2312 N N . GLY A 1 292 ? -16.940 6.440 16.815 1.00 97.31 292 GLY A N 1
ATOM 2313 C CA . GLY A 1 292 ? -16.337 6.655 18.131 1.00 97.31 292 GLY A CA 1
ATOM 2314 C C . GLY A 1 292 ? -16.857 5.667 19.181 1.00 97.31 292 GLY A C 1
ATOM 2315 O O . GLY A 1 292 ? -16.061 5.082 19.917 1.00 97.31 292 GLY A O 1
ATOM 2316 N N . ILE A 1 293 ? -18.172 5.414 19.215 1.00 97.75 293 ILE A N 1
ATOM 2317 C CA . ILE A 1 293 ? -18.788 4.418 20.111 1.00 97.75 293 ILE A CA 1
ATOM 2318 C C . ILE A 1 293 ? -18.236 3.018 19.823 1.00 97.75 293 ILE A C 1
ATOM 2320 O O . ILE A 1 293 ? -17.871 2.312 20.760 1.00 97.75 293 ILE A O 1
ATOM 2324 N N . ILE A 1 294 ? -18.118 2.627 18.550 1.00 96.31 294 ILE A N 1
ATOM 2325 C CA . ILE A 1 294 ? -17.501 1.355 18.139 1.00 96.31 294 ILE A CA 1
ATOM 2326 C C . ILE A 1 294 ? -16.047 1.283 18.629 1.00 96.31 294 ILE A C 1
ATOM 2328 O O . ILE A 1 294 ? -15.647 0.264 19.189 1.00 96.31 294 ILE A O 1
ATOM 2332 N N . GLY A 1 295 ? -15.270 2.364 18.481 1.00 96.38 295 GLY A N 1
ATOM 2333 C CA . GLY A 1 295 ? -13.886 2.448 18.960 1.00 96.38 295 GLY A CA 1
ATOM 2334 C C . GLY A 1 295 ? -13.747 2.213 20.469 1.00 96.38 295 GLY A C 1
ATOM 2335 O O . GLY A 1 295 ? -12.884 1.440 20.892 1.00 96.38 295 GLY A O 1
ATOM 2336 N N . TRP A 1 296 ? -14.632 2.805 21.278 1.00 97.06 296 TRP A N 1
ATOM 2337 C CA . TRP A 1 296 ? -14.707 2.532 22.719 1.00 97.06 296 TRP A CA 1
ATOM 2338 C C . TRP A 1 296 ? -15.198 1.113 23.019 1.00 97.06 296 TRP A C 1
ATOM 2340 O O . TRP A 1 296 ? -14.678 0.453 23.914 1.00 97.06 296 TRP A O 1
ATOM 2350 N N . ALA A 1 297 ? -16.173 0.611 22.260 1.00 96.12 297 ALA A N 1
ATOM 2351 C CA . ALA A 1 297 ? -16.766 -0.704 22.477 1.00 96.12 297 ALA A CA 1
ATOM 2352 C C . ALA A 1 297 ? -15.757 -1.855 22.331 1.00 96.12 297 ALA A C 1
ATOM 2354 O O . ALA A 1 297 ? -15.839 -2.838 23.065 1.00 96.12 297 ALA A O 1
ATOM 2355 N N . ILE A 1 298 ? -14.809 -1.737 21.395 1.00 94.88 298 ILE A N 1
ATOM 2356 C CA . ILE A 1 298 ? -13.806 -2.780 21.122 1.00 94.88 298 ILE A CA 1
ATOM 2357 C C . ILE A 1 298 ? -12.551 -2.694 22.000 1.00 94.88 298 ILE A C 1
ATOM 2359 O O . ILE A 1 298 ? -11.751 -3.632 21.986 1.00 94.88 298 ILE A O 1
ATOM 2363 N N . THR A 1 299 ? -12.385 -1.593 22.736 1.00 93.62 299 THR A N 1
ATOM 2364 C CA . THR A 1 299 ? -11.263 -1.331 23.651 1.00 93.62 299 THR A CA 1
ATOM 2365 C C . THR A 1 299 ? -11.715 -1.510 25.105 1.00 93.62 299 THR A C 1
ATOM 2367 O O . THR A 1 299 ? -11.710 -2.632 25.611 1.00 93.62 299 THR A O 1
ATOM 2370 N N . ASP A 1 300 ? -12.221 -0.446 25.734 1.00 92.19 300 ASP A N 1
ATOM 2371 C CA . ASP A 1 300 ? -12.653 -0.399 27.144 1.00 92.19 300 ASP A CA 1
ATOM 2372 C C . ASP A 1 300 ? -14.143 -0.754 27.355 1.00 92.19 300 ASP A C 1
ATOM 2374 O O . ASP A 1 300 ? -14.695 -0.653 28.457 1.00 92.19 300 ASP A O 1
ATOM 2378 N N . GLY A 1 301 ? -14.830 -1.167 26.291 1.00 94.12 301 GLY A N 1
ATOM 2379 C CA . GLY A 1 301 ? -16.244 -1.511 26.300 1.00 94.12 301 GLY A CA 1
ATOM 2380 C C . GLY A 1 301 ? -16.550 -2.910 26.830 1.00 94.12 301 GLY A C 1
ATOM 2381 O O . GLY A 1 301 ? -15.897 -3.902 26.512 1.00 94.12 301 GLY A O 1
ATOM 2382 N N . THR A 1 302 ? -17.629 -3.015 27.602 1.00 95.19 302 THR A N 1
ATOM 2383 C CA . THR A 1 302 ? -18.223 -4.280 28.044 1.00 95.19 302 THR A CA 1
ATOM 2384 C C . THR A 1 302 ? -19.627 -4.424 27.465 1.00 95.19 302 THR A C 1
ATOM 2386 O O . THR A 1 302 ? -20.524 -3.639 27.779 1.00 95.19 302 THR A O 1
ATOM 2389 N N . ARG A 1 303 ? -19.838 -5.459 26.643 1.00 95.31 303 ARG A N 1
ATOM 2390 C CA . ARG A 1 303 ? -21.165 -5.833 26.132 1.00 95.31 303 ARG A CA 1
ATOM 2391 C C . ARG A 1 303 ? -22.017 -6.415 27.259 1.00 95.31 303 ARG A C 1
ATOM 2393 O O . ARG A 1 303 ? -21.619 -7.381 27.906 1.00 95.31 303 ARG A O 1
ATOM 2400 N N . ILE A 1 304 ? -23.215 -5.871 27.436 1.00 95.19 304 ILE A N 1
ATOM 2401 C CA . ILE A 1 304 ? -24.231 -6.383 28.357 1.00 95.19 304 ILE A CA 1
ATOM 2402 C C . ILE A 1 304 ? -25.363 -6.971 27.521 1.00 95.19 304 ILE A C 1
ATOM 2404 O O . ILE A 1 304 ? -25.954 -6.276 26.700 1.00 95.19 304 ILE A O 1
ATOM 2408 N N . THR A 1 305 ? -25.664 -8.253 27.719 1.00 93.19 305 THR A N 1
ATOM 2409 C CA . THR A 1 305 ? -26.744 -8.934 26.992 1.00 93.19 305 THR A CA 1
ATOM 2410 C C . THR A 1 305 ? -27.961 -9.071 27.896 1.00 93.19 305 THR A C 1
ATOM 2412 O O . THR A 1 305 ? -27.864 -9.568 29.017 1.00 93.19 305 THR A O 1
ATOM 2415 N N . THR A 1 306 ? -29.106 -8.604 27.413 1.00 89.19 306 THR A N 1
ATOM 2416 C CA . THR A 1 306 ? -30.396 -8.727 28.100 1.00 89.19 306 THR A CA 1
ATOM 2417 C C . THR A 1 306 ? -30.940 -10.154 28.004 1.00 89.19 306 THR A C 1
ATOM 2419 O O . THR A 1 306 ? -30.534 -10.932 27.141 1.00 89.19 306 THR A O 1
ATOM 2422 N N . SER A 1 307 ? -31.924 -10.496 28.839 1.00 86.88 307 SER A N 1
ATOM 2423 C CA . SER A 1 307 ? -32.623 -11.790 28.767 1.00 86.88 307 SER A CA 1
ATOM 2424 C C . SER A 1 307 ? -33.308 -12.044 27.417 1.00 86.88 307 SER A C 1
ATOM 2426 O O . SER A 1 307 ? -33.476 -13.195 27.030 1.00 86.88 307 SER A O 1
ATOM 2428 N N . ALA A 1 308 ? -33.661 -10.984 26.683 1.00 88.19 308 ALA A N 1
ATOM 2429 C CA . ALA A 1 308 ? -34.234 -11.052 25.340 1.00 88.19 308 ALA A CA 1
ATOM 2430 C C . ALA A 1 308 ? -33.179 -11.164 24.217 1.00 88.19 308 ALA A C 1
ATOM 2432 O O . ALA A 1 308 ? -33.534 -11.106 23.044 1.00 88.19 308 ALA A O 1
ATOM 2433 N N . GLY A 1 309 ? -31.885 -11.271 24.547 1.00 89.06 309 GLY A N 1
ATOM 2434 C CA . GLY A 1 309 ? -30.788 -11.379 23.574 1.00 89.06 309 GLY A CA 1
ATOM 2435 C C . GLY A 1 309 ? -30.317 -10.052 22.966 1.00 89.06 309 GLY A C 1
ATOM 2436 O O . GLY A 1 309 ? -29.346 -10.041 22.215 1.00 89.06 309 GLY A O 1
ATOM 2437 N N . ARG A 1 310 ? -30.956 -8.927 23.315 1.00 93.88 310 ARG A N 1
ATOM 2438 C CA . ARG A 1 310 ? -30.546 -7.577 22.888 1.00 93.88 310 ARG A CA 1
ATOM 2439 C C . ARG A 1 310 ? -29.328 -7.086 23.656 1.00 93.88 310 ARG A C 1
ATOM 2441 O O . ARG A 1 310 ? -29.144 -7.470 24.816 1.00 93.88 310 ARG A O 1
ATOM 2448 N N . CYS A 1 311 ? -28.538 -6.219 23.039 1.00 95.75 311 CYS A N 1
ATOM 2449 C CA . CYS A 1 311 ? -27.231 -5.818 23.547 1.00 95.75 311 CYS A CA 1
ATOM 2450 C C . CYS A 1 311 ? -27.164 -4.334 23.912 1.00 95.75 311 CYS A C 1
ATOM 2452 O O . CYS A 1 311 ? -27.568 -3.467 23.146 1.00 95.75 311 CYS A O 1
ATOM 2454 N N . ALA A 1 312 ? -26.595 -4.055 25.079 1.00 96.56 312 ALA A N 1
ATOM 2455 C CA . ALA A 1 312 ? -26.228 -2.732 25.563 1.00 96.56 312 ALA A CA 1
ATOM 2456 C C . ALA A 1 312 ? -24.704 -2.643 25.733 1.00 96.56 312 ALA A C 1
ATOM 2458 O O . ALA A 1 312 ? -24.012 -3.669 25.784 1.00 96.56 312 ALA A O 1
ATOM 2459 N N . LEU A 1 313 ? -24.181 -1.423 25.838 1.00 97.69 313 LEU A N 1
ATOM 2460 C CA . LEU A 1 313 ? -22.756 -1.172 26.037 1.00 97.69 313 LEU A CA 1
ATOM 2461 C C . LEU A 1 313 ? -22.524 -0.450 27.357 1.00 97.69 313 LEU A C 1
ATOM 2463 O O . LEU A 1 313 ? -23.149 0.568 27.642 1.00 97.69 313 LEU A O 1
ATOM 2467 N N . GLN A 1 314 ? -21.575 -0.956 28.135 1.00 97.50 314 GLN A N 1
ATOM 2468 C CA . GLN A 1 314 ? -21.053 -0.281 29.312 1.00 97.50 314 GLN A CA 1
ATOM 2469 C C . GLN A 1 314 ? -19.593 0.093 29.087 1.00 97.50 314 GLN A C 1
ATOM 2471 O O . GLN A 1 314 ? -18.792 -0.761 28.721 1.00 97.50 314 GLN A O 1
ATOM 2476 N N . ILE A 1 315 ? -19.241 1.341 29.375 1.00 97.25 315 ILE A N 1
ATOM 2477 C CA . ILE A 1 315 ? -17.862 1.834 29.362 1.00 97.25 315 ILE A CA 1
ATOM 2478 C C . ILE A 1 315 ? -17.553 2.365 30.761 1.00 97.25 315 ILE A C 1
ATOM 2480 O O . ILE A 1 315 ? -18.339 3.123 31.334 1.00 97.25 315 ILE A O 1
ATOM 2484 N N . ILE A 1 316 ? -16.433 1.936 31.339 1.00 95.31 316 ILE A N 1
ATOM 2485 C CA . ILE A 1 316 ? -15.998 2.359 32.673 1.00 95.31 316 ILE A CA 1
ATOM 2486 C C . ILE A 1 316 ? -14.631 3.014 32.538 1.00 95.31 316 ILE A C 1
ATOM 2488 O O . ILE A 1 316 ? -13.663 2.348 32.190 1.00 95.31 316 ILE A O 1
ATOM 2492 N N . VAL A 1 317 ? -14.545 4.302 32.863 1.00 94.56 317 VAL A N 1
ATOM 2493 C CA . VAL A 1 317 ? -13.304 5.077 32.764 1.00 94.56 317 VAL A CA 1
ATOM 2494 C C . VAL A 1 317 ? -12.974 5.774 34.078 1.00 94.56 317 VAL A C 1
ATOM 2496 O O . VAL A 1 317 ? -13.850 6.117 34.869 1.00 94.56 317 VAL A O 1
ATOM 2499 N N . LYS A 1 318 ? -11.679 6.001 34.303 1.00 92.88 318 LYS A N 1
ATOM 2500 C CA . LYS A 1 318 ? -11.152 6.737 35.466 1.00 92.88 318 LYS A CA 1
ATOM 2501 C C . LYS A 1 318 ? -10.345 7.980 35.080 1.00 92.88 318 LYS A C 1
ATOM 2503 O O . LYS A 1 318 ? -10.216 8.915 35.863 1.00 92.88 318 LYS A O 1
ATOM 2508 N N . LYS A 1 319 ? -9.741 7.992 33.887 1.00 90.75 319 LYS A N 1
ATOM 2509 C CA . LYS A 1 319 ? -8.872 9.090 33.442 1.00 90.75 319 LYS A CA 1
ATOM 2510 C C . LYS A 1 319 ? -9.729 10.336 33.140 1.00 90.75 319 LYS A C 1
ATOM 2512 O O . LYS A 1 319 ? -10.668 10.218 32.353 1.00 90.75 319 LYS A O 1
ATOM 2517 N N . PRO A 1 320 ? -9.387 11.531 33.662 1.00 91.81 320 PRO A N 1
ATOM 2518 C CA . PRO A 1 320 ? -10.132 12.761 33.372 1.00 91.81 320 PRO A CA 1
ATOM 2519 C C . PRO A 1 320 ? -10.232 13.108 31.880 1.00 91.81 320 PRO A C 1
ATOM 2521 O O . PRO A 1 320 ? -11.259 13.612 31.438 1.00 91.81 320 PRO A O 1
ATOM 2524 N N . SER A 1 321 ? -9.188 12.819 31.093 1.00 92.81 321 SER A N 1
ATOM 2525 C CA . SER A 1 321 ? -9.205 13.015 29.637 1.00 92.81 321 SER A CA 1
ATOM 2526 C C . SER A 1 321 ? -10.231 12.116 28.948 1.00 92.81 321 SER A C 1
ATOM 2528 O O . SER A 1 321 ? -10.970 12.589 28.092 1.00 92.81 321 SER A O 1
ATOM 2530 N N . SER A 1 322 ? -10.339 10.859 29.381 1.00 94.50 322 SER A N 1
ATOM 2531 C CA . SER A 1 322 ? -11.283 9.887 28.828 1.00 94.50 322 SER A CA 1
ATOM 2532 C C . SER A 1 322 ? -12.723 10.213 29.208 1.00 94.50 322 SER A C 1
ATOM 2534 O O . SER A 1 322 ? -13.611 10.090 28.373 1.00 94.50 322 SER A O 1
ATOM 2536 N N . ILE A 1 323 ? -12.947 10.686 30.440 1.00 94.81 323 ILE A N 1
ATOM 2537 C CA . ILE A 1 323 ? -14.251 11.195 30.896 1.00 94.81 323 ILE A CA 1
ATOM 2538 C C . ILE A 1 323 ? -14.685 12.354 29.995 1.00 94.81 323 ILE A C 1
ATOM 2540 O O . ILE A 1 323 ? -15.758 12.306 29.406 1.00 94.81 323 ILE A O 1
ATOM 2544 N N . LYS A 1 324 ? -13.807 13.346 29.797 1.00 95.38 324 LYS A N 1
ATOM 2545 C CA . LYS A 1 324 ? -14.082 14.478 28.908 1.00 95.38 324 LYS A CA 1
ATOM 2546 C C . LYS A 1 324 ? -14.373 14.030 27.469 1.00 95.38 324 LYS A C 1
ATOM 2548 O O . LYS A 1 324 ? -15.332 14.504 26.874 1.00 95.38 324 LYS A O 1
ATOM 2553 N N . ALA A 1 325 ? -13.565 13.122 26.921 1.00 96.00 325 ALA A N 1
ATOM 2554 C CA . ALA A 1 325 ? -13.748 12.621 25.561 1.00 96.00 325 ALA A CA 1
ATOM 2555 C C . ALA A 1 325 ? -15.089 11.886 25.382 1.00 96.00 325 ALA A C 1
ATOM 2557 O O . ALA A 1 325 ? -15.734 12.039 24.349 1.00 96.00 325 ALA A O 1
ATOM 2558 N N . LEU A 1 326 ? -15.525 11.109 26.381 1.00 97.06 326 LEU A N 1
ATOM 2559 C CA . LEU A 1 326 ? -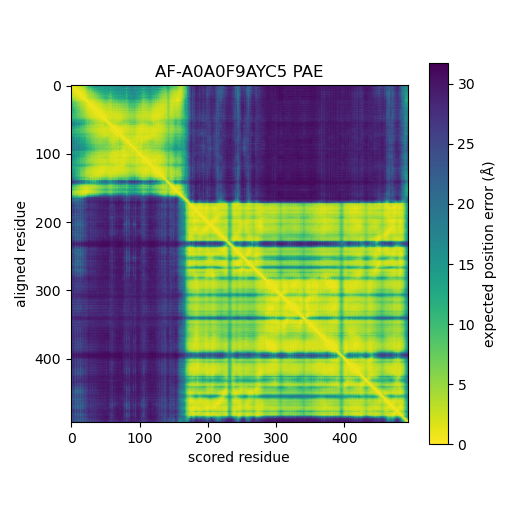16.829 10.440 26.368 1.00 97.06 326 LEU A CA 1
ATOM 2560 C C . LEU A 1 326 ? -17.991 11.415 26.570 1.00 97.06 326 LEU A C 1
ATOM 2562 O O . LEU A 1 326 ? -18.998 11.276 25.883 1.00 97.06 326 LEU A O 1
ATOM 2566 N N . ASP A 1 327 ? -17.853 12.407 27.454 1.00 96.69 327 ASP A N 1
ATOM 2567 C CA . ASP A 1 327 ? -18.866 13.451 27.650 1.00 96.69 327 ASP A CA 1
ATOM 2568 C C . ASP A 1 327 ? -19.099 14.242 26.347 1.00 96.69 327 ASP A C 1
ATOM 2570 O O . ASP A 1 327 ? -20.244 14.482 25.969 1.00 96.69 327 ASP A O 1
ATOM 2574 N N . GLU A 1 328 ? -18.028 14.588 25.623 1.00 97.25 328 GLU A N 1
ATOM 2575 C CA . GLU A 1 328 ? -18.104 15.258 24.316 1.00 97.25 328 GLU A CA 1
ATOM 2576 C C . GLU A 1 328 ? -18.694 14.343 23.228 1.00 97.25 328 GLU A C 1
ATOM 2578 O O . GLU A 1 328 ? -19.575 14.763 22.480 1.00 97.25 328 GLU A O 1
ATOM 2583 N N . LEU A 1 329 ? -18.253 13.081 23.147 1.00 97.44 329 LEU A N 1
ATOM 2584 C CA . LEU A 1 329 ? -18.742 12.120 22.151 1.00 97.44 329 LEU A CA 1
ATOM 2585 C C . LEU A 1 329 ? -20.239 11.811 22.318 1.00 97.44 329 LEU A C 1
ATOM 2587 O O . LEU A 1 329 ? -20.948 11.632 21.328 1.00 97.44 329 LEU A O 1
ATOM 2591 N N . LEU A 1 330 ? -20.710 11.707 23.563 1.00 97.19 330 LEU A N 1
ATOM 2592 C CA . LEU A 1 330 ? -22.055 11.236 23.897 1.00 97.19 330 LEU A CA 1
ATOM 2593 C C . LEU A 1 330 ? -23.049 12.365 24.200 1.00 97.19 330 LEU A C 1
ATOM 2595 O O . LEU A 1 330 ? -24.176 12.064 24.592 1.00 97.19 330 LEU A O 1
ATOM 2599 N N . GLN A 1 331 ? -22.675 13.635 24.005 1.00 95.62 331 GLN A N 1
ATOM 2600 C CA . GLN A 1 331 ? -23.508 14.802 24.341 1.00 95.62 331 GLN A CA 1
ATOM 2601 C C . GLN A 1 331 ? -24.939 14.726 23.761 1.00 95.62 331 GLN A C 1
ATOM 2603 O O . GLN A 1 331 ? -25.894 15.118 24.427 1.00 95.62 331 GLN A O 1
ATOM 2608 N N . ASP A 1 332 ? -25.082 14.157 22.556 1.00 94.62 332 ASP A N 1
ATOM 2609 C CA . ASP A 1 332 ? -26.339 14.045 21.801 1.00 94.62 332 ASP A CA 1
ATOM 2610 C C . ASP A 1 332 ? -26.848 12.591 21.715 1.00 94.62 332 ASP A C 1
ATOM 2612 O O . ASP A 1 332 ? -27.775 12.277 20.967 1.00 94.62 332 ASP A O 1
ATOM 2616 N N . VAL A 1 333 ? -26.239 11.671 22.469 1.00 96.31 333 VAL A N 1
ATOM 2617 C CA . VAL A 1 333 ? -26.571 10.240 22.466 1.00 96.31 333 VAL A CA 1
ATOM 2618 C C . VAL A 1 333 ? -27.318 9.903 23.749 1.00 96.31 333 VAL A C 1
ATOM 2620 O O . VAL A 1 333 ? -26.879 10.251 24.839 1.00 96.31 333 VAL A O 1
ATOM 2623 N N . THR A 1 334 ? -28.437 9.181 23.666 1.00 96.44 334 THR A N 1
ATOM 2624 C CA . THR A 1 334 ? -29.153 8.743 24.876 1.00 96.44 334 THR A CA 1
ATOM 2625 C C . THR A 1 334 ? -28.316 7.732 25.668 1.00 96.44 334 THR A C 1
ATOM 2627 O O . THR A 1 334 ? -28.063 6.621 25.207 1.00 96.44 334 THR A O 1
ATOM 2630 N N . HIS A 1 335 ? -27.899 8.099 26.879 1.00 96.81 335 HIS A N 1
ATOM 2631 C CA . HIS A 1 335 ? -27.098 7.249 27.759 1.00 96.81 335 HIS A CA 1
ATOM 2632 C C . HIS A 1 335 ? -27.370 7.575 29.232 1.00 96.81 335 HIS A C 1
ATOM 2634 O O . HIS A 1 335 ? -27.904 8.635 29.561 1.00 96.81 335 HIS A O 1
ATOM 2640 N N . SER A 1 336 ? -26.991 6.670 30.135 1.00 96.44 336 SER A N 1
ATOM 2641 C CA . SER A 1 336 ? -26.898 6.978 31.561 1.00 96.44 336 SER A CA 1
ATOM 2642 C C . SER A 1 336 ? -25.440 7.108 31.986 1.00 96.44 336 SER A C 1
ATOM 2644 O O . SER A 1 336 ? -24.560 6.382 31.518 1.00 96.44 336 SER A O 1
ATOM 2646 N N . ARG A 1 337 ? -25.187 8.070 32.874 1.00 95.75 337 ARG A N 1
ATOM 2647 C CA . ARG A 1 337 ? -23.870 8.384 33.426 1.00 95.75 337 ARG A CA 1
ATOM 2648 C C . ARG A 1 337 ? -23.952 8.297 34.944 1.00 95.75 337 ARG A C 1
ATOM 2650 O O . ARG A 1 337 ? -24.845 8.882 35.553 1.00 95.75 337 ARG A O 1
ATOM 2657 N N . THR A 1 338 ? -23.052 7.548 35.568 1.00 95.50 338 THR A N 1
ATOM 2658 C CA . THR A 1 338 ? -23.009 7.396 37.029 1.00 95.50 338 THR A CA 1
ATOM 2659 C C . THR A 1 338 ? -21.580 7.524 37.522 1.00 95.50 338 THR A C 1
ATOM 2661 O O . THR A 1 338 ? -20.686 6.841 37.024 1.00 95.50 338 THR A O 1
ATOM 2664 N N . GLU A 1 339 ? -21.372 8.377 38.519 1.00 92.56 339 GLU A N 1
ATOM 2665 C CA . GLU A 1 339 ? -20.084 8.537 39.191 1.00 92.56 339 GLU A CA 1
ATOM 2666 C C . GLU A 1 339 ? -20.054 7.668 40.448 1.00 92.56 339 GLU A C 1
ATOM 2668 O O . GLU A 1 339 ? -21.004 7.656 41.235 1.00 92.56 339 GLU A O 1
ATOM 2673 N N . THR A 1 340 ? -18.976 6.908 40.631 1.00 81.56 340 THR A N 1
ATOM 2674 C CA . THR A 1 340 ? -18.749 6.148 41.862 1.00 81.56 340 THR A CA 1
ATOM 2675 C C . THR A 1 340 ? -17.824 6.921 42.808 1.00 81.56 340 THR A C 1
ATOM 2677 O O . THR A 1 340 ? -17.044 7.757 42.353 1.00 81.56 340 THR A O 1
ATOM 2680 N N . PRO A 1 341 ? -17.818 6.609 44.120 1.00 73.06 341 PRO A N 1
ATOM 2681 C CA . PRO A 1 341 ? -16.967 7.290 45.107 1.00 73.06 341 PRO A CA 1
ATOM 2682 C C . PRO A 1 341 ? -15.445 7.168 44.890 1.00 73.06 341 PRO A C 1
ATOM 2684 O O . PRO A 1 341 ? -14.675 7.678 45.694 1.00 73.06 341 PRO A O 1
ATOM 2687 N N . GLN A 1 342 ? -14.995 6.440 43.864 1.00 75.81 342 GLN A N 1
ATOM 2688 C CA . GLN A 1 342 ? -13.585 6.135 43.580 1.00 75.81 342 GLN A CA 1
ATOM 2689 C C . GLN A 1 342 ? -13.092 6.837 42.302 1.00 75.81 342 GLN A C 1
ATOM 2691 O O . GLN A 1 342 ? -12.207 6.319 41.611 1.00 75.81 342 GLN A O 1
ATOM 2696 N N . ASP A 1 343 ? -13.709 7.971 41.955 1.00 80.00 343 ASP A N 1
ATOM 2697 C CA . ASP A 1 343 ? -13.442 8.765 40.746 1.00 80.00 343 ASP A CA 1
ATOM 2698 C C . ASP A 1 343 ? -13.567 7.953 39.448 1.00 80.00 343 ASP A C 1
ATOM 2700 O O . ASP A 1 343 ? -12.856 8.176 38.469 1.00 80.00 343 ASP A O 1
ATOM 2704 N N . THR A 1 344 ? -14.442 6.948 39.453 1.00 90.44 344 THR A N 1
ATOM 2705 C CA . THR A 1 344 ? -14.714 6.121 38.278 1.00 90.44 344 THR A CA 1
ATOM 2706 C C . THR A 1 344 ? -16.080 6.496 37.727 1.00 90.44 344 THR A C 1
ATOM 2708 O O . THR A 1 344 ? -17.073 6.499 38.456 1.00 90.44 344 THR A O 1
ATOM 2711 N N . VAL A 1 345 ? -16.134 6.796 36.434 1.00 95.31 345 VAL A N 1
ATOM 2712 C CA . VAL A 1 345 ? -17.365 7.158 35.736 1.00 95.31 345 VAL A CA 1
ATOM 2713 C C . VAL A 1 345 ? -17.792 5.985 34.870 1.00 95.31 345 VAL A C 1
ATOM 2715 O O . VAL A 1 345 ? -17.007 5.439 34.091 1.00 95.31 345 VAL A O 1
ATOM 2718 N N . ARG A 1 346 ? -19.049 5.580 35.029 1.00 96.00 346 ARG A N 1
ATOM 2719 C CA . ARG A 1 346 ? -19.694 4.561 34.209 1.00 96.00 346 ARG A CA 1
ATOM 2720 C C . ARG A 1 346 ? -20.641 5.236 33.229 1.00 96.00 346 ARG A C 1
ATOM 2722 O O . ARG A 1 346 ? -21.550 5.945 33.657 1.00 96.00 346 ARG A O 1
ATOM 2729 N N . TYR A 1 347 ? -20.467 4.928 31.952 1.00 97.50 347 TYR A N 1
ATOM 2730 C CA . TYR A 1 347 ? -21.408 5.244 30.885 1.00 97.50 347 TYR A CA 1
ATOM 2731 C C . TYR A 1 347 ? -22.124 3.962 30.474 1.00 97.50 347 TYR A C 1
ATOM 2733 O O . TYR A 1 347 ? -21.489 2.921 30.289 1.00 97.50 347 TYR A O 1
ATOM 2741 N N . TYR A 1 348 ? -23.443 4.027 30.349 1.00 97.38 348 TYR A N 1
ATOM 2742 C CA . TYR A 1 348 ? -24.266 2.920 29.883 1.00 97.38 348 TYR A CA 1
ATOM 2743 C C . TYR A 1 348 ? -25.147 3.391 28.728 1.00 97.38 348 TYR A C 1
ATOM 2745 O O . TYR A 1 348 ? -25.988 4.279 28.885 1.00 97.38 348 TYR A O 1
ATOM 2753 N N . LEU A 1 349 ? -24.935 2.791 27.562 1.00 97.56 349 LEU A N 1
ATOM 2754 C CA . LEU A 1 349 ? -25.707 3.026 26.351 1.00 97.56 349 LEU A CA 1
ATOM 2755 C C . LEU A 1 349 ? -26.735 1.900 26.234 1.00 97.56 349 LEU A C 1
ATOM 2757 O O . LEU A 1 349 ? -26.372 0.722 26.166 1.00 97.56 349 LEU A O 1
ATOM 2761 N N . GLY A 1 350 ? -28.014 2.278 26.241 1.00 96.00 350 GLY A N 1
ATOM 2762 C CA . GLY A 1 350 ? -29.141 1.349 26.185 1.00 96.00 350 GLY A CA 1
ATOM 2763 C C . GLY A 1 350 ? -29.204 0.540 24.888 1.00 96.00 350 GLY A C 1
ATOM 2764 O O . GLY A 1 350 ? -28.499 0.814 23.912 1.00 96.00 350 GLY A O 1
ATOM 2765 N N . VAL A 1 351 ? -30.088 -0.460 24.873 1.00 95.56 351 VAL A N 1
ATOM 2766 C CA . VAL A 1 351 ? -30.304 -1.330 23.703 1.00 95.56 351 VAL A CA 1
ATOM 2767 C C . VAL A 1 351 ? -30.812 -0.546 22.491 1.00 95.56 351 VAL A C 1
ATOM 2769 O O . VAL A 1 351 ? -30.606 -0.944 21.356 1.00 95.56 351 VAL A O 1
ATOM 2772 N N . GLU A 1 352 ? -31.460 0.592 22.703 1.00 93.19 352 GLU A N 1
ATOM 2773 C CA . GLU A 1 352 ? -31.936 1.483 21.648 1.00 93.19 352 GLU A CA 1
ATOM 2774 C C . GLU A 1 352 ? -30.783 2.112 20.858 1.00 93.19 352 GLU A C 1
ATOM 2776 O O . GLU A 1 352 ? -30.964 2.460 19.696 1.00 93.19 352 GLU A O 1
ATOM 2781 N N . VAL A 1 353 ? -29.605 2.231 21.478 1.00 94.12 353 VAL A N 1
ATOM 2782 C CA . VAL A 1 353 ? -28.419 2.854 20.882 1.00 94.12 353 VAL A CA 1
ATOM 2783 C C . VAL A 1 353 ? -27.434 1.803 20.381 1.00 94.12 353 VAL A C 1
ATOM 2785 O O . VAL A 1 353 ? -26.967 1.881 19.249 1.00 94.12 353 VAL A O 1
ATOM 2788 N N . TYR A 1 354 ? -27.091 0.815 21.212 1.00 95.44 354 TYR A N 1
ATOM 2789 C CA . TYR A 1 354 ? -25.966 -0.075 20.910 1.00 95.44 354 TYR A CA 1
ATOM 2790 C C . TYR A 1 354 ? -26.343 -1.340 20.130 1.00 95.44 354 TYR A C 1
ATOM 2792 O O . TYR A 1 354 ? -25.505 -1.899 19.426 1.00 95.44 354 TYR A O 1
ATOM 2800 N N . ASP A 1 355 ? -27.590 -1.799 20.213 1.00 92.75 355 ASP A N 1
ATOM 2801 C CA . ASP A 1 355 ? -28.015 -3.071 19.610 1.00 92.75 355 ASP A CA 1
ATOM 2802 C C . ASP A 1 355 ? -27.852 -3.067 18.080 1.00 92.75 355 ASP A C 1
ATOM 2804 O O . ASP A 1 355 ? -27.471 -4.077 17.500 1.00 92.75 355 ASP A O 1
ATOM 2808 N N . ALA A 1 356 ? -28.025 -1.909 17.429 1.00 91.19 356 ALA A N 1
ATOM 2809 C CA . ALA A 1 356 ? -27.773 -1.739 15.994 1.00 91.19 356 ALA A CA 1
ATOM 2810 C C . ALA A 1 356 ? -26.275 -1.738 15.624 1.00 91.19 356 ALA A C 1
ATOM 2812 O O . ALA A 1 356 ? -25.919 -2.024 14.483 1.00 91.19 356 ALA A O 1
ATOM 2813 N N . LEU A 1 357 ? -25.393 -1.437 16.582 1.00 93.38 357 LEU A N 1
ATOM 2814 C CA . LEU A 1 357 ? -23.942 -1.376 16.387 1.00 93.38 357 LEU A CA 1
ATOM 2815 C C . LEU A 1 357 ? -23.239 -2.673 16.802 1.00 93.38 357 LEU A C 1
ATOM 2817 O O . LEU A 1 357 ? -22.070 -2.861 16.477 1.00 93.38 357 LEU A O 1
ATOM 2821 N N . VAL A 1 358 ? -23.913 -3.586 17.511 1.00 92.50 358 VAL A N 1
ATOM 2822 C CA . VAL A 1 358 ? -23.261 -4.769 18.093 1.00 92.50 358 VAL A CA 1
ATOM 2823 C C . VAL A 1 358 ? -22.639 -5.676 17.037 1.00 92.50 358 VAL A C 1
ATOM 2825 O O . VAL A 1 358 ? -21.528 -6.157 17.222 1.00 92.50 358 VAL A O 1
ATOM 2828 N N . SER A 1 359 ? -23.300 -5.866 15.891 1.00 91.00 359 SER A N 1
ATOM 2829 C CA . SER A 1 359 ? -22.730 -6.664 14.804 1.00 91.00 359 SER A CA 1
ATOM 2830 C C . SER A 1 359 ? -21.452 -6.031 14.266 1.00 91.00 359 SER A C 1
ATOM 2832 O O . SER A 1 359 ? -20.573 -6.739 13.789 1.00 91.00 359 SER A O 1
ATOM 2834 N N . LEU A 1 360 ? -21.326 -4.707 14.362 1.00 91.12 360 LEU A N 1
ATOM 2835 C CA . LEU A 1 360 ? -20.167 -3.967 13.887 1.00 91.12 360 LEU A CA 1
ATOM 2836 C C . LEU A 1 360 ? -18.966 -4.075 14.836 1.00 91.12 360 LEU A C 1
ATOM 2838 O O . LEU A 1 360 ? -17.837 -3.837 14.425 1.00 91.12 360 LEU A O 1
ATOM 2842 N N . THR A 1 361 ? -19.178 -4.465 16.092 1.00 90.88 361 THR A N 1
ATOM 2843 C CA . THR A 1 361 ? -18.091 -4.673 17.059 1.00 90.88 361 THR A CA 1
ATOM 2844 C C . THR A 1 361 ? -17.592 -6.118 17.096 1.00 90.88 361 THR A C 1
ATOM 2846 O O . THR A 1 361 ? -16.606 -6.413 17.777 1.00 90.88 361 THR A O 1
ATOM 2849 N N . GLU A 1 362 ? -18.232 -7.021 16.345 1.00 90.31 362 GLU A N 1
ATOM 2850 C CA . GLU A 1 362 ? -17.817 -8.418 16.248 1.00 90.31 362 GLU A CA 1
ATOM 2851 C C . GLU A 1 362 ? -16.474 -8.551 15.500 1.00 90.31 362 GLU A C 1
ATOM 2853 O O . GLU A 1 362 ? -16.295 -7.930 14.446 1.00 90.31 362 GLU A O 1
ATOM 2858 N N . PRO A 1 363 ? -15.540 -9.396 15.983 1.00 86.50 363 PRO A N 1
ATOM 2859 C CA . PRO A 1 363 ? -14.182 -9.523 15.444 1.00 86.50 363 PRO A CA 1
ATOM 2860 C C . PRO A 1 363 ? -14.083 -9.650 13.919 1.00 86.50 363 PRO A C 1
ATOM 2862 O O . PRO A 1 363 ? -13.221 -9.023 13.311 1.00 86.50 363 PRO A O 1
ATOM 2865 N N . ASN A 1 364 ? -14.981 -10.420 13.301 1.00 85.00 364 ASN A N 1
ATOM 2866 C CA . ASN A 1 364 ? -14.951 -10.693 11.862 1.00 85.00 364 ASN A CA 1
ATOM 2867 C C . ASN A 1 364 ? -15.365 -9.485 11.006 1.00 85.00 364 ASN A C 1
ATOM 2869 O O . ASN A 1 364 ? -15.038 -9.440 9.826 1.00 85.00 364 ASN A O 1
ATOM 2873 N N . ASN A 1 365 ? -16.067 -8.507 11.585 1.00 88.06 365 ASN A N 1
ATOM 2874 C CA . ASN A 1 365 ? -16.580 -7.347 10.856 1.00 88.06 365 ASN A CA 1
ATOM 2875 C C . ASN A 1 365 ? -15.672 -6.118 10.987 1.00 88.06 365 ASN A C 1
ATOM 2877 O O . ASN A 1 365 ? -15.727 -5.228 10.136 1.00 88.06 365 ASN A O 1
ATOM 2881 N N . LEU A 1 366 ? -14.820 -6.061 12.020 1.00 87.69 366 LEU A N 1
ATOM 2882 C CA . LEU A 1 366 ? -13.983 -4.890 12.304 1.00 87.69 366 LEU A CA 1
ATOM 2883 C C . LEU A 1 366 ? -13.110 -4.450 11.125 1.00 87.69 366 LEU A C 1
ATOM 2885 O O . LEU A 1 366 ? -13.116 -3.253 10.820 1.00 87.69 366 LEU A O 1
ATOM 2889 N N . PRO A 1 367 ? -12.382 -5.354 10.438 1.00 81.12 367 PRO A N 1
ATOM 2890 C CA . PRO A 1 367 ? -11.520 -4.928 9.345 1.00 81.12 367 PRO A CA 1
ATOM 2891 C C . PRO A 1 367 ? -12.320 -4.291 8.200 1.00 81.12 367 PRO A C 1
ATOM 2893 O O . PRO A 1 367 ? -11.968 -3.204 7.748 1.00 81.12 367 PRO A O 1
ATOM 2896 N N . TYR A 1 368 ? -13.448 -4.891 7.808 1.00 83.00 368 TYR A N 1
ATOM 2897 C CA . TYR A 1 368 ? -14.339 -4.363 6.769 1.00 83.00 368 TYR A CA 1
ATOM 2898 C C . TYR A 1 368 ? -14.912 -2.977 7.115 1.00 83.00 368 TYR A C 1
ATOM 2900 O O . TYR A 1 368 ? -14.980 -2.081 6.267 1.00 83.00 368 TYR A O 1
ATOM 2908 N N . ILE A 1 369 ? -15.296 -2.756 8.373 1.00 89.06 369 ILE A N 1
ATOM 2909 C CA . ILE A 1 369 ? -15.871 -1.473 8.800 1.00 89.06 369 ILE A CA 1
ATOM 2910 C C . ILE A 1 369 ? -14.865 -0.347 8.619 1.00 89.06 369 ILE A C 1
ATOM 2912 O O . ILE A 1 369 ? -15.180 0.662 7.998 1.00 89.06 369 ILE A O 1
ATOM 2916 N N . ILE A 1 370 ? -13.625 -0.532 9.067 1.00 90.81 370 ILE A N 1
ATOM 2917 C CA . ILE A 1 370 ? -12.572 0.486 8.936 1.00 90.81 370 ILE A CA 1
ATOM 2918 C C . ILE A 1 370 ? -12.348 0.900 7.481 1.00 90.81 370 ILE A C 1
ATOM 2920 O O . ILE A 1 370 ? -12.165 2.088 7.181 1.00 90.81 370 ILE A O 1
ATOM 2924 N N . MET A 1 371 ? -12.413 -0.068 6.568 1.00 89.81 371 MET A N 1
ATOM 2925 C CA . MET A 1 371 ? -12.274 0.181 5.137 1.00 89.81 371 MET A CA 1
ATOM 2926 C C . MET A 1 371 ? -13.440 1.009 4.576 1.00 89.81 371 MET A C 1
ATOM 2928 O O . MET A 1 371 ? -13.235 1.796 3.649 1.00 89.81 371 MET A O 1
ATOM 2932 N N . THR A 1 372 ? -14.635 0.911 5.166 1.00 89.94 372 THR A N 1
ATOM 2933 C CA . THR A 1 372 ? -15.882 1.527 4.674 1.00 89.94 372 THR A CA 1
ATOM 2934 C C . THR A 1 372 ? -16.340 2.782 5.426 1.00 89.94 372 THR A C 1
ATOM 2936 O O . THR A 1 372 ? -17.261 3.455 4.953 1.00 89.94 372 THR A O 1
ATOM 2939 N N . LEU A 1 373 ? -15.687 3.152 6.530 1.00 93.38 373 LEU A N 1
ATOM 2940 C CA . LEU A 1 373 ? -15.915 4.420 7.233 1.00 93.38 373 LEU A CA 1
ATOM 2941 C C . LEU A 1 373 ? -15.511 5.644 6.390 1.00 93.38 373 LEU A C 1
ATOM 2943 O O . LEU A 1 373 ? -14.568 5.592 5.588 1.00 93.38 373 LEU A O 1
ATOM 2947 N N . SER A 1 374 ? -16.201 6.768 6.615 1.00 93.50 374 SER A N 1
ATOM 2948 C CA . SER A 1 374 ? -15.773 8.074 6.101 1.00 93.50 374 SER A CA 1
ATOM 2949 C C . SER A 1 374 ? -14.465 8.528 6.764 1.00 93.50 374 SER A C 1
ATOM 2951 O O . SER A 1 374 ? -14.040 7.969 7.777 1.00 93.50 374 SER A O 1
ATOM 2953 N N . VAL A 1 375 ? -13.814 9.555 6.214 1.00 92.44 375 VAL A N 1
ATOM 2954 C CA . VAL A 1 375 ? -12.582 10.119 6.796 1.00 92.44 375 VAL A CA 1
ATOM 2955 C C . VAL A 1 375 ? -12.819 10.611 8.228 1.00 92.44 375 VAL A C 1
ATOM 2957 O O . VAL A 1 375 ? -12.054 10.277 9.130 1.00 92.44 375 VAL A O 1
ATOM 2960 N N . GLU A 1 376 ? -13.916 11.329 8.451 1.00 94.56 376 GLU A N 1
ATOM 2961 C CA . GLU A 1 376 ? -14.305 11.880 9.752 1.00 94.56 376 GLU A CA 1
ATOM 2962 C C . GLU A 1 376 ? -14.635 10.762 10.748 1.00 94.56 376 GLU A C 1
ATOM 2964 O O . GLU A 1 376 ? -14.264 10.824 11.919 1.00 94.56 376 GLU A O 1
ATOM 2969 N N . ALA A 1 377 ? -15.293 9.699 10.279 1.00 95.94 377 ALA A N 1
ATOM 2970 C CA . ALA A 1 377 ? -15.621 8.554 11.113 1.00 95.94 377 ALA A CA 1
ATOM 2971 C C . ALA A 1 377 ? -14.384 7.718 11.486 1.00 95.94 377 ALA A C 1
ATOM 2973 O O . ALA A 1 377 ? -14.267 7.270 12.628 1.00 95.94 377 ALA A O 1
ATOM 2974 N N . ARG A 1 378 ? -13.413 7.565 10.573 1.00 95.00 378 ARG A N 1
ATOM 2975 C CA . ARG A 1 378 ? -12.102 6.966 10.884 1.00 95.00 378 ARG A CA 1
ATOM 2976 C C . ARG A 1 378 ? -11.354 7.781 11.935 1.00 95.00 378 ARG A C 1
ATOM 2978 O O . ARG A 1 378 ? -10.782 7.198 12.852 1.00 95.00 378 ARG A O 1
ATOM 2985 N N . GLU A 1 379 ? -11.374 9.108 11.828 1.00 95.44 379 GLU A N 1
ATOM 2986 C CA . GLU A 1 379 ? -10.741 9.993 12.808 1.00 95.44 379 GLU A CA 1
ATOM 2987 C C . GLU A 1 379 ? -11.400 9.881 14.190 1.00 95.44 379 GLU A C 1
ATOM 2989 O O . GLU A 1 379 ? -10.700 9.725 15.192 1.00 95.44 379 GLU A O 1
ATOM 2994 N N . ALA A 1 380 ? -12.734 9.869 14.256 1.00 96.75 380 ALA A N 1
ATOM 2995 C CA . ALA A 1 380 ? -13.465 9.679 15.507 1.00 96.75 380 ALA A CA 1
ATOM 2996 C C . ALA A 1 380 ? -13.163 8.317 16.160 1.00 96.75 380 ALA A C 1
ATOM 2998 O O . ALA A 1 380 ? -12.875 8.256 17.358 1.00 96.75 380 ALA A O 1
ATOM 2999 N N . MET A 1 381 ? -13.148 7.236 15.371 1.00 96.62 381 MET A N 1
ATOM 3000 C CA . MET A 1 381 ? -12.785 5.900 15.854 1.00 96.62 381 MET A CA 1
ATOM 3001 C C . MET A 1 381 ? -11.328 5.841 16.333 1.00 96.62 381 MET A C 1
ATOM 3003 O O . MET A 1 381 ? -11.054 5.294 17.399 1.00 96.62 381 MET A O 1
ATOM 3007 N N . TRP A 1 382 ? -10.393 6.441 15.587 1.00 95.12 382 TRP A N 1
ATOM 3008 C CA . TRP A 1 382 ? -8.982 6.530 15.970 1.00 95.12 382 TRP A CA 1
ATOM 3009 C C . TRP A 1 382 ? -8.813 7.240 17.316 1.00 95.12 382 TRP A C 1
ATOM 3011 O O . TRP A 1 382 ? -8.128 6.726 18.200 1.00 95.12 382 TRP A O 1
ATOM 3021 N N . ASN A 1 383 ? -9.462 8.394 17.489 1.00 95.19 383 ASN A N 1
ATOM 3022 C CA . ASN A 1 383 ? -9.392 9.175 18.722 1.00 95.19 383 ASN A CA 1
ATOM 3023 C C . ASN A 1 383 ? -9.957 8.397 19.917 1.00 95.19 383 ASN A C 1
ATOM 3025 O O . ASN A 1 383 ? -9.327 8.377 20.972 1.00 95.19 383 ASN A O 1
ATOM 3029 N N . ALA A 1 384 ? -11.085 7.701 19.740 1.00 96.50 384 ALA A N 1
ATOM 3030 C CA . ALA A 1 384 ? -11.665 6.844 20.773 1.00 96.50 384 ALA A CA 1
ATOM 3031 C C . ALA A 1 384 ? -10.708 5.714 21.192 1.00 96.50 384 ALA A C 1
ATOM 3033 O O . ALA A 1 384 ? -10.408 5.562 22.375 1.00 96.50 384 ALA A O 1
ATOM 3034 N N . MET A 1 385 ? -10.163 4.967 20.224 1.00 95.44 385 MET A N 1
ATOM 3035 C CA . MET A 1 385 ? -9.235 3.862 20.505 1.00 95.44 385 MET A CA 1
ATOM 3036 C C . MET A 1 385 ? -7.947 4.345 21.189 1.00 95.44 385 MET A C 1
ATOM 3038 O O . MET A 1 385 ? -7.449 3.702 22.112 1.00 95.44 385 MET A O 1
ATOM 3042 N N . MET A 1 386 ? -7.406 5.486 20.752 1.00 93.94 386 MET A N 1
ATOM 3043 C CA . MET A 1 386 ? -6.199 6.073 21.337 1.00 93.94 386 MET A CA 1
ATOM 3044 C C . MET A 1 386 ? -6.430 6.671 22.729 1.00 93.94 386 MET A C 1
ATOM 3046 O O . MET A 1 386 ? -5.503 6.679 23.535 1.00 93.94 386 MET A O 1
ATOM 3050 N N . GLU A 1 387 ? -7.625 7.163 23.044 1.00 94.38 387 GLU A N 1
ATOM 3051 C CA . GLU A 1 387 ? -7.933 7.663 24.388 1.00 94.38 387 GLU A CA 1
ATOM 3052 C C . GLU A 1 387 ? -8.148 6.514 25.390 1.00 94.38 387 GLU A C 1
ATOM 3054 O O . GLU A 1 387 ? -7.670 6.594 26.528 1.00 94.38 387 GLU A O 1
ATOM 3059 N N . ALA A 1 388 ? -8.794 5.427 24.953 1.00 92.44 388 ALA A N 1
ATOM 3060 C CA . ALA A 1 388 ? -9.003 4.220 25.752 1.00 92.44 388 ALA A CA 1
ATOM 3061 C C . ALA A 1 388 ? -7.666 3.526 26.089 1.00 92.44 388 ALA A C 1
ATOM 3063 O O . ALA A 1 388 ? -7.161 3.598 27.219 1.00 92.44 388 ALA A O 1
ATOM 3064 N N . ASP A 1 389 ? -7.032 2.960 25.058 1.00 90.69 389 ASP A N 1
ATOM 3065 C CA . ASP A 1 389 ? -5.891 2.040 25.167 1.00 90.69 389 ASP A CA 1
ATOM 3066 C C . ASP A 1 389 ? -4.562 2.642 24.682 1.00 90.69 389 ASP A C 1
ATOM 3068 O O . ASP A 1 389 ? -3.497 2.010 24.744 1.00 90.69 389 ASP A O 1
ATOM 3072 N N . GLY A 1 390 ? -4.580 3.886 24.203 1.00 89.12 390 GLY A N 1
ATOM 3073 C CA . GLY A 1 390 ? -3.368 4.576 23.791 1.00 89.12 390 GLY A CA 1
ATOM 3074 C C . GLY A 1 390 ? -2.509 5.019 24.977 1.00 89.12 390 GLY A C 1
ATOM 3075 O O . GLY A 1 390 ? -2.966 5.478 26.025 1.00 89.12 390 GLY A O 1
ATOM 3076 N N . CYS A 1 391 ? -1.198 4.905 24.795 1.00 85.06 391 CYS A N 1
ATOM 3077 C CA . CYS A 1 391 ? -0.192 5.315 25.761 1.00 85.06 391 CYS A CA 1
ATOM 3078 C C . CYS A 1 391 ? 0.796 6.287 25.096 1.00 85.06 391 CYS A C 1
ATOM 3080 O O . CYS A 1 391 ? 1.703 5.848 24.370 1.00 85.06 391 CYS A O 1
ATOM 3082 N N . PRO A 1 392 ? 0.673 7.607 25.331 1.00 73.50 392 PRO A N 1
ATOM 3083 C CA . PRO A 1 392 ? 1.646 8.568 24.837 1.00 73.50 392 PRO A CA 1
ATOM 3084 C C . PRO A 1 392 ? 2.975 8.396 25.582 1.00 73.50 392 PRO A C 1
ATOM 3086 O O . PRO A 1 392 ? 3.049 8.449 26.809 1.00 73.50 392 PRO A O 1
ATOM 3089 N N . ARG A 1 393 ? 4.070 8.229 24.839 1.00 63.38 393 ARG A N 1
ATOM 3090 C CA . ARG A 1 393 ? 5.437 8.289 25.362 1.00 63.38 393 ARG A CA 1
ATOM 3091 C C . ARG A 1 393 ? 6.060 9.635 25.021 1.00 63.38 393 ARG A C 1
ATOM 3093 O O . ARG A 1 393 ? 6.301 9.950 23.855 1.00 63.38 393 ARG A O 1
ATOM 3100 N N . ARG A 1 394 ? 6.407 10.398 26.058 1.00 53.22 394 ARG A N 1
ATOM 3101 C CA . ARG A 1 394 ? 7.280 11.572 25.948 1.00 53.22 394 ARG A CA 1
ATOM 3102 C C . ARG A 1 394 ? 8.708 11.141 26.277 1.00 53.22 394 ARG A C 1
ATOM 3104 O O . ARG A 1 394 ? 9.009 10.867 27.432 1.00 53.22 394 ARG A O 1
ATOM 3111 N N . TYR A 1 395 ? 9.583 11.077 25.275 1.00 47.12 395 TYR A N 1
ATOM 3112 C CA . TYR A 1 395 ? 11.021 10.905 25.504 1.00 47.12 395 TYR A CA 1
ATOM 3113 C C . TYR A 1 395 ? 11.791 12.040 24.827 1.00 47.12 395 TYR A C 1
ATOM 3115 O O . TYR A 1 395 ? 11.811 12.123 23.601 1.00 47.12 395 TYR A O 1
ATOM 3123 N N . TYR A 1 396 ? 12.365 12.931 25.646 1.00 43.66 396 TYR A N 1
ATOM 3124 C CA . TYR A 1 396 ? 13.404 13.942 25.362 1.00 43.66 396 TYR A CA 1
ATOM 3125 C C . TYR A 1 396 ? 13.319 14.821 24.091 1.00 43.66 396 TYR A C 1
ATOM 3127 O O . TYR A 1 396 ? 14.253 15.574 23.840 1.00 43.66 396 TYR A O 1
ATOM 3135 N N . SER A 1 397 ? 12.237 14.757 23.303 1.00 47.81 397 SER A N 1
ATOM 3136 C CA . SER A 1 397 ? 11.858 15.626 22.158 1.00 47.81 397 SER A CA 1
ATOM 3137 C C . SER A 1 397 ? 10.953 14.908 21.145 1.00 47.81 397 SER A C 1
ATOM 3139 O O . SER A 1 397 ? 10.333 15.563 20.310 1.00 47.81 397 SER A O 1
ATOM 3141 N N . THR A 1 398 ? 10.831 13.576 21.209 1.00 51.41 398 THR A N 1
ATOM 3142 C CA . THR A 1 398 ? 10.002 12.787 20.283 1.00 51.41 398 THR A CA 1
ATOM 3143 C C . THR A 1 398 ? 8.697 12.356 20.951 1.00 51.41 398 THR A C 1
ATOM 3145 O O . THR A 1 398 ? 8.695 11.718 22.007 1.00 51.41 398 THR A O 1
ATOM 3148 N N . LYS A 1 399 ? 7.565 12.742 20.347 1.00 57.91 399 LYS A N 1
ATOM 3149 C CA . LYS A 1 399 ? 6.248 12.183 20.671 1.00 57.91 399 LYS A CA 1
ATOM 3150 C C . LYS A 1 399 ? 6.138 10.849 19.937 1.00 57.91 399 LYS A C 1
ATOM 3152 O O . LYS A 1 399 ? 6.048 10.834 18.712 1.00 57.91 399 LYS A O 1
ATOM 3157 N N . SER A 1 400 ? 6.209 9.749 20.675 1.00 67.38 400 SER A N 1
ATOM 3158 C CA . SER A 1 400 ? 5.861 8.424 20.152 1.00 67.38 400 SER A CA 1
ATOM 3159 C C . SER A 1 400 ? 4.619 7.956 20.883 1.00 67.38 400 SER A C 1
ATOM 3161 O O . SER A 1 400 ? 4.520 8.128 22.095 1.00 67.38 400 SER A O 1
ATOM 3163 N N . GLU A 1 401 ? 3.668 7.395 20.160 1.00 86.50 401 GLU A N 1
ATOM 3164 C CA . GLU A 1 401 ? 2.434 6.874 20.737 1.00 86.50 401 GLU A CA 1
ATOM 3165 C C . GLU A 1 401 ? 2.461 5.358 20.637 1.00 86.50 401 GLU A C 1
ATOM 3167 O O . GLU A 1 401 ? 3.159 4.789 19.788 1.00 86.50 401 GLU A O 1
ATOM 3172 N N . ARG A 1 402 ? 1.762 4.691 21.552 1.00 89.38 402 ARG A N 1
ATOM 3173 C CA . ARG A 1 402 ? 1.623 3.241 21.523 1.00 89.38 402 ARG A CA 1
ATOM 3174 C C . ARG A 1 402 ? 0.183 2.840 21.736 1.00 89.38 402 ARG A C 1
ATOM 3176 O O . ARG A 1 402 ? -0.517 3.532 22.462 1.00 89.38 402 ARG A O 1
ATOM 3183 N N . PHE A 1 403 ? -0.201 1.725 21.144 1.00 92.06 403 PHE A N 1
ATOM 3184 C CA . PHE A 1 403 ? -1.508 1.110 21.318 1.00 92.06 403 PHE A CA 1
ATOM 3185 C C . PHE A 1 403 ? -1.301 -0.378 21.585 1.00 92.06 403 PHE A C 1
ATOM 3187 O O . PHE A 1 403 ? -0.602 -1.047 20.821 1.00 92.06 403 PHE A O 1
ATOM 3194 N N . GLY A 1 404 ? -1.832 -0.866 22.702 1.00 90.06 404 GLY A N 1
ATOM 3195 C CA . GLY A 1 404 ? -1.740 -2.270 23.087 1.00 90.06 404 GLY A CA 1
ATOM 3196 C C . GLY A 1 404 ? -3.045 -2.986 22.771 1.00 90.06 404 GLY A C 1
ATOM 3197 O O . GLY A 1 404 ? -4.101 -2.503 23.149 1.00 90.06 404 GLY A O 1
ATOM 3198 N N . ALA A 1 405 ? -2.981 -4.146 22.124 1.00 89.31 405 ALA A N 1
ATOM 3199 C CA . ALA A 1 405 ? -4.153 -4.983 21.883 1.00 89.31 405 ALA A CA 1
ATOM 3200 C C . ALA A 1 405 ? -3.859 -6.440 22.234 1.00 89.31 405 ALA A C 1
ATOM 3202 O O . ALA A 1 405 ? -2.824 -6.980 21.849 1.00 89.31 405 ALA A O 1
ATOM 3203 N N . GLN A 1 406 ? -4.785 -7.089 22.938 1.00 87.56 406 GLN A N 1
ATOM 3204 C CA . GLN A 1 406 ? -4.716 -8.530 23.206 1.00 87.56 406 GLN A CA 1
ATOM 3205 C C . GLN A 1 406 ? -5.496 -9.349 22.167 1.00 87.56 406 GLN A C 1
ATOM 3207 O O . GLN A 1 406 ? -5.126 -10.473 21.843 1.00 87.56 406 GLN A O 1
ATOM 3212 N N . LYS A 1 407 ? -6.591 -8.794 21.632 1.00 89.06 407 LYS A N 1
ATOM 3213 C CA . LYS A 1 407 ? -7.413 -9.447 20.607 1.00 89.06 407 LYS A CA 1
ATOM 3214 C C . LYS A 1 407 ? -6.825 -9.183 19.221 1.00 89.06 407 LYS A C 1
ATOM 3216 O O . LYS A 1 407 ? -6.683 -8.025 18.829 1.00 89.06 407 LYS A O 1
ATOM 3221 N N . GLN A 1 408 ? -6.570 -10.248 18.461 1.00 87.69 408 GLN A N 1
ATOM 3222 C CA . GLN A 1 408 ? -6.000 -10.157 17.112 1.00 87.69 408 GLN A CA 1
ATOM 3223 C C . GLN A 1 408 ? -6.850 -9.281 16.180 1.00 87.69 408 GLN A C 1
ATOM 3225 O O . GLN A 1 408 ? -6.319 -8.356 15.580 1.00 87.69 408 GLN A O 1
ATOM 3230 N N . ALA A 1 409 ? -8.172 -9.470 16.152 1.00 89.69 409 ALA A N 1
ATOM 3231 C CA . ALA A 1 409 ? -9.058 -8.671 15.302 1.00 89.69 409 ALA A CA 1
ATOM 3232 C C . ALA A 1 409 ? -9.000 -7.162 15.603 1.00 89.69 409 ALA A C 1
ATOM 3234 O O . ALA A 1 409 ? -9.034 -6.351 14.684 1.00 89.69 409 ALA A O 1
ATOM 3235 N N . VAL A 1 410 ? -8.853 -6.775 16.878 1.00 91.81 410 VAL A N 1
ATOM 3236 C CA . VAL A 1 410 ? -8.688 -5.363 17.276 1.00 91.81 410 VAL A CA 1
ATOM 3237 C C . VAL A 1 410 ? -7.321 -4.836 16.840 1.00 91.81 410 VAL A C 1
ATOM 3239 O O . VAL A 1 410 ? -7.217 -3.707 16.371 1.00 91.81 410 VAL A O 1
ATOM 3242 N N . SER A 1 411 ? -6.274 -5.658 16.947 1.00 91.38 411 SER A N 1
ATOM 3243 C CA . SER A 1 411 ? -4.932 -5.334 16.452 1.00 91.38 411 SER A CA 1
ATOM 3244 C C . SER A 1 411 ? -4.914 -5.132 14.929 1.00 91.38 411 SER A C 1
ATOM 3246 O O . SER A 1 411 ? -4.357 -4.149 14.437 1.00 91.38 411 SER A O 1
ATOM 3248 N N . ASP A 1 412 ? -5.563 -6.025 14.182 1.00 91.44 412 ASP A N 1
ATOM 3249 C CA . ASP A 1 412 ? -5.665 -5.969 12.723 1.00 91.44 412 ASP A CA 1
ATOM 3250 C C . ASP A 1 412 ? -6.435 -4.731 12.273 1.00 91.44 412 ASP A C 1
ATOM 3252 O O . ASP A 1 412 ? -5.925 -3.949 11.465 1.00 91.44 412 ASP A O 1
ATOM 3256 N N . ALA A 1 413 ? -7.598 -4.509 12.883 1.00 92.38 413 ALA A N 1
ATOM 3257 C CA . ALA A 1 413 ? -8.421 -3.321 12.729 1.00 92.38 413 ALA A CA 1
ATOM 3258 C C . ALA A 1 413 ? -7.616 -2.036 12.989 1.00 92.38 413 ALA A C 1
ATOM 3260 O O . ALA A 1 413 ? -7.501 -1.172 12.117 1.00 92.38 413 ALA A O 1
ATOM 3261 N N . PHE A 1 414 ? -6.969 -1.935 14.151 1.00 93.88 414 PHE A N 1
ATOM 3262 C CA . PHE A 1 414 ? -6.143 -0.781 14.493 1.00 93.88 414 PHE A CA 1
ATOM 3263 C C . PHE A 1 414 ? -5.033 -0.548 13.463 1.00 93.88 414 PHE A C 1
ATOM 3265 O O . PHE A 1 414 ? -4.790 0.587 13.054 1.00 93.88 414 PHE A O 1
ATOM 3272 N N . SER A 1 415 ? -4.376 -1.619 13.005 1.00 92.88 415 SER A N 1
ATOM 3273 C CA . SER A 1 415 ? -3.292 -1.503 12.031 1.00 92.88 415 SER A CA 1
ATOM 3274 C C . SER A 1 415 ? -3.763 -0.994 10.666 1.00 92.88 415 SER A C 1
ATOM 3276 O O . SER A 1 415 ? -3.103 -0.131 10.086 1.00 92.88 415 SER A O 1
ATOM 3278 N N . ALA A 1 416 ? -4.923 -1.453 10.186 1.00 93.00 416 ALA A N 1
ATOM 3279 C CA . ALA A 1 416 ? -5.543 -0.939 8.968 1.00 93.00 416 ALA A CA 1
ATOM 3280 C C . ALA A 1 416 ? -5.940 0.537 9.136 1.00 93.00 416 ALA A C 1
ATOM 3282 O O . ALA A 1 416 ? -5.585 1.373 8.304 1.00 93.00 416 ALA A O 1
ATOM 3283 N N . LEU A 1 417 ? -6.591 0.880 10.254 1.00 94.31 417 LEU A N 1
ATOM 3284 C CA . LEU A 1 417 ? -7.023 2.244 10.555 1.00 94.31 417 LEU A CA 1
ATOM 3285 C C . LEU A 1 417 ? -5.839 3.214 10.586 1.00 94.31 417 LEU A C 1
ATOM 3287 O O . LEU A 1 417 ? -5.877 4.254 9.931 1.00 94.31 417 LEU A O 1
ATOM 3291 N N . ALA A 1 418 ? -4.758 2.865 11.286 1.00 92.50 418 ALA A N 1
ATOM 3292 C CA . ALA A 1 418 ? -3.580 3.721 11.384 1.00 92.50 418 ALA A CA 1
ATOM 3293 C C . ALA A 1 418 ? -2.974 4.012 10.005 1.00 92.50 418 ALA A C 1
ATOM 3295 O O . ALA A 1 418 ? -2.603 5.149 9.714 1.00 92.50 418 ALA A O 1
ATOM 3296 N N . VAL A 1 419 ? -2.900 2.993 9.147 1.00 90.75 419 VAL A N 1
ATOM 3297 C CA . VAL A 1 419 ? -2.328 3.111 7.803 1.00 90.75 419 VAL A CA 1
ATOM 3298 C C . VAL A 1 419 ? -3.188 4.017 6.935 1.00 90.75 419 VAL A C 1
ATOM 3300 O O . VAL A 1 419 ? -2.636 4.918 6.312 1.00 90.75 419 VAL A O 1
ATOM 3303 N N . LEU A 1 420 ? -4.518 3.866 6.970 1.00 91.50 420 LEU A N 1
ATOM 3304 C CA . LEU A 1 420 ? -5.455 4.768 6.287 1.00 91.50 420 LEU A CA 1
ATOM 3305 C C . LEU A 1 420 ? -5.393 6.207 6.825 1.00 91.50 420 LEU A C 1
ATOM 3307 O O . LEU A 1 420 ? -5.615 7.152 6.073 1.00 91.50 420 LEU A O 1
ATOM 3311 N N . MET A 1 421 ? -5.032 6.391 8.096 1.00 91.56 421 MET A N 1
ATOM 3312 C CA . MET A 1 421 ? -4.758 7.701 8.703 1.00 91.56 421 MET A CA 1
ATOM 3313 C C . MET A 1 421 ? -3.338 8.224 8.401 1.00 91.56 421 MET A C 1
ATOM 3315 O O . MET A 1 421 ? -2.906 9.235 8.961 1.00 91.56 421 MET A O 1
ATOM 3319 N N . GLY A 1 422 ? -2.576 7.537 7.543 1.00 90.69 422 GLY A N 1
ATOM 3320 C CA . GLY A 1 422 ? -1.212 7.902 7.165 1.00 90.69 422 GLY A CA 1
ATOM 3321 C C . GLY A 1 422 ? -0.176 7.713 8.273 1.00 90.69 422 GLY A C 1
ATOM 3322 O O . GLY A 1 422 ? 0.940 8.222 8.157 1.00 90.69 422 GLY A O 1
ATOM 3323 N N . LYS A 1 423 ? -0.502 6.976 9.337 1.00 90.19 423 LYS A N 1
ATOM 3324 C CA . LYS A 1 423 ? 0.393 6.708 10.465 1.00 90.19 423 LYS A CA 1
ATOM 3325 C C . LYS A 1 423 ? 1.284 5.509 10.176 1.00 90.19 423 LYS A C 1
ATOM 3327 O O . LYS A 1 423 ? 0.832 4.463 9.719 1.00 90.19 423 LYS A O 1
ATOM 3332 N N . THR A 1 424 ? 2.566 5.654 10.487 1.00 88.81 424 THR A N 1
ATOM 3333 C CA . THR A 1 424 ? 3.534 4.570 10.341 1.00 88.81 424 THR A CA 1
ATOM 3334 C C . THR A 1 424 ? 3.539 3.697 11.583 1.00 88.81 424 THR A C 1
ATOM 3336 O O . THR A 1 424 ? 3.622 4.200 12.707 1.00 88.81 424 THR A O 1
ATOM 3339 N N . LEU A 1 425 ? 3.508 2.383 11.368 1.00 87.56 425 LEU A N 1
ATOM 3340 C CA . LEU A 1 425 ? 3.412 1.395 12.429 1.00 87.56 425 LEU A CA 1
ATOM 3341 C C . LEU A 1 425 ? 4.618 0.462 12.489 1.00 87.56 425 LEU A C 1
ATOM 3343 O O . LEU A 1 425 ? 5.215 0.060 11.489 1.00 87.56 425 LEU A O 1
ATOM 3347 N N . SER A 1 426 ? 4.936 0.056 13.711 1.00 83.56 426 SER A N 1
ATOM 3348 C CA . SER A 1 426 ? 5.776 -1.103 13.978 1.00 83.56 426 SER A CA 1
ATOM 3349 C C . SER A 1 426 ? 5.255 -1.841 15.188 1.00 83.56 426 SER A C 1
ATOM 3351 O O . SER A 1 426 ? 5.025 -1.197 16.210 1.00 83.56 426 SER A O 1
ATOM 3353 N N . TYR A 1 427 ? 5.114 -3.156 15.109 1.00 80.56 427 TYR A N 1
ATOM 3354 C CA . TYR A 1 427 ? 4.653 -3.929 16.252 1.00 80.56 427 TYR A CA 1
ATOM 3355 C C . TYR A 1 427 ? 5.805 -4.475 17.107 1.00 80.56 427 TYR A C 1
ATOM 3357 O O . TYR A 1 427 ? 6.951 -4.607 16.666 1.00 80.56 427 TYR A O 1
ATOM 3365 N N . ARG A 1 428 ? 5.470 -4.834 18.341 1.00 81.06 428 ARG A N 1
ATOM 3366 C CA . ARG A 1 428 ? 6.226 -5.757 19.178 1.00 81.06 428 ARG A CA 1
ATOM 3367 C C . ARG A 1 428 ? 5.238 -6.744 19.789 1.00 81.06 428 ARG A C 1
ATOM 3369 O O . ARG A 1 428 ? 4.435 -6.359 20.636 1.00 81.06 428 ARG A O 1
ATOM 3376 N N . ALA A 1 429 ? 5.319 -8.006 19.383 1.00 81.31 429 ALA A N 1
ATOM 3377 C CA . ALA A 1 429 ? 4.599 -9.076 20.061 1.00 81.31 429 ALA A CA 1
ATOM 3378 C C . ALA A 1 429 ? 5.207 -9.346 21.447 1.00 81.31 429 ALA A C 1
ATOM 3380 O O . ALA A 1 429 ? 6.430 -9.292 21.624 1.00 81.31 429 ALA A O 1
ATOM 3381 N N . ARG A 1 430 ? 4.349 -9.653 22.422 1.00 81.88 430 ARG A N 1
ATOM 3382 C CA . ARG A 1 430 ? 4.709 -10.162 23.751 1.00 81.88 430 ARG A CA 1
ATOM 3383 C C . ARG A 1 430 ? 4.116 -11.563 23.918 1.00 81.88 430 ARG A C 1
ATOM 3385 O O . ARG A 1 430 ? 2.975 -11.672 24.370 1.00 81.88 430 ARG A O 1
ATOM 3392 N N . PRO A 1 431 ? 4.854 -12.621 23.536 1.00 77.88 431 PRO A N 1
ATOM 3393 C CA . PRO A 1 431 ? 4.341 -13.991 23.538 1.00 77.88 431 PRO A CA 1
ATOM 3394 C C . PRO A 1 431 ? 3.806 -14.415 24.909 1.00 77.88 431 PRO A C 1
ATOM 3396 O O . PRO A 1 431 ? 2.716 -14.966 25.000 1.00 77.88 431 PRO A O 1
ATOM 3399 N N . GLU A 1 432 ? 4.524 -14.064 25.976 1.00 81.25 432 GLU A N 1
ATOM 3400 C CA . GLU A 1 432 ? 4.161 -14.347 27.368 1.00 81.25 432 GLU A CA 1
ATOM 3401 C C . GLU A 1 432 ? 2.779 -13.830 27.801 1.00 81.25 432 GLU A C 1
ATOM 3403 O O . GLU A 1 432 ? 2.157 -14.439 28.666 1.00 81.25 432 GLU A O 1
ATOM 3408 N N . THR A 1 433 ? 2.284 -12.730 27.226 1.00 80.69 433 THR A N 1
ATOM 3409 C CA . THR A 1 433 ? 0.986 -12.142 27.608 1.00 80.69 433 THR A CA 1
ATOM 3410 C C . THR A 1 433 ? -0.049 -12.174 26.483 1.00 80.69 433 THR A C 1
ATOM 3412 O O . THR A 1 433 ? -1.190 -11.772 26.700 1.00 80.69 433 THR A O 1
ATOM 3415 N N . GLY A 1 434 ? 0.339 -12.588 25.273 1.00 80.00 434 GLY A N 1
ATOM 3416 C CA . GLY A 1 434 ? -0.492 -12.493 24.068 1.00 80.00 434 GLY A CA 1
ATOM 3417 C C . GLY A 1 434 ? -0.788 -11.055 23.620 1.00 80.00 434 GLY A C 1
ATOM 3418 O O . GLY A 1 434 ? -1.675 -10.847 22.802 1.00 80.00 434 GLY A O 1
ATOM 3419 N N . PHE A 1 435 ? -0.077 -10.055 24.157 1.00 84.19 435 PHE A N 1
ATOM 3420 C CA . PHE A 1 435 ? -0.288 -8.650 23.789 1.00 84.19 435 PHE A CA 1
ATOM 3421 C C . PHE A 1 435 ? 0.539 -8.264 22.564 1.00 84.19 435 PHE A C 1
ATOM 3423 O O . PHE A 1 435 ? 1.717 -8.614 22.446 1.00 84.19 435 PHE A O 1
ATOM 3430 N N . ILE A 1 436 ? -0.064 -7.456 21.702 1.00 86.44 436 ILE A N 1
ATOM 3431 C CA . ILE A 1 436 ? 0.579 -6.786 20.578 1.00 86.44 436 ILE A CA 1
ATOM 3432 C C . ILE A 1 436 ? 0.698 -5.303 20.919 1.00 86.44 436 ILE A C 1
ATOM 3434 O O . ILE A 1 436 ? -0.307 -4.620 21.092 1.00 86.44 436 ILE A O 1
ATOM 3438 N N . ASP A 1 437 ? 1.932 -4.804 21.000 1.00 88.12 437 ASP A N 1
ATOM 3439 C CA . ASP A 1 437 ? 2.206 -3.376 21.161 1.00 88.12 437 ASP A CA 1
ATOM 3440 C C . ASP A 1 437 ? 2.502 -2.742 19.801 1.00 88.12 437 ASP A C 1
ATOM 3442 O O . ASP A 1 437 ? 3.576 -2.946 19.227 1.00 88.12 437 ASP A O 1
ATOM 3446 N N . TRP A 1 438 ? 1.598 -1.903 19.314 1.00 90.06 438 TRP A N 1
ATOM 3447 C CA . TRP A 1 438 ? 1.850 -1.039 18.170 1.00 90.06 438 TRP A CA 1
ATOM 3448 C C . TRP A 1 438 ? 2.583 0.219 18.612 1.00 90.06 438 TRP A C 1
ATOM 3450 O O . TRP A 1 438 ? 2.147 0.933 19.508 1.00 90.06 438 TRP A O 1
ATOM 3460 N N . HIS A 1 439 ? 3.707 0.507 17.969 1.00 87.94 439 HIS A N 1
ATOM 3461 C CA . HIS A 1 439 ? 4.419 1.771 18.074 1.00 87.94 439 HIS A CA 1
ATOM 3462 C C . HIS A 1 439 ? 4.091 2.634 16.861 1.00 87.94 439 HIS A C 1
ATOM 3464 O O . HIS A 1 439 ? 4.289 2.209 15.721 1.00 87.94 439 HIS A O 1
ATOM 3470 N N . ILE A 1 440 ? 3.625 3.848 17.131 1.00 87.88 440 ILE A N 1
ATOM 3471 C CA . ILE A 1 440 ? 3.134 4.787 16.131 1.00 87.88 440 ILE A CA 1
ATOM 3472 C C . ILE A 1 440 ? 4.186 5.873 15.932 1.00 87.88 440 ILE A C 1
ATOM 3474 O O . ILE A 1 440 ? 4.620 6.541 16.880 1.00 87.88 440 ILE A O 1
ATOM 3478 N N . TRP A 1 441 ? 4.599 6.045 14.682 1.00 80.81 441 TRP A N 1
ATOM 3479 C CA . TRP A 1 441 ? 5.618 6.998 14.275 1.00 80.81 441 TRP A CA 1
ATOM 3480 C C . TRP A 1 441 ? 4.998 8.107 13.429 1.00 80.81 441 TRP A C 1
ATOM 3482 O O . TRP A 1 441 ? 4.175 7.860 12.552 1.00 80.81 441 TRP A O 1
ATOM 3492 N N . GLN A 1 442 ? 5.434 9.343 13.682 1.00 73.88 442 GLN A N 1
ATOM 3493 C CA . GLN A 1 442 ? 4.962 10.524 12.948 1.00 73.88 442 GLN A CA 1
ATOM 3494 C C . GLN A 1 442 ? 5.593 10.658 11.554 1.00 73.88 442 GLN A C 1
ATOM 3496 O O . GLN A 1 442 ? 5.107 11.425 10.733 1.00 73.88 442 GLN A O 1
ATOM 3501 N N . ARG A 1 443 ? 6.705 9.958 11.296 1.00 79.69 443 ARG A N 1
ATOM 3502 C CA . ARG A 1 443 ? 7.357 9.946 9.981 1.00 79.69 443 ARG A CA 1
ATOM 3503 C C . ARG A 1 443 ? 6.760 8.829 9.146 1.00 79.69 443 ARG A C 1
ATOM 3505 O O . ARG A 1 443 ? 6.713 7.704 9.621 1.00 79.69 443 ARG A O 1
ATOM 3512 N N . ASP A 1 444 ? 6.403 9.153 7.912 1.00 82.94 444 ASP A N 1
ATOM 3513 C CA . ASP A 1 444 ? 5.816 8.263 6.909 1.00 82.94 444 ASP A CA 1
ATOM 3514 C C . ASP A 1 444 ? 6.865 7.532 6.052 1.00 82.94 444 ASP A C 1
ATOM 3516 O O . ASP A 1 444 ? 6.519 6.740 5.178 1.00 82.94 444 ASP A O 1
ATOM 3520 N N . TYR A 1 445 ? 8.155 7.786 6.291 1.00 86.50 445 TYR A N 1
ATOM 3521 C CA . TYR A 1 445 ? 9.271 7.178 5.573 1.00 86.50 445 TYR A CA 1
ATOM 3522 C C . TYR A 1 445 ? 10.440 6.831 6.499 1.00 86.50 445 TYR A C 1
ATOM 3524 O O . TYR A 1 445 ? 10.640 7.436 7.556 1.00 86.50 445 TYR A O 1
ATOM 3532 N N . SER A 1 446 ? 11.273 5.882 6.070 1.00 85.94 446 SER A N 1
ATOM 3533 C CA . SER A 1 446 ? 12.508 5.512 6.771 1.00 85.94 446 SER A CA 1
ATOM 3534 C C . SER A 1 446 ? 13.622 5.113 5.810 1.00 85.94 446 SER A C 1
ATOM 3536 O O . SER A 1 446 ? 13.378 4.555 4.743 1.00 85.94 446 SER A O 1
ATOM 3538 N N . ARG A 1 447 ? 14.878 5.358 6.202 1.00 87.75 447 ARG A N 1
ATOM 3539 C CA . ARG A 1 447 ? 16.025 4.799 5.475 1.00 87.75 447 ARG A CA 1
ATOM 3540 C C . ARG A 1 447 ? 16.101 3.299 5.701 1.00 87.75 447 ARG A C 1
ATOM 3542 O O . ARG A 1 447 ? 15.914 2.831 6.826 1.00 87.75 447 ARG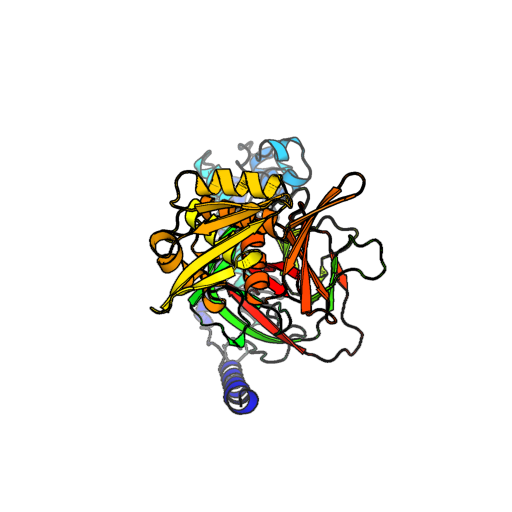 A O 1
ATOM 3549 N N . ALA A 1 448 ? 16.451 2.582 4.644 1.00 88.50 448 ALA A N 1
ATOM 3550 C CA . ALA A 1 448 ? 16.738 1.163 4.699 1.00 88.50 448 ALA A CA 1
ATOM 3551 C C . ALA A 1 448 ? 17.986 0.831 3.877 1.00 88.50 448 ALA A C 1
ATOM 3553 O O . ALA A 1 448 ? 18.360 1.568 2.961 1.00 88.50 448 ALA A O 1
ATOM 3554 N N . ARG A 1 449 ? 18.608 -0.304 4.188 1.00 91.19 449 ARG A N 1
ATOM 3555 C CA . ARG A 1 449 ? 19.651 -0.921 3.366 1.00 91.19 449 ARG A CA 1
ATOM 3556 C C . ARG A 1 449 ? 19.268 -2.329 2.957 1.00 91.19 449 ARG A C 1
ATOM 3558 O O . ARG A 1 449 ? 18.628 -3.032 3.730 1.00 91.19 449 ARG A O 1
ATOM 3565 N N . TRP A 1 450 ? 19.736 -2.756 1.796 1.00 92.00 450 TRP A N 1
ATOM 3566 C CA . TRP A 1 450 ? 19.713 -4.161 1.420 1.00 92.00 450 TRP A CA 1
ATOM 3567 C C . TRP A 1 450 ? 20.711 -4.979 2.240 1.00 92.00 450 TRP A C 1
ATOM 3569 O O . TRP A 1 450 ? 21.855 -4.563 2.450 1.00 92.00 450 TRP A O 1
ATOM 3579 N N . VAL A 1 451 ? 20.280 -6.164 2.653 1.00 91.69 451 VAL A N 1
ATOM 3580 C CA . VAL A 1 451 ? 21.106 -7.219 3.228 1.00 91.69 451 VAL A CA 1
ATOM 3581 C C . VAL A 1 451 ? 20.872 -8.475 2.383 1.00 91.69 451 VAL A C 1
ATOM 3583 O O . VAL A 1 451 ? 19.759 -9.008 2.391 1.00 91.69 451 VAL A O 1
ATOM 3586 N N . PRO A 1 452 ? 21.874 -8.937 1.613 1.00 89.38 452 PRO A N 1
ATOM 3587 C CA . PRO A 1 452 ? 21.720 -10.132 0.797 1.00 89.38 452 PRO A CA 1
ATOM 3588 C C . PRO A 1 452 ? 21.509 -11.380 1.670 1.00 89.38 452 PRO A C 1
ATOM 3590 O O . PRO A 1 452 ? 21.932 -11.391 2.830 1.00 89.38 452 PRO A O 1
ATOM 3593 N N . PRO A 1 453 ? 20.887 -12.437 1.119 1.00 86.69 453 PRO A N 1
ATOM 3594 C CA . PRO A 1 453 ? 20.821 -13.732 1.787 1.00 86.69 453 PRO A CA 1
ATOM 3595 C C . PRO A 1 453 ? 22.225 -14.261 2.104 1.00 86.69 453 PRO A C 1
ATOM 3597 O O . PRO A 1 453 ? 23.196 -13.956 1.403 1.00 86.69 453 PRO A O 1
ATOM 3600 N N . ILE A 1 454 ? 22.324 -15.092 3.142 1.00 84.38 454 ILE A N 1
ATOM 3601 C CA . ILE A 1 454 ? 23.553 -15.830 3.456 1.00 84.38 454 ILE A CA 1
ATOM 3602 C C . ILE A 1 454 ? 23.898 -16.732 2.260 1.00 84.38 454 ILE A C 1
ATOM 3604 O O . ILE A 1 454 ? 23.007 -17.264 1.592 1.00 84.38 454 ILE A O 1
ATOM 3608 N N . ALA A 1 455 ? 25.191 -16.897 1.965 1.00 78.25 455 ALA A N 1
ATOM 3609 C CA . ALA A 1 455 ? 25.636 -17.791 0.900 1.00 78.25 455 ALA A CA 1
ATOM 3610 C C . ALA A 1 455 ? 25.041 -19.197 1.103 1.00 78.25 455 ALA A C 1
ATOM 3612 O O . ALA A 1 455 ? 25.140 -19.748 2.194 1.00 78.25 455 ALA A O 1
ATOM 3613 N N . GLN A 1 456 ? 24.435 -19.761 0.050 1.00 75.44 456 GLN A N 1
ATOM 3614 C CA . GLN A 1 456 ? 23.741 -21.062 0.068 1.00 75.44 456 GLN A CA 1
ATOM 3615 C C . GLN A 1 456 ? 22.444 -21.116 0.900 1.00 75.44 456 GLN A C 1
ATOM 3617 O O . GLN A 1 456 ? 21.972 -22.208 1.212 1.00 75.44 456 GLN A O 1
ATOM 3622 N N . ALA A 1 457 ? 21.831 -19.975 1.237 1.00 74.81 457 ALA A N 1
ATOM 3623 C CA . ALA A 1 457 ? 20.505 -19.979 1.852 1.00 74.81 457 ALA A CA 1
ATOM 3624 C C . ALA A 1 457 ? 19.490 -20.739 0.967 1.00 74.81 457 ALA A C 1
ATOM 3626 O O . ALA A 1 457 ? 19.478 -20.530 -0.255 1.00 74.81 457 ALA A O 1
ATOM 3627 N N . PRO A 1 458 ? 18.641 -21.603 1.557 1.00 78.06 458 PRO A N 1
ATOM 3628 C CA . PRO A 1 458 ? 17.610 -22.309 0.811 1.00 78.06 458 PRO A CA 1
ATOM 3629 C C . PRO A 1 458 ? 16.647 -21.310 0.168 1.00 78.06 458 PRO A C 1
ATOM 3631 O O . PRO A 1 458 ? 16.420 -20.215 0.685 1.00 78.06 458 PRO A O 1
ATOM 3634 N N . GLN A 1 459 ? 16.087 -21.686 -0.979 1.00 84.31 459 GLN A N 1
ATOM 3635 C CA . GLN A 1 459 ? 14.993 -20.918 -1.559 1.00 84.31 459 GLN A CA 1
ATOM 3636 C C . GLN A 1 459 ? 13.724 -21.147 -0.738 1.00 84.31 459 GLN A C 1
ATOM 3638 O O . GLN A 1 459 ? 13.427 -22.280 -0.360 1.00 84.31 459 GLN A O 1
ATOM 3643 N N . GLU A 1 460 ? 12.970 -20.080 -0.503 1.00 86.44 460 GLU A N 1
ATOM 3644 C CA . GLU A 1 460 ? 11.661 -20.131 0.145 1.00 86.44 460 GLU A CA 1
ATOM 3645 C C . GLU A 1 460 ? 10.571 -19.674 -0.836 1.00 86.44 460 GLU A C 1
ATOM 3647 O O . GLU A 1 460 ? 10.886 -18.992 -1.823 1.00 86.44 460 GLU A O 1
ATOM 3652 N N . PRO A 1 461 ? 9.308 -20.094 -0.641 1.00 89.00 461 PRO A N 1
ATOM 3653 C CA . PRO A 1 461 ? 8.225 -19.647 -1.496 1.00 89.00 461 PRO A CA 1
ATOM 3654 C C . PRO A 1 461 ? 7.941 -18.160 -1.254 1.00 89.00 461 PRO A C 1
ATOM 3656 O O . PRO A 1 461 ? 7.865 -17.688 -0.118 1.00 89.00 461 PRO A O 1
ATOM 3659 N N . VAL A 1 462 ? 7.775 -17.426 -2.345 1.00 89.06 462 VAL A N 1
ATOM 3660 C CA . VAL A 1 462 ? 7.529 -15.987 -2.357 1.00 89.06 462 VAL A CA 1
ATOM 3661 C C . VAL A 1 462 ? 6.382 -15.659 -3.306 1.00 89.06 462 VAL A C 1
ATOM 3663 O O . VAL A 1 462 ? 6.104 -16.408 -4.246 1.00 89.06 462 VAL A O 1
ATOM 3666 N N . TRP A 1 463 ? 5.730 -14.523 -3.083 1.00 89.88 463 TRP A N 1
ATOM 3667 C CA . TRP A 1 463 ? 4.646 -14.027 -3.913 1.00 89.88 463 TRP A CA 1
ATOM 3668 C C . TRP A 1 463 ? 4.691 -12.513 -4.123 1.00 89.88 463 TRP A C 1
ATOM 3670 O O . TRP A 1 463 ? 5.409 -11.776 -3.441 1.00 89.88 463 TRP A O 1
ATOM 3680 N N . CYS A 1 464 ? 3.962 -12.041 -5.131 1.00 87.88 464 CYS A N 1
ATOM 3681 C CA . CYS A 1 464 ? 3.681 -10.623 -5.314 1.00 87.88 464 CYS A CA 1
ATOM 3682 C C . CYS A 1 464 ? 2.403 -10.435 -6.137 1.00 87.88 464 CYS A C 1
ATOM 3684 O O . CYS A 1 464 ? 2.212 -11.144 -7.132 1.00 87.88 464 CYS A O 1
ATOM 3686 N N . PRO A 1 465 ? 1.560 -9.466 -5.762 1.00 89.56 465 PRO A N 1
ATOM 3687 C CA . PRO A 1 465 ? 0.399 -9.096 -6.547 1.00 89.56 465 PRO A CA 1
ATOM 3688 C C . PRO A 1 465 ? 0.777 -8.232 -7.756 1.00 89.56 465 PRO A C 1
ATOM 3690 O O . PRO A 1 465 ? 1.778 -7.503 -7.772 1.00 89.56 465 PRO A O 1
ATOM 3693 N N . LYS A 1 466 ? -0.103 -8.253 -8.751 1.00 86.44 466 LYS A N 1
ATOM 3694 C CA . LYS A 1 466 ? -0.243 -7.204 -9.753 1.00 86.44 466 LYS A CA 1
ATOM 3695 C C . LYS A 1 466 ? -1.534 -6.448 -9.454 1.00 86.44 466 LYS A C 1
ATOM 3697 O O . LYS A 1 466 ? -2.585 -7.041 -9.285 1.00 86.44 466 LYS A O 1
ATOM 3702 N N . THR A 1 467 ? -1.433 -5.136 -9.375 1.00 89.56 467 THR A N 1
ATOM 3703 C CA . THR A 1 467 ? -2.485 -4.189 -9.009 1.00 89.56 467 THR A CA 1
ATOM 3704 C C . THR A 1 467 ? -2.480 -3.024 -9.991 1.00 89.56 467 THR A C 1
ATOM 3706 O O . THR A 1 467 ? -1.417 -2.673 -10.528 1.00 89.56 467 THR A O 1
ATOM 3709 N N . GLY A 1 468 ? -3.629 -2.376 -10.174 1.00 83.12 468 GLY A N 1
ATOM 3710 C CA . GLY A 1 468 ? -3.767 -1.242 -11.094 1.00 83.12 468 GLY A CA 1
ATOM 3711 C C . GLY A 1 468 ? -2.871 -0.041 -10.755 1.00 83.12 468 GLY A C 1
ATOM 3712 O O . GLY A 1 468 ? -2.342 0.612 -11.655 1.00 83.12 468 GLY A O 1
ATOM 3713 N N . THR A 1 469 ? -2.603 0.226 -9.469 1.00 86.50 469 THR A N 1
ATOM 3714 C CA . THR A 1 469 ? -1.688 1.308 -9.036 1.00 86.50 469 THR A CA 1
ATOM 3715 C C . THR A 1 469 ? -0.206 0.943 -9.130 1.00 86.50 469 THR A C 1
ATOM 3717 O O . THR A 1 469 ? 0.653 1.781 -8.853 1.00 86.50 469 THR A O 1
ATOM 3720 N N . ARG A 1 470 ? 0.128 -0.299 -9.509 1.00 87.12 470 ARG A N 1
ATOM 3721 C CA . ARG A 1 470 ? 1.505 -0.835 -9.529 1.00 87.12 470 ARG A CA 1
ATOM 3722 C C . ARG A 1 470 ? 2.176 -0.923 -8.153 1.00 87.12 470 ARG A C 1
ATOM 3724 O O . ARG A 1 470 ? 3.396 -1.097 -8.066 1.00 87.12 470 ARG A O 1
ATOM 3731 N N . THR A 1 471 ? 1.390 -0.800 -7.095 1.00 93.38 471 THR A N 1
ATOM 3732 C CA . THR A 1 471 ? 1.810 -0.747 -5.694 1.00 93.38 471 THR A CA 1
ATOM 3733 C C . THR A 1 471 ? 0.755 -1.406 -4.817 1.00 93.38 471 THR A C 1
ATOM 3735 O O . THR A 1 471 ? -0.401 -1.547 -5.217 1.00 93.38 471 THR A O 1
ATOM 3738 N N . TRP A 1 472 ? 1.134 -1.769 -3.600 1.00 95.38 472 TRP A N 1
ATOM 3739 C CA . TRP A 1 472 ? 0.225 -2.351 -2.622 1.00 95.38 472 TRP A CA 1
ATOM 3740 C C . TRP A 1 472 ? 0.713 -2.093 -1.199 1.00 95.38 472 TRP A C 1
ATOM 3742 O O . TRP A 1 472 ? 1.893 -1.809 -0.962 1.00 95.38 472 TRP A O 1
ATOM 3752 N N . VAL A 1 473 ? -0.217 -2.156 -0.251 1.00 95.88 473 VAL A N 1
ATOM 3753 C CA . VAL A 1 473 ? 0.080 -2.068 1.179 1.00 95.88 473 VAL A CA 1
ATOM 3754 C C . VAL A 1 473 ? 0.315 -3.473 1.715 1.00 95.88 473 VAL A C 1
ATOM 3756 O O . VAL A 1 473 ? -0.588 -4.308 1.709 1.00 95.88 473 VAL A O 1
ATOM 3759 N N . MET A 1 474 ? 1.530 -3.710 2.197 1.00 94.94 474 MET A N 1
ATOM 3760 C CA . MET A 1 474 ? 1.974 -4.994 2.720 1.00 94.94 474 MET A CA 1
ATOM 3761 C C . MET A 1 474 ? 2.085 -4.952 4.241 1.00 94.94 474 MET A C 1
ATOM 3763 O O . MET A 1 474 ? 2.620 -3.984 4.791 1.00 94.94 474 MET A O 1
ATOM 3767 N N . ARG A 1 475 ? 1.695 -6.043 4.903 1.00 92.88 475 ARG A N 1
ATOM 3768 C CA . ARG A 1 475 ? 2.072 -6.342 6.284 1.00 92.88 475 ARG A CA 1
ATOM 3769 C C . ARG A 1 475 ? 2.938 -7.598 6.333 1.00 92.88 475 ARG A C 1
ATOM 3771 O O . ARG A 1 475 ? 2.553 -8.634 5.815 1.00 92.88 475 ARG A O 1
ATOM 3778 N N . LEU A 1 476 ? 4.128 -7.502 6.920 1.00 90.75 476 LEU A N 1
ATOM 3779 C CA . LEU A 1 476 ? 5.048 -8.635 7.075 1.00 90.75 476 LEU A CA 1
ATOM 3780 C C . LEU A 1 476 ? 5.897 -8.445 8.327 1.00 90.75 476 LEU A C 1
ATOM 3782 O O . LEU A 1 476 ? 6.395 -7.342 8.564 1.00 90.75 476 LEU A O 1
ATOM 3786 N N . ASP A 1 477 ? 6.055 -9.502 9.128 1.00 82.25 477 ASP A N 1
ATOM 3787 C CA . ASP A 1 477 ? 6.815 -9.479 10.385 1.00 82.25 477 ASP A CA 1
ATOM 3788 C C . ASP A 1 477 ? 6.408 -8.262 11.253 1.00 82.25 477 ASP A C 1
ATOM 3790 O O . ASP A 1 477 ? 7.242 -7.517 11.777 1.00 82.25 477 ASP A O 1
ATOM 3794 N N . GLY A 1 478 ? 5.086 -8.018 11.296 1.00 76.50 478 GLY A N 1
ATOM 3795 C CA . GLY A 1 478 ? 4.368 -6.884 11.901 1.00 76.50 478 GLY A CA 1
ATOM 3796 C C . GLY A 1 478 ? 4.947 -5.489 11.627 1.00 76.50 478 GLY A C 1
ATOM 3797 O O . GLY A 1 478 ? 4.910 -4.567 12.456 1.00 76.50 478 GLY A O 1
ATOM 3798 N N . ARG A 1 479 ? 5.449 -5.318 10.406 1.00 86.00 479 ARG A N 1
ATOM 3799 C CA . ARG A 1 479 ? 5.643 -4.028 9.751 1.00 86.00 479 ARG A CA 1
ATOM 3800 C C . ARG A 1 479 ? 4.574 -3.835 8.703 1.00 86.00 479 ARG A C 1
ATOM 3802 O O . ARG A 1 479 ? 4.344 -4.743 7.917 1.00 86.00 479 ARG A O 1
ATOM 3809 N N . VAL A 1 480 ? 3.996 -2.639 8.665 1.00 89.69 480 VAL A N 1
ATOM 3810 C CA . VAL A 1 480 ? 3.167 -2.210 7.541 1.00 89.69 480 VAL A CA 1
ATOM 3811 C C . VAL A 1 480 ? 3.966 -1.252 6.671 1.00 89.69 480 VAL A C 1
ATOM 3813 O O . VAL A 1 480 ? 4.615 -0.338 7.187 1.00 89.69 480 VAL A O 1
ATOM 3816 N N . LEU A 1 481 ? 3.985 -1.516 5.368 1.00 91.25 481 LEU A N 1
ATOM 3817 C CA . LEU A 1 481 ? 4.813 -0.815 4.394 1.00 91.25 481 LEU A CA 1
ATOM 3818 C C . LEU A 1 481 ? 4.055 -0.637 3.085 1.00 91.25 481 LEU A C 1
ATOM 3820 O O . LEU A 1 481 ? 3.216 -1.459 2.721 1.00 91.25 481 LEU A O 1
ATOM 3824 N N . ILE A 1 482 ? 4.424 0.397 2.335 1.00 93.62 482 ILE A N 1
ATOM 3825 C CA . ILE A 1 482 ? 3.954 0.579 0.966 1.00 93.62 482 ILE A CA 1
ATOM 3826 C C . ILE A 1 482 ? 5.031 0.055 0.025 1.00 93.62 482 ILE A C 1
ATOM 3828 O O . ILE A 1 482 ? 6.175 0.520 0.038 1.00 93.62 482 ILE A O 1
ATOM 3832 N N . THR A 1 483 ? 4.663 -0.907 -0.811 1.00 92.75 483 THR A N 1
ATOM 3833 C CA . THR A 1 483 ? 5.604 -1.565 -1.709 1.00 92.75 483 THR A CA 1
ATOM 3834 C C . THR A 1 483 ? 5.116 -1.572 -3.156 1.00 92.75 483 THR A C 1
ATOM 3836 O O . THR A 1 483 ? 3.981 -1.205 -3.456 1.00 92.75 483 THR A O 1
ATOM 3839 N N . GLY A 1 484 ? 6.020 -1.879 -4.080 1.00 86.31 484 GLY A N 1
ATOM 3840 C CA . GLY A 1 484 ? 5.747 -1.955 -5.509 1.00 86.31 484 GLY A CA 1
ATOM 3841 C C . GLY A 1 484 ? 5.392 -3.370 -5.952 1.00 86.31 484 GLY A C 1
ATOM 3842 O O . GLY A 1 484 ? 5.787 -4.359 -5.336 1.00 86.31 484 GLY A O 1
ATOM 3843 N N . ASN A 1 485 ? 4.696 -3.465 -7.080 1.00 77.31 485 ASN A N 1
ATOM 3844 C CA . ASN A 1 485 ? 4.412 -4.744 -7.726 1.00 77.31 485 ASN A CA 1
ATOM 3845 C C . ASN A 1 485 ? 5.646 -5.282 -8.447 1.00 77.31 485 ASN A C 1
ATOM 3847 O O . ASN A 1 485 ? 6.666 -4.599 -8.601 1.00 77.31 485 ASN A O 1
ATOM 3851 N N . CYS A 1 486 ? 5.490 -6.447 -9.053 1.00 65.56 486 CYS A N 1
ATOM 3852 C CA . CYS A 1 486 ? 6.327 -6.893 -10.158 1.00 65.56 486 CYS A CA 1
ATOM 3853 C C . CYS A 1 486 ? 5.811 -6.336 -11.487 1.00 65.56 486 CYS A C 1
ATOM 3855 O O . CYS A 1 486 ? 4.607 -6.241 -11.691 1.00 65.56 486 CYS A O 1
ATOM 3857 N N . GLU A 1 487 ? 6.702 -5.992 -12.412 1.00 51.69 487 GLU A N 1
ATOM 3858 C CA . GLU A 1 487 ? 6.346 -5.839 -13.828 1.00 51.69 487 GLU A CA 1
ATOM 3859 C C . GLU A 1 487 ? 7.041 -6.948 -14.627 1.00 51.69 487 GLU A C 1
ATOM 3861 O O . GLU A 1 487 ? 8.138 -7.371 -14.262 1.00 51.69 487 GLU A O 1
ATOM 3866 N N . TYR A 1 488 ? 6.364 -7.419 -15.680 1.00 38.50 488 TYR A N 1
ATOM 3867 C CA . TYR A 1 488 ? 6.775 -8.493 -16.593 1.00 38.50 488 TYR A CA 1
ATOM 3868 C C . TYR A 1 488 ? 8.197 -8.301 -17.186 1.00 38.50 488 TYR A C 1
ATOM 3870 O O . TYR A 1 488 ? 8.714 -7.181 -17.228 1.00 38.50 488 TYR A O 1
ATOM 3878 N N . PRO A 1 489 ? 8.839 -9.394 -17.651 1.00 39.31 489 PRO A N 1
ATOM 3879 C CA . PRO A 1 489 ? 10.271 -9.468 -17.926 1.00 39.31 489 PRO A CA 1
ATOM 3880 C C . PRO A 1 489 ? 10.728 -8.604 -19.104 1.00 39.31 489 PRO A C 1
ATOM 3882 O O . PRO A 1 489 ? 10.051 -8.463 -20.122 1.00 39.31 489 PRO A O 1
ATOM 3885 N N . ASN A 1 490 ? 11.953 -8.091 -18.977 1.00 34.50 490 ASN A N 1
ATOM 3886 C CA . ASN A 1 490 ? 12.711 -7.491 -20.068 1.00 34.50 490 ASN A CA 1
ATOM 3887 C C . ASN A 1 490 ? 12.843 -8.478 -21.242 1.00 34.50 490 ASN A C 1
ATOM 3889 O O . ASN A 1 490 ? 13.385 -9.570 -21.078 1.00 34.50 490 ASN A O 1
ATOM 3893 N N . LEU A 1 491 ? 12.430 -8.055 -22.438 1.00 30.34 491 LEU A N 1
ATOM 3894 C CA . LEU A 1 491 ? 12.865 -8.646 -23.704 1.00 30.34 491 LEU A CA 1
ATOM 3895 C C . LEU A 1 491 ? 14.358 -8.327 -23.891 1.00 30.34 491 LEU A C 1
ATOM 3897 O O . LEU A 1 491 ? 14.704 -7.245 -24.359 1.00 30.34 491 LEU A O 1
ATOM 3901 N N . MET A 1 492 ? 15.242 -9.233 -23.480 1.00 31.83 492 MET A N 1
ATOM 3902 C CA . MET A 1 492 ? 16.682 -9.161 -23.747 1.00 31.83 492 MET A CA 1
ATOM 3903 C C . MET A 1 492 ? 17.164 -10.554 -24.164 1.00 31.83 492 MET A C 1
ATOM 3905 O O . MET A 1 492 ? 16.899 -11.528 -23.456 1.00 31.83 492 MET A O 1
ATOM 3909 N N . ASN A 1 493 ? 17.845 -10.625 -25.310 1.00 31.80 493 ASN A N 1
ATOM 3910 C CA . ASN A 1 493 ? 18.806 -11.691 -25.601 1.00 31.80 493 ASN A CA 1
ATOM 3911 C C . ASN A 1 493 ? 20.132 -11.368 -24.918 1.00 31.80 493 ASN A C 1
ATOM 3913 O O . ASN A 1 493 ? 20.476 -10.163 -24.887 1.00 31.80 493 ASN A O 1
#

pLDDT: mean 84.53, std 14.16, range [30.34, 97.75]

Radius of gyration: 30.37 Å; Cα contacts (8 Å, |Δi|>4): 983; chains: 1; bounding box: 61×64×94 Å

Secondary structure (DSSP, 8-state):
-HIIIIIHHHHHHHHHHHHH-EE--HHHHHHHHHHHHHHHHHHHHHHHHHHTS--SSTTSHHHHHIIIIIIS-PPPPSSB-HHHHHH-HHHHHHSS-SSGGGB---HHHHHHHHHHS--TTHHHHHHHHHHHHIIIIIIS-SSS-SSGGGB-TTSEE-----SS-STT-----EETT-EEEETTEEEEGGG--TT-EEEEEETTTTEEEEEEEEEEEEEEE--EEEEES--SSS---EEEE-TT-EEEEEETTEEEEEEEGGG--TTSS-EEE---BBS-----S--HHHHHHHHHHHTTEEEEE-TTS-EEEEEEE--HHHHHHHHHHTTTS-EEEEEETTTEEEEEE-HHHHTTTHHHHSTTTHHHHHHHS-HHHHHHHHHHHHHHTEEEEEETTEEEEEEEESSHHHHHHHHHHHHHBT-EEEEEEETTTTEEEEEEES-SEEEEEEEPPPTTPPPEEEEEEEETTSEEEEEETTEEEEEE---PPP---

Nearest PDB structures (foldseek):
  1jva-assembly2_B  TM=6.207E-01  e=7.561E-13  Saccharomyces cerevisiae
  1um2-assembly2_B  TM=5.559E-01  e=1.847E-10  Saccharomyces cerevisiae
  6zgq-assembly1_A  TM=7.274E-01  e=5.675E-05  metagenome
  6y75-assembly1_B  TM=6.745E-01  e=7.392E-05  Tetrahymena thermophila SB210
  2lwy-assembly1_A  TM=7.872E-01  e=8.413E-04  Acetivibrio thermocellus ATCC 27405

InterPro domains:
  IPR002298 DNA polymerase A [PTHR10133] (2-173)
  IPR006141 Intein N-terminal splicing region [PS50817] (173-249)
  IPR036844 Hint domain superfamily [SSF51294] (173-274)
  IPR043502 DNA/RNA polymerase superfamily [SSF56672] (2-174)

Sequence (493 aa):
WVYRNISIPLIRCATKLEERGVYIDQEHFSKLCRYYKDTLATRKAELNEKVGRELKSPTYYQNVQNLLFKELGLPLTAQATKSARKECNQCRKTYSPCSPAHASTSADDLTELNDRTPHPVVPLIIDIKQLEKTYSTQLDGGGDKGFRQHIREDGRIHARWSAARAGTGRFACVPLDAEILTMEGWKHVEDLELEESVVGYDMTTESLQPTPLEDIHREYASVGSIQFQNTSTERGYHVRCTAEHRWVVKTPRIRAGLSFARNLSNKGDLYVQQSAPAGFSGKAPISPTEAGIIGWAITDGTRITTSAGRCALQIIVKKPSSIKALDELLQDVTHSRTETPQDTVRYYLGVEVYDALVSLTEPNNLPYIIMTLSVEAREAMWNAMMEADGCPRRYYSTKSERFGAQKQAVSDAFSALAVLMGKTLSYRARPETGFIDWHIWQRDYSRARWVPPIAQAPQEPVWCPKTGTRTWVMRLDGRVLITGNCEYPNLMN

Mean predicted aligned error: 16.05 Å

Foldseek 3Di:
DCCVPPVVVVVVVLVVLLVVFAFDPPVVLVVVLVVLVVVLVVLQVVLCVVLVHHDDPLQPLVSVLCVQCPVVVQDAFQAFDPVCCVPPPVCVVNRGDPGSVGGDLDLVSLVRSCVVPPDPNSVSNSVSNVSCCCNQAAGDHDPPHYCPVQQDPVNGRRDRPCPDPDPDLDFFWAFQQKWFQFLQFTDGPVPDDFQGWTWAAFLVVRAIDTWTQHDKDKDWDFKFWKFFPDDPDPPTDIGITDQQFWFWWDFPSGRTDIDGQQVFDPPDRTWGFFFTAHPDFADPPADLLNLLVLLQCLFQWDWDADPVRFIKIKGKDQDPVLVVLCCVSCVPADWDWDQDPVSIIMIIHDSVRCRVCVVCNDLSNLRNVLSRHGPSSLVSSLVSNCSRAKDWDDDPPDTKIKGKDLDPSVVRSNVNSCRNVRWFWAWDADPVRSMIIIITHPDRITGIHIDGHDVPDGIHMIMFTDIPSQWTWMADPRGTGITGTGDRDDPDD

Organism: NCBI:txid412755